Protein AF-A0A0M1J9H5-F1 (afdb_monomer)

Solvent-accessible surface area (backbone atoms only — not comparable to full-atom values): 33530 Å² total; per-residue (Å²): 125,60,68,65,62,50,56,36,44,76,67,64,40,72,50,71,49,77,45,63,39,93,85,72,42,54,21,42,34,41,34,39,51,44,95,45,95,97,49,96,46,61,52,74,49,74,44,51,42,52,56,66,72,43,42,58,73,77,50,67,79,73,53,98,84,63,70,95,85,68,31,64,62,46,52,49,24,65,73,74,64,36,72,33,46,35,39,24,40,70,83,28,36,22,67,38,40,62,71,59,49,82,54,44,77,35,35,33,58,85,38,97,47,26,87,32,50,64,13,50,39,52,56,47,28,70,73,68,66,38,72,49,66,30,70,72,36,63,28,66,67,62,81,44,43,62,32,26,36,42,36,38,57,42,61,44,101,85,70,46,63,60,32,31,46,34,39,33,36,58,47,59,70,58,29,60,64,40,60,62,52,83,90,39,69,95,64,30,43,38,36,37,31,39,84,86,30,24,23,60,26,44,43,90,90,37,80,74,22,49,74,62,43,69,48,95,38,74,59,54,54,42,14,78,73,73,40,70,52,72,46,81,45,60,48,95,84,69,45,59,22,44,34,38,28,29,56,70,54,38,50,83,73,72,42,91,55,53,40,31,42,39,40,35,32,42,44,65,67,72,41,45,64,55,53,52,51,49,51,52,53,50,52,51,51,51,52,51,52,52,49,52,51,52,52,50,52,49,47,43,61,72,49,51,47,60,53,49,54,52,53,51,48,54,53,46,36,72,71,70,69,46,63,84,72,72,63,86,66,82,53,92,52,72,70,18,52,51,35,53,52,51,42,55,51,38,50,54,54,49,53,52,55,57,54,52,60,58,53,59,63,61,57,66,67,58,61,67,69,57,66,73,63,60,72,76,56,66,82,67,65,82,77,64,81,87,70,75,95,79,74,67,71,64,58,54,56,50,49,54,50,52,50,52,50,50,52,51,52,52,53,50,51,51,51,51,54,52,50,50,53,52,51,54,51,49,54,50,53,54,48,53,53,50,51,52,52,51,52,53,51,52,53,48,51,54,48,52,52,53,52,48,56,49,48,54,50,50,54,50,52,52,53,50,52,52,54,48,51,54,49,52,52,51,50,52,51,51,50,52,52,47,54,52,51,51,52,53,47,52,52,52,50,52,51,50,51,52,52,50,50,53,52,49,52,52,50,51,51,50,52,50,56,50,52,53,50,52,54,53,47,50,53,51,44,54,54,41,50,55,50,46,53,53,40,49,52,50,32,52,50,18,52,52,44,25,52,51,17,50,53,43,29,51,52,16,62,71,51,45,90,81,13,57,71,51,28,54,51,17,52,52,46,23,53,51,18,52,52,47,29,54,51,30,54,52,50,48,50,54,42,51,54,50,44,52,53,47,54,51,51,50,51,54,50,54,50,62,71,51,60,78,73,76,82,118

Nearest PDB structures (foldseek):
  3zx6-assembly1_B  TM=4.558E-01  e=3.446E-07  Archaeoglobus fulgidus DSM 4304
  8c5v-assembly1_I  TM=3.965E-01  e=9.414E-08  Escherichia coli
  3zx6-assembly1_A  TM=4.511E-01  e=3.079E-07  Archaeoglobus fulgidus DSM 4304
  3ja6-assembly1_I  TM=6.004E-01  e=3.145E-05  Escherichia coli
  3ja6-assembly1_H  TM=6.956E-01  e=1.028E-04  Escherichia coli

Foldseek 3Di:
DCPPLVVCLVVQDWDWAWDQDPVRATWIWTKHWDDDPPDSDIDIDIDGPQCVQFPCVVVVLPDPPDDPPAGPQLVVCVVVVFPWKFKAALQQAGCDIRVCFPSHRARLQPDDNLPPQVNVLSVVCSVVVAKAWGAWFQRVSVVGATWIKIKHFDADPVRHGGIMMMIIHHLVVVQVVQVPCVPQPDFKGKFKAWPQQATSYATPVGRPRGRPPGWPDPQQVCQVVQDWDWDFAQGSVRATKIKTKHKPCVVVVVHPTTMMMIIIGGVCVVCVVVVVVVVVVVVVVVVVVVVVVVVVVVCCVQPVVLVVQVVVQVVCCVPVVDLVDAGDQDHPDPSSVVSVVVNVVSVVVVVVVVVVVVVVVVVVVVPVVVVVPVVVPVVPPPPPPPDDDDDPPVVVVVVVVVVVVVVVVVVVVVVVVVVVVVVVVVVVVVVVVVVVVVVVVVVVVVVVVVVVVVVVVVVVVVVVVVVVVVVVVVVVVVVVVVVVVVVVVVVVVVVVVVVVVVVVVVVVVVSVVLVVVLVVLVVLLVVLVVVLVVLVVQLVVLVVQLVVLVVQLVVLVVVPPVSPVSNVVSVVSNVVSVVSNVVSVVVNVVSVVSNVVSVVVSVVSVVVSCVVPPPD

Structure (mmCIF, N/CA/C/O backbone):
data_AF-A0A0M1J9H5-F1
#
_entry.id   AF-A0A0M1J9H5-F1
#
loop_
_atom_site.group_PDB
_atom_site.id
_atom_site.type_symbol
_atom_site.label_atom_id
_atom_site.label_alt_id
_atom_site.label_comp_id
_atom_site.label_asym_id
_atom_site.label_entity_id
_atom_site.label_seq_id
_atom_site.pdbx_PDB_ins_code
_atom_site.Cartn_x
_atom_site.Cartn_y
_atom_site.Cartn_z
_atom_site.occupancy
_atom_site.B_iso_or_equiv
_atom_site.auth_seq_id
_atom_site.auth_comp_id
_atom_site.auth_asym_id
_atom_site.auth_atom_id
_atom_site.pdbx_PDB_model_num
ATOM 1 N N . THR A 1 1 ? 25.570 -17.504 -44.845 1.00 49.72 1 THR A N 1
ATOM 2 C CA . THR A 1 1 ? 25.019 -16.926 -43.605 1.00 49.72 1 THR A CA 1
ATOM 3 C C . THR A 1 1 ? 23.881 -15.956 -43.877 1.00 49.72 1 THR A C 1
ATOM 5 O O . THR A 1 1 ? 22.867 -16.105 -43.221 1.00 49.72 1 THR A O 1
ATOM 8 N N . HIS A 1 2 ? 23.925 -15.104 -44.913 1.00 58.97 2 HIS A N 1
ATOM 9 C CA . HIS A 1 2 ? 22.861 -14.106 -45.169 1.00 58.97 2 HIS A CA 1
ATOM 10 C C . HIS A 1 2 ? 22.067 -14.379 -46.455 1.00 58.97 2 HIS A C 1
ATOM 12 O O . HIS A 1 2 ? 22.286 -13.753 -47.491 1.00 58.97 2 HIS A O 1
ATOM 18 N N . LYS A 1 3 ? 21.169 -15.376 -46.414 1.00 59.12 3 LYS A N 1
ATOM 19 C CA . LYS A 1 3 ? 20.337 -15.751 -47.576 1.00 59.12 3 LYS A CA 1
ATOM 20 C C . LYS A 1 3 ? 19.404 -14.616 -48.014 1.00 59.12 3 LYS A C 1
ATOM 22 O O . LYS A 1 3 ? 19.222 -14.440 -49.212 1.00 59.12 3 LYS A O 1
ATOM 27 N N . THR A 1 4 ? 18.856 -13.848 -47.073 1.00 57.34 4 THR A N 1
ATOM 28 C CA . THR A 1 4 ? 17.962 -12.720 -47.368 1.00 57.34 4 THR A CA 1
ATOM 29 C C . THR A 1 4 ? 18.707 -11.619 -48.112 1.00 57.34 4 THR A C 1
ATOM 31 O O . THR A 1 4 ? 18.339 -11.333 -49.242 1.00 57.34 4 THR A O 1
ATOM 34 N N . ALA A 1 5 ? 19.818 -11.115 -47.553 1.00 57.34 5 ALA A N 1
ATOM 35 C CA . ALA A 1 5 ? 20.637 -10.067 -48.170 1.00 57.34 5 ALA A CA 1
ATOM 36 C C . ALA A 1 5 ? 21.154 -10.455 -49.567 1.00 57.34 5 ALA A C 1
ATOM 38 O O . ALA A 1 5 ? 21.211 -9.628 -50.473 1.00 57.34 5 ALA A O 1
ATOM 39 N N . ARG A 1 6 ? 21.487 -11.737 -49.775 1.00 62.00 6 ARG A N 1
ATOM 40 C CA . ARG A 1 6 ? 21.861 -12.253 -51.098 1.00 62.00 6 ARG A CA 1
ATOM 41 C C . ARG A 1 6 ? 20.693 -12.202 -52.090 1.00 62.00 6 ARG A C 1
ATOM 43 O O . ARG A 1 6 ? 20.888 -11.767 -53.218 1.00 62.00 6 ARG A O 1
ATOM 50 N N . ASN A 1 7 ? 19.495 -12.607 -51.671 1.00 60.97 7 ASN A N 1
ATOM 51 C CA . ASN A 1 7 ? 18.304 -12.588 -52.523 1.00 60.97 7 ASN A CA 1
ATOM 52 C C . ASN A 1 7 ? 17.861 -11.157 -52.886 1.00 60.97 7 ASN A C 1
ATOM 54 O O . ASN A 1 7 ? 17.353 -10.949 -53.985 1.00 60.97 7 ASN A O 1
ATOM 58 N N . THR A 1 8 ? 18.036 -10.170 -52.000 1.00 58.62 8 THR A N 1
ATOM 59 C CA . THR A 1 8 ? 17.748 -8.751 -52.295 1.00 58.62 8 THR A CA 1
ATOM 60 C C . THR A 1 8 ? 18.814 -8.107 -53.180 1.00 58.62 8 THR A C 1
ATOM 62 O O . THR A 1 8 ? 18.476 -7.331 -54.072 1.00 58.62 8 THR A O 1
ATOM 65 N N . LEU A 1 9 ? 20.090 -8.473 -53.012 1.00 61.81 9 LEU A N 1
ATOM 66 C CA . LEU A 1 9 ? 21.163 -8.050 -53.919 1.00 61.81 9 LEU A CA 1
ATOM 67 C C . LEU A 1 9 ? 20.978 -8.603 -55.338 1.00 61.81 9 LEU A C 1
ATOM 69 O O . LEU A 1 9 ? 21.208 -7.882 -56.304 1.00 61.81 9 LEU A O 1
ATOM 73 N N . GLU A 1 10 ? 20.494 -9.842 -55.477 1.00 62.72 10 GLU A N 1
ATOM 74 C CA . GLU A 1 10 ? 20.116 -10.423 -56.777 1.00 62.72 10 GLU A CA 1
ATOM 75 C C . GLU A 1 10 ? 18.936 -9.685 -57.436 1.00 62.72 10 GLU A C 1
ATOM 77 O O . GLU A 1 10 ? 18.821 -9.684 -58.661 1.00 62.72 10 GLU A O 1
ATOM 82 N N . LYS A 1 11 ? 18.094 -9.007 -56.645 1.00 64.88 11 LYS A N 1
ATOM 83 C CA . LYS A 1 11 ? 16.997 -8.146 -57.119 1.00 64.88 11 LYS A CA 1
ATOM 84 C C . LYS A 1 11 ? 17.397 -6.680 -57.325 1.00 64.88 11 LYS A C 1
ATOM 86 O O . LYS A 1 11 ? 16.548 -5.885 -57.710 1.00 64.88 11 LYS A O 1
ATOM 91 N N . ALA A 1 12 ? 18.667 -6.328 -57.104 1.00 63.69 12 ALA A N 1
ATOM 92 C CA . ALA A 1 12 ? 19.182 -4.958 -57.171 1.00 63.69 12 ALA A CA 1
ATOM 93 C C . ALA A 1 12 ? 18.444 -3.960 -56.250 1.00 63.69 12 ALA A C 1
ATOM 95 O O . ALA A 1 12 ? 18.289 -2.788 -56.590 1.00 63.69 12 ALA A O 1
ATOM 96 N N . GLU A 1 13 ? 18.033 -4.405 -55.061 1.00 71.38 13 GLU A N 1
ATOM 97 C CA . GLU A 1 13 ? 17.355 -3.563 -54.070 1.00 71.38 13 GLU A CA 1
ATOM 98 C C . GLU A 1 13 ? 18.289 -3.207 -52.901 1.00 71.38 13 GLU A C 1
ATOM 100 O O . GLU A 1 13 ? 18.965 -4.067 -52.323 1.00 71.38 13 GLU A O 1
ATOM 105 N N . THR A 1 14 ? 18.315 -1.925 -52.527 1.00 77.31 14 THR A N 1
ATOM 106 C CA . THR A 1 14 ? 18.929 -1.470 -51.271 1.00 77.31 14 THR A CA 1
ATOM 107 C C . THR A 1 14 ? 18.023 -1.854 -50.108 1.00 77.31 14 THR A C 1
ATOM 109 O O . THR A 1 14 ? 16.812 -1.645 -50.167 1.00 77.31 14 THR A O 1
ATOM 112 N N . GLY A 1 15 ? 18.595 -2.387 -49.033 1.00 75.81 15 GLY A N 1
ATOM 113 C CA . GLY A 1 15 ? 17.815 -2.794 -47.871 1.00 75.81 15 GLY A CA 1
ATOM 114 C C . GLY A 1 15 ? 18.675 -3.101 -46.659 1.00 75.81 15 GLY A C 1
ATOM 115 O O . GLY A 1 15 ? 19.903 -3.001 -46.700 1.00 75.81 15 GLY A O 1
ATOM 116 N N . TYR A 1 16 ? 18.003 -3.464 -45.574 1.00 78.31 16 TYR A N 1
ATOM 117 C CA . TYR A 1 16 ? 18.640 -3.996 -44.384 1.00 78.31 16 TYR A CA 1
ATOM 118 C C . TYR A 1 16 ? 17.926 -5.270 -43.932 1.00 78.31 16 TYR A C 1
ATOM 120 O O . TYR A 1 16 ? 16.741 -5.457 -44.208 1.00 78.31 16 TYR A O 1
ATOM 128 N N . ASP A 1 17 ? 18.661 -6.137 -43.249 1.00 74.06 17 ASP A N 1
ATOM 129 C CA . ASP A 1 17 ? 18.148 -7.334 -42.590 1.00 74.06 17 ASP A CA 1
ATOM 130 C C . ASP A 1 17 ? 18.790 -7.448 -41.205 1.00 74.06 17 ASP A C 1
ATOM 132 O O . ASP A 1 17 ? 19.945 -7.060 -41.018 1.00 74.06 17 ASP A O 1
ATOM 136 N N . VAL A 1 18 ? 18.056 -7.999 -40.245 1.00 72.75 18 VAL A N 1
ATOM 137 C CA . VAL A 1 18 ? 18.572 -8.313 -38.911 1.00 72.75 18 VAL A CA 1
ATOM 138 C C . VAL A 1 18 ? 18.557 -9.819 -38.760 1.00 72.75 18 VAL A C 1
ATOM 140 O O . VAL A 1 18 ? 17.511 -10.470 -38.765 1.00 72.75 18 VAL A O 1
ATOM 143 N N . SER A 1 19 ? 19.747 -10.401 -38.668 1.00 70.44 19 SER A N 1
ATOM 144 C CA . SER A 1 19 ? 19.891 -11.852 -38.602 1.00 70.44 19 SER A CA 1
ATOM 145 C C . SER A 1 19 ? 21.101 -12.249 -37.772 1.00 70.44 19 SER A C 1
ATOM 147 O O . SER A 1 19 ? 21.971 -11.431 -37.480 1.00 70.44 19 SER A O 1
ATOM 149 N N . LEU A 1 20 ? 21.159 -13.520 -37.373 1.00 68.62 20 LEU A N 1
ATOM 150 C CA . LEU A 1 20 ? 22.348 -14.047 -36.716 1.00 68.62 20 LEU A CA 1
ATOM 151 C C . LEU A 1 20 ? 23.531 -14.047 -37.700 1.00 68.62 20 LEU A C 1
ATOM 153 O O . LEU A 1 20 ? 23.489 -14.688 -38.757 1.00 68.62 20 LEU A O 1
ATOM 157 N N . GLY A 1 21 ? 24.587 -13.338 -37.319 1.00 66.50 21 GLY A N 1
ATOM 158 C CA . GLY A 1 21 ? 25.876 -13.267 -37.985 1.00 66.50 21 GLY A CA 1
ATOM 159 C C . GLY A 1 21 ? 26.630 -14.588 -38.034 1.00 66.50 21 GLY A C 1
ATOM 160 O O . GLY A 1 21 ? 26.309 -15.552 -37.335 1.00 66.50 21 GLY A O 1
ATOM 161 N N . SER A 1 22 ? 27.725 -14.626 -38.797 1.00 64.81 22 SER A N 1
ATOM 162 C CA . SER A 1 22 ? 28.689 -15.740 -38.732 1.00 64.81 22 SER A CA 1
ATOM 163 C C . SER A 1 22 ? 29.359 -15.883 -37.362 1.00 64.81 22 SER A C 1
ATOM 165 O O . SER A 1 22 ? 29.882 -16.947 -37.044 1.00 64.81 22 SER A O 1
ATOM 167 N N . THR A 1 23 ? 29.328 -14.824 -36.554 1.00 64.94 23 THR A N 1
ATOM 168 C CA . THR A 1 23 ? 29.823 -14.773 -35.172 1.00 64.94 23 THR A CA 1
ATOM 169 C C . THR A 1 23 ? 28.842 -15.385 -34.163 1.00 64.94 23 THR A C 1
ATOM 171 O O . THR A 1 23 ? 29.184 -15.570 -32.997 1.00 64.94 23 THR A O 1
ATOM 174 N N . GLY A 1 24 ? 27.613 -15.705 -34.591 1.00 65.94 24 GLY A N 1
ATOM 175 C CA . GLY A 1 24 ? 26.526 -16.124 -33.707 1.00 65.94 24 GLY A CA 1
ATOM 176 C C . GLY A 1 24 ? 25.920 -14.979 -32.885 1.00 65.94 24 GLY A C 1
ATOM 177 O O . GLY A 1 24 ? 25.135 -15.241 -31.969 1.00 65.94 24 GLY A O 1
ATOM 178 N N . LEU A 1 25 ? 26.292 -13.730 -33.172 1.00 71.50 25 LEU A N 1
ATOM 179 C CA . LEU A 1 25 ? 25.698 -12.520 -32.606 1.00 71.50 25 LEU A CA 1
ATOM 180 C C . LEU A 1 25 ? 24.613 -11.989 -33.544 1.00 71.50 25 LEU A C 1
ATOM 182 O O . LEU A 1 25 ? 24.615 -12.295 -34.736 1.00 71.50 25 LEU A O 1
ATOM 186 N N . LEU A 1 26 ? 23.662 -11.230 -33.006 1.00 75.06 26 LEU A N 1
ATOM 187 C CA . LEU A 1 26 ? 22.651 -10.576 -33.829 1.00 75.06 26 LEU A CA 1
ATOM 188 C C . LEU A 1 26 ? 23.311 -9.389 -34.545 1.00 75.06 26 LEU A C 1
ATOM 190 O O . LEU A 1 26 ? 23.887 -8.523 -33.891 1.00 75.06 26 LEU A O 1
ATOM 194 N N . GLU A 1 27 ? 23.261 -9.363 -35.874 1.00 80.19 27 GLU A N 1
ATOM 195 C CA . GLU A 1 27 ? 23.920 -8.346 -36.696 1.00 80.19 27 GLU A CA 1
ATOM 196 C C . GLU A 1 27 ? 22.880 -7.600 -37.545 1.00 80.19 27 GLU A C 1
ATOM 198 O O . GLU A 1 27 ? 21.999 -8.219 -38.152 1.00 80.19 27 GLU A O 1
ATOM 203 N N . LEU A 1 28 ? 22.993 -6.268 -37.597 1.00 81.44 28 LEU A N 1
ATOM 204 C CA . LEU A 1 28 ? 22.330 -5.443 -38.604 1.00 81.44 28 LEU A CA 1
ATOM 205 C C . LEU A 1 28 ? 23.149 -5.515 -39.886 1.00 81.44 28 LEU A C 1
ATOM 207 O O . LEU A 1 28 ? 24.341 -5.204 -39.893 1.00 81.44 28 LEU A O 1
ATOM 211 N N . ILE A 1 29 ? 22.499 -5.902 -40.973 1.00 81.69 29 ILE A N 1
ATOM 212 C CA . ILE A 1 29 ? 23.130 -6.122 -42.266 1.00 81.69 29 ILE A CA 1
ATOM 213 C C . ILE A 1 29 ? 22.509 -5.161 -43.248 1.00 81.69 29 ILE A C 1
ATOM 215 O O . ILE A 1 29 ? 21.375 -5.354 -43.667 1.00 81.69 29 ILE A O 1
ATOM 219 N N . VAL A 1 30 ? 23.259 -4.143 -43.639 1.00 82.50 30 VAL A N 1
ATOM 220 C CA . VAL A 1 30 ? 22.848 -3.206 -44.680 1.00 82.50 30 VAL A CA 1
ATOM 221 C C . VAL A 1 30 ? 23.474 -3.658 -45.987 1.00 82.50 30 VAL A C 1
ATOM 223 O O . VAL A 1 30 ? 24.679 -3.902 -46.050 1.00 82.50 30 VAL A O 1
ATOM 226 N N . HIS A 1 31 ? 22.665 -3.786 -47.032 1.00 83.38 31 HIS A N 1
ATOM 227 C CA . HIS A 1 31 ? 23.141 -4.178 -48.350 1.00 83.38 31 HIS A CA 1
ATOM 228 C C . HIS A 1 31 ? 22.748 -3.152 -49.412 1.00 83.38 31 HIS A C 1
ATOM 230 O O . HIS A 1 31 ? 21.602 -2.701 -49.479 1.00 83.38 31 HIS A O 1
ATOM 236 N N . GLN A 1 32 ? 23.701 -2.809 -50.276 1.00 84.50 32 GLN A N 1
ATOM 237 C CA . GLN A 1 32 ? 23.496 -1.879 -51.381 1.00 84.50 32 GLN A CA 1
ATOM 238 C C . GLN A 1 32 ? 24.120 -2.436 -52.667 1.00 84.50 32 GLN A C 1
ATOM 240 O O . GLN A 1 32 ? 25.315 -2.744 -52.678 1.00 84.50 32 GLN A O 1
ATOM 245 N N . PRO A 1 33 ? 23.352 -2.573 -53.762 1.00 81.19 33 PRO A N 1
ATOM 246 C CA . PRO A 1 33 ? 23.900 -2.998 -55.046 1.00 81.19 33 PRO A CA 1
ATOM 247 C C . PRO A 1 33 ? 24.820 -1.913 -55.627 1.00 81.19 33 PRO A C 1
ATOM 249 O O . PRO A 1 33 ? 24.525 -0.720 -55.543 1.00 81.19 33 PRO A O 1
ATOM 252 N N . ILE A 1 34 ? 25.927 -2.326 -56.249 1.00 81.50 34 ILE A N 1
ATOM 253 C CA . ILE A 1 34 ? 26.834 -1.442 -56.989 1.00 81.50 34 ILE A CA 1
ATOM 254 C C . ILE A 1 34 ? 26.663 -1.728 -58.479 1.00 81.50 34 ILE A C 1
ATOM 256 O O . ILE A 1 34 ? 26.853 -2.855 -58.936 1.00 81.50 34 ILE A O 1
ATOM 260 N N . SER A 1 35 ? 26.347 -0.693 -59.255 1.00 72.00 35 SER A N 1
ATOM 261 C CA . SER A 1 35 ? 26.246 -0.804 -60.712 1.00 72.00 35 SER A CA 1
ATOM 262 C C . SER A 1 35 ? 27.631 -0.778 -61.360 1.00 72.00 35 SER A C 1
ATOM 264 O O . SER A 1 35 ? 28.165 0.290 -61.653 1.00 72.00 35 SER A O 1
ATOM 266 N N . ILE A 1 36 ? 28.205 -1.960 -61.602 1.00 76.75 36 ILE A N 1
ATOM 267 C CA . ILE A 1 36 ? 29.413 -2.136 -62.420 1.00 76.75 36 ILE A CA 1
ATOM 268 C C . ILE A 1 36 ? 29.000 -2.809 -63.740 1.00 76.75 36 ILE A C 1
ATOM 270 O O . ILE A 1 36 ? 28.408 -3.888 -63.709 1.00 76.75 36 ILE A O 1
ATOM 274 N N . PRO A 1 37 ? 29.285 -2.219 -64.916 1.00 69.44 37 PRO A N 1
ATOM 275 C CA . PRO A 1 37 ? 28.891 -2.800 -66.199 1.00 69.44 37 PRO A CA 1
ATOM 276 C C . PRO A 1 37 ? 29.382 -4.247 -66.369 1.00 69.44 37 PRO A C 1
ATOM 278 O O . PRO A 1 37 ? 30.578 -4.519 -66.294 1.00 69.44 37 PRO A O 1
ATOM 281 N N . GLY A 1 38 ? 28.450 -5.177 -66.606 1.00 73.62 38 GLY A N 1
ATOM 282 C CA . GLY A 1 38 ? 28.739 -6.603 -66.805 1.00 73.62 38 GLY A CA 1
ATOM 283 C C . GLY A 1 38 ? 28.934 -7.429 -65.525 1.00 73.62 38 GLY A C 1
ATOM 284 O O . GLY A 1 38 ? 29.198 -8.626 -65.630 1.00 73.62 38 GLY A O 1
ATOM 285 N N . LEU A 1 39 ? 28.794 -6.834 -64.335 1.00 74.31 39 LEU A N 1
ATOM 286 C CA . LEU A 1 39 ? 28.999 -7.500 -63.047 1.00 74.31 39 LEU A CA 1
ATOM 287 C C . LEU A 1 39 ? 27.866 -7.178 -62.057 1.00 74.31 39 LEU A C 1
ATOM 289 O O . LEU A 1 39 ? 27.520 -6.022 -61.847 1.00 74.31 39 LEU A O 1
ATOM 293 N N . ASN A 1 40 ? 27.337 -8.204 -61.382 1.00 71.88 40 ASN A N 1
ATOM 294 C CA . ASN A 1 40 ? 26.352 -8.045 -60.305 1.00 71.88 40 ASN A CA 1
ATOM 295 C C . ASN A 1 40 ? 27.076 -8.006 -58.954 1.00 71.88 40 ASN A C 1
ATOM 297 O O . ASN A 1 40 ? 27.328 -9.051 -58.353 1.00 71.88 40 ASN A O 1
ATOM 301 N N . TRP A 1 41 ? 27.487 -6.814 -58.522 1.00 78.06 41 TRP A N 1
ATOM 302 C CA . TRP A 1 41 ? 28.208 -6.599 -57.263 1.00 78.06 41 TRP A CA 1
ATOM 303 C C . TRP A 1 41 ? 27.342 -5.827 -56.266 1.00 78.06 41 TRP A C 1
ATOM 305 O O . TRP A 1 41 ? 26.432 -5.093 -56.644 1.00 78.06 41 TRP A O 1
ATOM 315 N N . GLY A 1 42 ? 27.636 -5.969 -54.977 1.00 80.25 42 GLY A N 1
ATOM 316 C CA . GLY A 1 42 ? 26.993 -5.201 -53.918 1.00 80.25 42 GLY A CA 1
ATOM 317 C C . GLY A 1 42 ? 27.874 -5.106 -52.683 1.00 80.25 42 GLY A C 1
ATOM 318 O O . GLY A 1 42 ? 28.697 -5.987 -52.436 1.00 80.25 42 GLY A O 1
ATOM 319 N N . VAL A 1 43 ? 27.704 -4.029 -51.925 1.00 83.19 43 VAL A N 1
ATOM 320 C CA . VAL A 1 43 ? 28.314 -3.859 -50.604 1.00 83.19 43 VAL A CA 1
ATOM 321 C C . VAL A 1 43 ? 27.380 -4.478 -49.578 1.00 83.19 43 VAL A C 1
ATOM 323 O O . VAL A 1 43 ? 26.184 -4.190 -49.588 1.00 83.19 43 VAL A O 1
ATOM 326 N N . LEU A 1 44 ? 27.927 -5.308 -48.691 1.00 82.00 44 LEU A N 1
ATOM 327 C CA . LEU A 1 44 ? 27.277 -5.659 -47.435 1.00 82.00 44 LEU A CA 1
ATOM 328 C C . LEU A 1 44 ? 28.091 -5.071 -46.289 1.00 82.00 44 LEU A C 1
ATOM 330 O O . LEU A 1 44 ? 29.287 -5.341 -46.184 1.00 82.00 44 LEU A O 1
ATOM 334 N N . THR A 1 45 ? 27.422 -4.328 -45.420 1.00 83.50 45 THR A N 1
ATOM 335 C CA . THR A 1 45 ? 27.971 -3.852 -44.153 1.00 83.50 45 THR A CA 1
ATOM 336 C C . THR A 1 45 ? 27.228 -4.552 -43.031 1.00 83.50 45 THR A C 1
ATOM 338 O O . THR A 1 45 ? 26.002 -4.503 -42.975 1.00 83.50 45 THR A O 1
ATOM 341 N N . THR A 1 46 ? 27.969 -5.206 -42.146 1.00 80.50 46 THR A N 1
ATOM 342 C CA . THR A 1 46 ? 27.432 -5.889 -40.967 1.00 80.50 46 THR A CA 1
ATOM 343 C C . THR A 1 46 ? 27.922 -5.179 -39.716 1.00 80.50 46 THR A C 1
ATOM 345 O O . THR A 1 46 ? 29.115 -4.897 -39.608 1.00 80.50 46 THR A O 1
ATOM 348 N N . ALA A 1 47 ? 27.034 -4.923 -38.765 1.00 81.12 47 ALA A N 1
ATOM 349 C CA . ALA A 1 47 ? 27.392 -4.368 -37.466 1.00 81.12 47 ALA A CA 1
ATOM 350 C C . ALA A 1 47 ? 26.661 -5.123 -36.353 1.00 81.12 47 ALA A C 1
ATOM 352 O O . ALA A 1 47 ? 25.505 -5.516 -36.520 1.00 81.12 47 ALA A O 1
ATOM 353 N N . ASN A 1 48 ? 27.341 -5.347 -35.228 1.00 80.62 48 ASN A N 1
ATOM 354 C CA . ASN A 1 48 ? 26.749 -6.018 -34.076 1.00 80.62 48 ASN A CA 1
ATOM 355 C C . ASN A 1 48 ? 25.608 -5.156 -33.516 1.00 80.62 48 ASN A C 1
ATOM 357 O O . ASN A 1 48 ? 25.799 -3.978 -33.226 1.00 80.62 48 ASN A O 1
ATOM 361 N N . MET A 1 49 ? 24.424 -5.748 -33.367 1.00 76.62 49 MET A N 1
ATOM 362 C CA . MET A 1 49 ? 23.244 -5.047 -32.875 1.00 76.62 49 MET A CA 1
ATOM 363 C C . MET A 1 49 ? 23.405 -4.583 -31.423 1.00 76.62 49 MET A C 1
ATOM 365 O O . MET A 1 49 ? 22.943 -3.497 -31.091 1.00 76.62 49 MET A O 1
ATOM 369 N N . GLU A 1 50 ? 24.080 -5.368 -30.573 1.00 75.12 50 GLU A N 1
ATOM 370 C CA . GLU A 1 50 ? 24.414 -4.950 -29.206 1.00 75.12 50 GLU A CA 1
ATOM 371 C C . GLU A 1 50 ? 25.226 -3.654 -29.267 1.00 75.12 50 GLU A C 1
ATOM 373 O O . GLU A 1 50 ? 24.797 -2.638 -28.739 1.00 75.12 50 GLU A O 1
ATOM 378 N N . GLU A 1 51 ? 26.323 -3.652 -30.028 1.00 74.62 51 GLU A N 1
ATOM 379 C CA . GLU A 1 51 ? 27.192 -2.485 -30.184 1.00 74.62 51 GLU A CA 1
ATOM 380 C C . GLU A 1 51 ? 26.452 -1.278 -30.771 1.00 74.62 51 GLU A C 1
ATOM 382 O O . GLU A 1 51 ? 26.608 -0.174 -30.266 1.00 74.62 51 GLU A O 1
ATOM 387 N N . LEU A 1 52 ? 25.602 -1.460 -31.785 1.00 74.69 52 LEU A N 1
ATOM 388 C CA . LEU A 1 52 ? 24.826 -0.364 -32.372 1.00 74.69 52 LEU A CA 1
ATOM 389 C C . LEU A 1 52 ? 23.857 0.268 -31.367 1.00 74.69 52 LEU A C 1
ATOM 391 O O . LEU A 1 52 ? 23.799 1.495 -31.265 1.00 74.69 52 LEU A O 1
ATOM 395 N N . LEU A 1 53 ? 23.116 -0.558 -30.625 1.00 71.06 53 LEU A N 1
ATOM 396 C CA . LEU A 1 53 ? 22.093 -0.106 -29.679 1.00 71.06 53 LEU A CA 1
ATOM 397 C C . LEU A 1 53 ? 22.688 0.423 -28.369 1.00 71.06 53 LEU A C 1
ATOM 399 O O . LEU A 1 53 ? 22.043 1.218 -27.685 1.00 71.06 53 LEU A O 1
ATOM 403 N N . THR A 1 54 ? 23.912 0.014 -28.031 1.00 66.31 54 THR A N 1
ATOM 404 C CA . THR A 1 54 ? 24.612 0.434 -26.810 1.00 66.31 54 THR A CA 1
ATOM 405 C C . THR A 1 54 ? 25.751 1.414 -27.077 1.00 66.31 54 THR A C 1
ATOM 407 O O . THR A 1 54 ? 26.397 1.860 -26.129 1.00 66.31 54 THR A O 1
ATOM 410 N N . SER A 1 55 ? 26.045 1.750 -28.340 1.00 61.97 55 SER A N 1
ATOM 411 C CA . SER A 1 55 ? 27.155 2.645 -28.675 1.00 61.97 55 SER A CA 1
ATOM 412 C C . SER A 1 55 ? 26.934 4.028 -28.070 1.00 61.97 55 SER A C 1
ATOM 414 O O . SER A 1 55 ? 25.950 4.727 -28.324 1.00 61.97 55 SER A O 1
ATOM 416 N N . ASN A 1 56 ? 27.923 4.470 -27.295 1.00 52.81 56 ASN A N 1
ATOM 417 C CA . ASN A 1 56 ? 27.922 5.789 -26.670 1.00 52.81 56 ASN A CA 1
ATOM 418 C C . ASN A 1 56 ? 28.004 6.928 -27.717 1.00 52.81 56 ASN A C 1
ATOM 420 O O . ASN A 1 56 ? 27.752 8.090 -27.406 1.00 52.81 56 ASN A O 1
ATOM 424 N N . GLN A 1 57 ? 28.313 6.611 -28.982 1.00 48.09 57 GLN A N 1
ATOM 425 C CA . GLN A 1 57 ? 28.447 7.585 -30.071 1.00 48.09 57 GLN A CA 1
ATOM 426 C C . GLN A 1 57 ? 27.134 8.307 -30.408 1.00 48.09 57 GLN A C 1
ATOM 428 O O . GLN A 1 57 ? 27.169 9.493 -30.737 1.00 48.09 57 GLN A O 1
ATOM 433 N N . ALA A 1 58 ? 25.973 7.662 -30.248 1.00 43.19 58 ALA A N 1
ATOM 434 C CA . ALA A 1 58 ? 24.691 8.348 -30.418 1.00 43.19 58 ALA A CA 1
ATOM 435 C C . ALA A 1 58 ? 24.416 9.366 -29.285 1.00 43.19 58 ALA A C 1
ATOM 437 O O . ALA A 1 58 ? 23.785 10.397 -29.518 1.00 43.19 58 ALA A O 1
ATOM 438 N N . ILE A 1 59 ? 24.940 9.123 -28.074 1.00 43.66 59 ILE A N 1
ATOM 439 C CA . ILE A 1 59 ? 24.689 9.928 -26.862 1.00 43.66 59 ILE A CA 1
ATOM 440 C C . ILE A 1 59 ? 25.737 11.037 -26.666 1.00 43.66 59 ILE A C 1
ATOM 442 O O . ILE A 1 59 ? 25.402 12.115 -26.169 1.00 43.66 59 ILE A O 1
ATOM 446 N N . GLN A 1 60 ? 26.979 10.842 -27.123 1.00 40.56 60 GLN A N 1
ATOM 447 C CA . GLN A 1 60 ? 28.043 11.856 -27.050 1.00 40.56 60 GLN A CA 1
ATOM 448 C C . GLN A 1 60 ? 27.728 13.135 -27.839 1.00 40.56 60 GLN A C 1
ATOM 450 O O . GLN A 1 60 ? 28.276 14.193 -27.537 1.00 40.56 60 GLN A O 1
ATOM 455 N N . SER A 1 61 ? 26.799 13.081 -28.797 1.00 44.50 61 SER A N 1
ATOM 456 C CA . SER A 1 61 ? 26.316 14.276 -29.499 1.00 44.50 61 SER A CA 1
ATOM 457 C C . SER A 1 61 ? 25.316 15.112 -28.681 1.00 44.50 61 SER A C 1
ATOM 459 O O . SER A 1 61 ? 24.949 16.212 -29.109 1.00 44.50 61 SER A O 1
ATOM 461 N N . VAL A 1 62 ? 24.861 14.621 -27.512 1.00 46.66 62 VAL A N 1
ATOM 462 C CA . VAL A 1 62 ? 23.718 15.201 -26.793 1.00 46.66 62 VAL A CA 1
ATOM 463 C C . VAL A 1 62 ? 24.058 15.910 -25.481 1.00 46.66 62 VAL A C 1
ATOM 465 O O . VAL A 1 62 ? 23.518 17.002 -25.297 1.00 46.66 62 VAL A O 1
ATOM 468 N N . ASN A 1 63 ? 24.948 15.393 -24.621 1.00 40.50 63 ASN A N 1
ATOM 469 C CA . ASN A 1 63 ? 25.322 16.047 -23.353 1.00 40.50 63 ASN A CA 1
ATOM 470 C C . ASN A 1 63 ? 26.713 15.631 -22.838 1.00 40.50 63 ASN A C 1
ATOM 472 O O . ASN A 1 63 ? 26.985 14.453 -22.635 1.00 40.50 63 ASN A O 1
ATOM 476 N N . SER A 1 64 ? 27.570 16.617 -22.564 1.00 42.34 64 SER A N 1
ATOM 477 C CA . SER A 1 64 ? 28.981 16.466 -22.171 1.00 42.34 64 SER A CA 1
ATOM 478 C C . SER A 1 64 ? 29.222 16.260 -20.665 1.00 42.34 64 SER A C 1
ATOM 480 O O . SER A 1 64 ? 30.320 16.523 -20.184 1.00 42.34 64 SER A O 1
ATOM 482 N N . THR A 1 65 ? 28.205 15.851 -19.908 1.00 43.25 65 THR A N 1
ATOM 483 C CA . THR A 1 65 ? 28.286 15.598 -18.453 1.00 43.25 65 THR A CA 1
ATOM 484 C C . THR A 1 65 ? 27.978 14.150 -18.073 1.00 43.25 65 THR A C 1
ATOM 486 O O . THR A 1 65 ? 27.892 13.834 -16.893 1.00 43.25 65 THR A O 1
ATOM 489 N N . LEU A 1 66 ? 27.787 13.268 -19.055 1.00 43.94 66 LEU A N 1
ATOM 490 C CA . LEU A 1 66 ? 27.408 11.876 -18.829 1.00 43.94 66 LEU A CA 1
ATOM 491 C C . LEU A 1 66 ? 28.663 11.006 -18.687 1.00 43.94 66 LEU A C 1
ATOM 493 O O . LEU A 1 66 ? 29.537 11.064 -19.552 1.00 43.94 66 LEU A O 1
ATOM 497 N N . ASP A 1 67 ? 28.723 10.204 -17.619 1.00 45.50 67 ASP A N 1
ATOM 498 C CA . ASP A 1 67 ? 29.763 9.194 -17.406 1.00 45.50 67 ASP A CA 1
ATOM 499 C C . ASP A 1 67 ? 29.958 8.348 -18.672 1.00 45.50 67 ASP A C 1
ATOM 501 O O . ASP A 1 67 ? 28.998 7.880 -19.297 1.00 45.50 67 ASP A O 1
ATOM 505 N N . ALA A 1 68 ? 31.220 8.188 -19.069 1.00 49.56 68 ALA A N 1
ATOM 506 C CA . ALA A 1 68 ? 31.627 7.577 -20.333 1.00 49.56 68 ALA A CA 1
ATOM 507 C C . ALA A 1 68 ? 31.298 6.072 -20.439 1.00 49.56 68 ALA A C 1
ATOM 509 O O . ALA A 1 68 ? 31.439 5.505 -21.525 1.00 49.56 68 ALA A O 1
ATOM 510 N N . ASP A 1 69 ? 30.814 5.461 -19.355 1.00 55.66 69 ASP A N 1
ATOM 511 C CA . ASP A 1 69 ? 30.676 4.011 -19.206 1.00 55.66 69 ASP A CA 1
ATOM 512 C C . ASP A 1 69 ? 29.222 3.494 -19.222 1.00 55.66 69 ASP A C 1
ATOM 514 O O . ASP A 1 69 ? 29.027 2.282 -19.293 1.00 55.66 69 ASP A O 1
ATOM 518 N N . GLU A 1 70 ? 28.198 4.363 -19.203 1.00 64.00 70 GLU A N 1
ATOM 519 C CA . GLU A 1 70 ? 26.788 3.925 -19.170 1.00 64.00 70 GLU A CA 1
ATOM 520 C C . GLU A 1 70 ? 26.045 4.111 -20.504 1.00 64.00 70 GLU A C 1
ATOM 522 O O . GLU A 1 70 ? 25.884 5.235 -21.008 1.00 64.00 70 GLU A O 1
ATOM 527 N N . ASP A 1 71 ? 25.521 3.006 -21.041 1.00 75.25 71 ASP A N 1
ATOM 528 C CA . ASP A 1 71 ? 24.717 2.990 -22.266 1.00 75.25 71 ASP A CA 1
ATOM 529 C C . ASP A 1 71 ? 23.274 3.519 -22.057 1.00 75.25 71 ASP A C 1
ATOM 531 O O . ASP A 1 71 ? 22.824 3.792 -20.938 1.00 75.25 71 ASP A O 1
ATOM 535 N N . PHE A 1 72 ? 22.532 3.713 -23.156 1.00 80.94 72 PHE A N 1
ATOM 536 C CA . PHE A 1 72 ? 21.154 4.230 -23.126 1.00 80.94 72 PHE A CA 1
ATOM 537 C C . PHE A 1 72 ? 20.213 3.389 -22.250 1.00 80.94 72 PHE A C 1
ATOM 539 O O . PHE A 1 72 ? 19.389 3.935 -21.515 1.00 80.94 72 PHE A O 1
ATOM 546 N N . MET A 1 73 ? 20.323 2.067 -22.336 1.00 85.31 73 MET A N 1
ATOM 547 C CA . MET A 1 73 ? 19.418 1.133 -21.676 1.00 85.31 73 MET A CA 1
ATOM 548 C C . MET A 1 73 ? 19.680 1.092 -20.168 1.00 85.31 73 MET A C 1
ATOM 550 O O . MET A 1 73 ? 18.730 1.052 -19.387 1.00 85.31 73 MET A O 1
ATOM 554 N N . GLN A 1 74 ? 20.940 1.209 -19.742 1.00 85.88 74 GLN A N 1
ATOM 555 C CA . GLN A 1 74 ? 21.296 1.388 -18.332 1.00 85.88 74 GLN A CA 1
ATOM 556 C C . GLN A 1 74 ? 20.666 2.657 -17.740 1.00 85.88 74 GLN A C 1
ATOM 558 O O . GLN A 1 74 ? 20.040 2.602 -16.680 1.00 85.88 74 GLN A O 1
ATOM 563 N N . LYS A 1 75 ? 20.728 3.782 -18.459 1.00 83.56 75 LYS A N 1
ATOM 564 C CA . LYS A 1 75 ? 20.071 5.034 -18.038 1.00 83.56 75 LYS A CA 1
ATOM 565 C C . LYS A 1 75 ? 18.553 4.906 -18.002 1.00 83.56 75 LYS A C 1
ATOM 567 O O . LYS A 1 75 ? 17.907 5.435 -17.096 1.00 83.56 75 LYS A O 1
ATOM 572 N N . TYR A 1 76 ? 17.980 4.190 -18.968 1.00 86.44 76 TYR A N 1
ATOM 573 C CA . TYR A 1 76 ? 16.545 3.935 -19.023 1.00 86.44 76 TYR A CA 1
ATOM 574 C C . TYR A 1 76 ? 16.073 3.173 -17.779 1.00 86.44 76 TYR A C 1
ATOM 576 O O . TYR A 1 76 ? 15.149 3.625 -17.101 1.00 86.44 76 TYR A O 1
ATOM 584 N N . ILE A 1 77 ? 16.742 2.074 -17.410 1.00 90.31 77 ILE A N 1
ATOM 585 C CA . ILE A 1 77 ? 16.344 1.305 -16.223 1.00 90.31 77 ILE A CA 1
ATOM 586 C C . ILE A 1 77 ? 16.526 2.096 -14.922 1.00 90.31 77 ILE A C 1
ATOM 588 O O . ILE A 1 77 ? 15.670 2.007 -14.047 1.00 90.31 77 ILE A O 1
ATOM 592 N N . GLN A 1 78 ? 17.564 2.933 -14.813 1.00 87.62 78 GLN A N 1
ATOM 593 C CA . GLN A 1 78 ? 17.763 3.802 -13.647 1.00 87.62 78 GLN A CA 1
ATOM 594 C C . GLN A 1 78 ? 16.671 4.874 -13.532 1.00 87.62 78 GLN A C 1
ATOM 596 O O . GLN A 1 78 ? 16.168 5.126 -12.441 1.00 87.62 78 GLN A O 1
ATOM 601 N N . THR A 1 79 ? 16.275 5.479 -14.655 1.00 87.88 79 THR A N 1
ATOM 602 C CA . THR A 1 79 ? 15.280 6.564 -14.681 1.00 87.88 79 THR A CA 1
ATOM 603 C C . THR A 1 79 ? 13.883 6.069 -14.310 1.00 87.88 79 THR A C 1
ATOM 605 O O . THR A 1 79 ? 13.169 6.740 -13.570 1.00 87.88 79 THR A O 1
ATOM 608 N N . TYR A 1 80 ? 13.487 4.898 -14.816 1.00 88.19 80 TYR A N 1
ATOM 609 C CA . TYR A 1 80 ? 12.145 4.341 -14.602 1.00 88.19 80 TYR A CA 1
ATOM 610 C C . TYR A 1 80 ? 12.069 3.337 -13.437 1.00 88.19 80 TYR A C 1
ATOM 612 O O . TYR A 1 80 ? 10.987 2.848 -13.113 1.00 88.19 80 TYR A O 1
ATOM 620 N N . GLY A 1 81 ? 13.197 3.040 -12.784 1.00 89.00 81 GLY A N 1
ATOM 621 C CA . GLY A 1 81 ? 13.261 2.123 -11.644 1.00 89.00 81 GLY A CA 1
ATOM 622 C C . GLY A 1 81 ? 13.111 0.646 -12.018 1.00 89.00 81 GLY A C 1
ATOM 623 O O . GLY A 1 81 ? 12.660 -0.150 -11.195 1.00 89.00 81 GLY A O 1
ATOM 624 N N . TYR A 1 82 ? 13.473 0.271 -13.248 1.00 93.25 82 TYR A N 1
ATOM 625 C CA . TYR A 1 82 ? 13.549 -1.132 -13.646 1.00 93.25 82 TYR A CA 1
ATOM 626 C C . TYR A 1 82 ? 14.832 -1.771 -13.119 1.00 93.25 82 TYR A C 1
ATOM 628 O O . TYR A 1 82 ? 15.882 -1.147 -12.983 1.00 93.25 82 TYR A O 1
ATOM 636 N N . GLU A 1 83 ? 14.752 -3.062 -12.846 1.00 94.50 83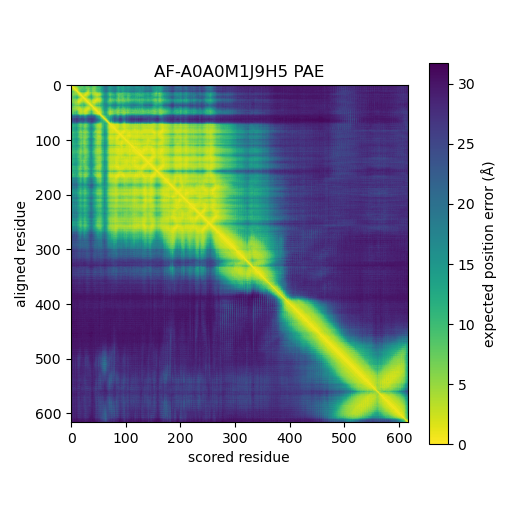 GLU A N 1
ATOM 637 C CA . GLU A 1 83 ? 15.867 -3.826 -12.308 1.00 94.50 83 GLU A CA 1
ATOM 638 C C . GLU A 1 83 ? 16.857 -4.281 -13.385 1.00 94.50 83 GLU A C 1
ATOM 640 O O . GLU A 1 83 ? 18.058 -4.394 -13.131 1.00 94.50 83 GLU A O 1
ATOM 645 N N . ASP A 1 84 ? 16.336 -4.603 -14.568 1.00 95.25 84 ASP A N 1
ATOM 646 C CA . ASP A 1 84 ? 17.100 -4.956 -15.759 1.00 95.25 84 ASP A CA 1
ATOM 647 C C . ASP A 1 84 ? 16.226 -4.774 -17.009 1.00 95.25 84 ASP A C 1
ATOM 649 O O . ASP A 1 84 ? 14.993 -4.767 -16.925 1.00 95.25 84 ASP A O 1
ATOM 653 N N . ILE A 1 85 ? 16.866 -4.654 -18.167 1.00 95.31 85 ILE A N 1
ATOM 654 C CA . ILE A 1 85 ? 16.219 -4.649 -19.479 1.00 95.31 85 ILE A CA 1
ATOM 655 C C . ILE A 1 85 ? 16.980 -5.588 -20.404 1.00 95.31 85 ILE A C 1
ATOM 657 O O . ILE A 1 85 ? 18.210 -5.602 -20.423 1.00 95.31 85 ILE A O 1
ATOM 661 N N . TYR A 1 86 ? 16.233 -6.373 -21.167 1.00 95.25 86 TYR A N 1
ATOM 662 C CA . TYR A 1 86 ? 16.743 -7.413 -22.040 1.00 95.25 86 TYR A CA 1
ATOM 663 C C . TYR A 1 86 ? 16.359 -7.119 -23.478 1.00 95.25 86 TYR A C 1
ATOM 665 O O . TYR A 1 86 ? 15.201 -6.802 -23.763 1.00 95.25 86 TYR A O 1
ATOM 673 N N . LEU A 1 87 ? 17.316 -7.311 -24.384 1.00 92.81 87 LEU A N 1
ATOM 674 C CA . LEU A 1 87 ? 17.031 -7.437 -25.807 1.00 92.81 87 LEU A CA 1
ATOM 675 C C . LEU A 1 87 ? 17.285 -8.880 -26.220 1.00 92.81 87 LEU A C 1
ATOM 677 O O . LEU A 1 87 ? 18.354 -9.452 -25.972 1.00 92.81 87 LEU A O 1
ATOM 681 N N . ILE A 1 88 ? 16.258 -9.479 -26.805 1.00 93.81 88 ILE A N 1
ATOM 682 C CA . ILE A 1 88 ? 16.190 -10.914 -27.039 1.00 93.81 88 ILE A CA 1
ATOM 683 C C . ILE A 1 88 ? 15.916 -11.136 -28.519 1.00 93.81 88 ILE A C 1
ATOM 685 O O . ILE A 1 88 ? 14.959 -10.599 -29.067 1.00 93.81 88 ILE A O 1
ATOM 689 N N . GLY A 1 89 ? 16.764 -11.908 -29.190 1.00 89.12 89 GLY A N 1
ATOM 690 C CA . GLY A 1 89 ? 16.560 -12.258 -30.590 1.00 89.12 89 GLY A CA 1
ATOM 691 C C . GLY A 1 89 ? 15.282 -13.077 -30.777 1.00 89.12 89 GLY A C 1
ATOM 692 O O . GLY A 1 89 ? 14.790 -13.712 -29.842 1.00 89.12 89 GLY A O 1
ATOM 693 N N . ALA A 1 90 ? 14.762 -13.119 -32.004 1.00 86.31 90 ALA A N 1
ATOM 694 C CA . ALA A 1 90 ? 13.597 -13.943 -32.342 1.00 86.31 90 ALA A CA 1
ATOM 695 C C . ALA A 1 90 ? 13.799 -15.450 -32.056 1.00 86.31 90 ALA A C 1
ATOM 697 O O . ALA A 1 90 ? 12.835 -16.196 -31.916 1.00 86.31 90 ALA A O 1
ATOM 698 N N . ASP A 1 91 ? 15.052 -15.903 -31.957 1.00 86.56 91 ASP A N 1
ATOM 699 C CA . ASP A 1 91 ? 15.447 -17.264 -31.584 1.00 86.56 91 ASP A CA 1
ATOM 700 C C . ASP A 1 91 ? 15.506 -17.498 -30.060 1.00 86.56 91 ASP A C 1
ATOM 702 O O . ASP A 1 91 ? 15.807 -18.609 -29.615 1.00 86.56 91 ASP A O 1
ATOM 706 N N . GLY A 1 92 ? 15.244 -16.466 -29.252 1.00 90.12 92 GLY A N 1
ATOM 707 C CA . GLY A 1 92 ? 15.291 -16.506 -27.794 1.00 90.12 92 GLY A CA 1
ATOM 708 C C . GLY A 1 92 ? 16.657 -16.193 -27.187 1.00 90.12 92 GLY A C 1
ATOM 709 O O . GLY A 1 92 ? 16.810 -16.310 -25.971 1.00 90.12 92 GLY A O 1
ATOM 710 N N . LYS A 1 93 ? 17.674 -15.829 -27.975 1.00 91.56 93 LYS A N 1
ATOM 711 C CA . LYS A 1 93 ? 18.988 -15.475 -27.427 1.00 91.56 93 LYS A CA 1
ATOM 712 C C . LYS A 1 93 ? 18.965 -14.074 -26.812 1.00 91.56 93 LYS A C 1
ATOM 714 O O . LYS A 1 93 ? 18.699 -13.104 -27.513 1.00 91.56 93 LYS A O 1
ATOM 719 N N . ILE A 1 94 ? 19.295 -13.959 -25.526 1.00 92.94 94 ILE A N 1
ATOM 720 C CA . ILE A 1 94 ? 19.489 -12.672 -24.846 1.00 92.94 94 ILE A CA 1
ATOM 721 C C . ILE A 1 94 ? 20.829 -12.106 -25.312 1.00 92.94 94 ILE A C 1
ATOM 723 O O . ILE A 1 94 ? 21.880 -12.524 -24.826 1.00 92.94 94 ILE A O 1
ATOM 727 N N . PHE A 1 95 ? 20.803 -11.195 -26.281 1.00 88.19 95 PHE A N 1
ATOM 728 C CA . PHE A 1 95 ? 22.019 -10.571 -26.808 1.00 88.19 95 PHE A CA 1
ATOM 729 C C . PHE A 1 95 ? 22.379 -9.276 -26.075 1.00 88.19 95 PHE A C 1
ATOM 731 O O . PHE A 1 95 ? 23.477 -8.773 -26.263 1.00 88.19 95 PHE A O 1
ATOM 738 N N . TYR A 1 96 ? 21.486 -8.756 -25.230 1.00 89.06 96 TYR A N 1
ATOM 739 C CA . TYR A 1 96 ? 21.778 -7.628 -24.354 1.00 89.06 96 TYR A CA 1
ATOM 740 C C . TYR A 1 96 ? 21.041 -7.758 -23.014 1.00 89.06 96 TYR A C 1
ATOM 742 O O . TYR A 1 96 ? 19.880 -8.167 -22.976 1.00 89.06 96 TYR A O 1
ATOM 750 N N . SER A 1 97 ? 21.725 -7.391 -21.929 1.00 91.62 97 SER A N 1
ATOM 751 C CA . SER A 1 97 ? 21.177 -7.168 -20.584 1.00 91.62 97 SER A CA 1
ATOM 752 C C . SER A 1 97 ? 21.948 -6.008 -19.962 1.00 91.62 97 SER A C 1
ATOM 754 O O . SER A 1 97 ? 23.183 -6.024 -19.969 1.00 91.62 97 SER A O 1
ATOM 756 N N . ALA A 1 98 ? 21.242 -5.031 -19.399 1.00 89.50 98 ALA A N 1
ATOM 757 C CA . ALA A 1 98 ? 21.867 -3.865 -18.780 1.00 89.50 98 ALA A CA 1
ATOM 758 C C . ALA A 1 98 ? 22.691 -4.237 -17.536 1.00 89.50 98 ALA A C 1
ATOM 760 O O . ALA A 1 98 ? 23.758 -3.662 -17.311 1.00 89.50 98 ALA A O 1
ATOM 761 N N . LYS A 1 99 ? 22.241 -5.228 -16.750 1.00 89.12 99 LYS A N 1
ATOM 762 C CA . LYS A 1 99 ? 22.983 -5.756 -15.587 1.00 89.12 99 LYS A CA 1
ATOM 763 C C . LYS A 1 99 ? 24.031 -6.811 -15.940 1.00 89.12 99 LYS A C 1
ATOM 765 O O . LYS A 1 99 ? 24.856 -7.131 -15.086 1.00 89.12 99 LYS A O 1
ATOM 770 N N . ARG A 1 100 ? 23.999 -7.356 -17.161 1.00 89.00 100 ARG A N 1
ATOM 771 C CA . ARG A 1 100 ? 24.873 -8.448 -17.629 1.00 89.00 100 ARG A CA 1
ATOM 772 C C . ARG A 1 100 ? 24.891 -9.639 -16.654 1.00 89.00 100 ARG A C 1
ATOM 774 O O . ARG A 1 100 ? 25.953 -10.137 -16.278 1.00 89.00 100 ARG A O 1
ATOM 781 N N . GLY A 1 101 ? 23.703 -10.073 -16.226 1.00 89.06 101 GLY A N 1
ATOM 782 C CA . GLY A 1 101 ? 23.520 -11.190 -15.293 1.00 89.06 101 GLY A CA 1
ATOM 783 C C . GLY A 1 101 ? 23.896 -12.568 -15.871 1.00 89.06 101 GLY A C 1
ATOM 784 O O . GLY A 1 101 ? 24.295 -12.680 -17.029 1.00 89.06 101 GLY A O 1
ATOM 785 N N . PRO A 1 102 ? 23.757 -13.661 -15.094 1.00 92.94 102 PRO A N 1
ATOM 786 C CA . PRO A 1 102 ? 24.047 -15.031 -15.548 1.00 92.94 102 PRO A CA 1
ATOM 787 C C . PRO A 1 102 ? 23.202 -15.524 -16.737 1.00 92.94 102 PRO A C 1
ATOM 789 O O . PRO A 1 102 ? 23.515 -16.552 -17.335 1.00 92.94 102 PRO A O 1
ATOM 792 N N . ASP A 1 103 ? 22.103 -14.838 -17.026 1.00 92.75 103 ASP A N 1
ATOM 793 C CA . ASP A 1 103 ? 21.195 -15.016 -18.159 1.00 92.75 103 ASP A CA 1
ATOM 794 C C . ASP A 1 103 ? 21.670 -14.310 -19.440 1.00 92.75 103 ASP A C 1
ATOM 796 O O . ASP A 1 103 ? 21.256 -14.691 -20.539 1.00 92.75 103 ASP A O 1
ATOM 800 N N . HIS A 1 104 ? 22.576 -13.338 -19.334 1.00 91.12 104 HIS A N 1
ATOM 801 C CA . HIS A 1 104 ? 23.164 -12.653 -20.479 1.00 91.12 104 HIS A CA 1
ATOM 802 C C . HIS A 1 104 ? 23.887 -13.627 -21.423 1.00 91.12 104 HIS A C 1
ATOM 804 O O . HIS A 1 104 ? 24.620 -14.518 -20.988 1.00 91.12 104 HIS A O 1
ATOM 810 N N . ASN A 1 105 ? 23.704 -13.444 -22.734 1.00 88.50 105 ASN A N 1
ATOM 811 C CA . ASN A 1 105 ? 24.260 -14.297 -23.789 1.00 88.50 105 ASN A CA 1
ATOM 812 C C . ASN A 1 105 ? 23.823 -15.776 -23.699 1.00 88.50 105 ASN A C 1
ATOM 814 O O . ASN A 1 105 ? 24.481 -16.669 -24.238 1.00 88.50 105 ASN A O 1
ATOM 818 N N . THR A 1 106 ? 22.695 -16.048 -23.036 1.00 92.31 106 THR A N 1
ATOM 819 C CA . THR A 1 106 ? 22.054 -17.369 -23.007 1.00 92.31 106 THR A CA 1
ATOM 820 C C . THR A 1 106 ? 20.777 -17.376 -23.846 1.00 92.31 106 THR A C 1
ATOM 822 O O . THR A 1 106 ? 20.251 -16.329 -24.220 1.00 92.31 106 THR A O 1
ATOM 825 N N . ASN A 1 107 ? 20.274 -18.566 -24.180 1.00 93.94 107 ASN A N 1
ATOM 826 C CA . ASN A 1 107 ? 18.985 -18.703 -24.850 1.00 93.94 107 ASN A CA 1
ATOM 827 C C . ASN A 1 107 ? 17.878 -18.940 -23.812 1.00 93.94 107 ASN A C 1
ATOM 829 O O . ASN A 1 107 ? 17.921 -19.925 -23.073 1.00 93.94 107 ASN A O 1
ATOM 833 N N . ILE A 1 108 ? 16.893 -18.047 -23.762 1.00 95.44 108 ILE A N 1
ATOM 834 C CA . ILE A 1 108 ? 15.826 -18.056 -22.758 1.00 95.44 108 ILE A CA 1
ATOM 835 C C . ILE A 1 108 ? 14.676 -19.007 -23.111 1.00 95.44 108 ILE A C 1
ATOM 837 O O . ILE A 1 108 ? 13.882 -19.344 -22.244 1.00 95.44 108 ILE A O 1
ATOM 841 N N . ILE A 1 109 ? 14.600 -19.473 -24.361 1.00 93.56 109 ILE A N 1
ATOM 842 C CA . ILE A 1 109 ? 13.562 -20.395 -24.844 1.00 93.56 109 ILE A CA 1
ATOM 843 C C . ILE A 1 109 ? 14.051 -21.846 -24.733 1.00 93.56 109 ILE A C 1
ATOM 845 O O . ILE A 1 109 ? 13.370 -22.704 -24.174 1.00 93.56 109 ILE A O 1
ATOM 849 N N . ASN A 1 110 ? 15.268 -22.114 -25.211 1.00 91.94 110 ASN A N 1
ATOM 850 C CA . ASN A 1 110 ? 15.826 -23.466 -25.344 1.00 91.94 110 ASN A CA 1
ATOM 851 C C . ASN A 1 110 ? 16.970 -23.759 -24.358 1.00 91.94 110 ASN A C 1
ATOM 853 O O . ASN A 1 110 ? 17.551 -24.843 -24.393 1.00 91.94 110 ASN A O 1
ATOM 857 N N . GLY A 1 111 ? 17.346 -22.795 -23.517 1.00 91.44 111 GLY A N 1
ATOM 858 C CA . GLY A 1 111 ? 18.463 -22.922 -22.583 1.00 91.44 111 GLY A CA 1
ATOM 859 C C . GLY A 1 111 ? 18.052 -23.224 -21.143 1.00 91.44 111 GLY A C 1
ATOM 860 O O . GLY A 1 111 ? 16.920 -23.590 -20.836 1.00 91.44 111 GLY A O 1
ATOM 861 N N . LYS A 1 112 ? 19.014 -23.042 -20.230 1.00 93.25 112 LYS A N 1
ATOM 862 C CA . LYS A 1 112 ? 18.914 -23.389 -18.800 1.00 93.25 112 LYS A CA 1
ATOM 863 C C . LYS A 1 112 ? 17.775 -22.677 -18.053 1.00 93.25 112 LYS A C 1
ATOM 865 O O . LYS A 1 112 ? 17.330 -23.177 -17.020 1.00 93.25 112 LYS A O 1
ATOM 870 N N . PHE A 1 113 ? 17.355 -21.510 -18.535 1.00 95.31 113 PHE A N 1
ATOM 871 C CA . PHE A 1 113 ? 16.420 -20.616 -17.849 1.00 95.31 113 PHE A CA 1
ATOM 872 C C . PHE A 1 113 ? 15.016 -20.592 -18.477 1.00 95.31 113 PHE A C 1
ATOM 874 O O . PHE A 1 113 ? 14.235 -19.690 -18.184 1.00 95.31 113 PHE A O 1
ATOM 881 N N . ASN A 1 114 ? 14.669 -21.577 -19.309 1.00 94.88 114 ASN A N 1
ATOM 882 C CA . ASN A 1 114 ? 13.376 -21.632 -20.004 1.00 94.88 114 ASN A CA 1
ATOM 883 C C . ASN A 1 114 ? 12.145 -21.782 -19.094 1.00 94.88 114 ASN A C 1
ATOM 885 O O . ASN A 1 114 ? 11.051 -21.344 -19.438 1.00 94.88 114 ASN A O 1
ATOM 889 N N . ASP A 1 115 ? 12.338 -22.361 -17.916 1.00 94.50 115 ASP A N 1
ATOM 890 C CA . ASP A 1 115 ? 11.344 -22.583 -16.871 1.00 94.50 115 ASP A CA 1
ATOM 891 C C . ASP A 1 115 ? 11.146 -21.357 -15.971 1.00 94.50 115 ASP A C 1
ATOM 893 O O . ASP A 1 115 ? 10.251 -21.362 -15.127 1.00 94.50 115 ASP A O 1
ATOM 897 N N . THR A 1 116 ? 11.969 -20.315 -16.114 1.00 96.44 116 THR A N 1
ATOM 898 C CA . THR A 1 116 ? 11.852 -19.078 -15.332 1.00 96.44 116 THR A CA 1
ATOM 899 C C . THR A 1 116 ? 10.678 -18.222 -15.813 1.00 96.44 116 THR A C 1
ATOM 901 O O . THR A 1 116 ? 10.137 -18.450 -16.896 1.00 96.44 116 THR A O 1
ATOM 904 N N . GLY A 1 117 ? 10.289 -17.214 -15.023 1.00 95.38 117 GLY A N 1
ATOM 905 C CA . GLY A 1 117 ? 9.246 -16.263 -15.423 1.00 95.38 117 GLY A CA 1
ATOM 906 C C . GLY A 1 117 ? 9.522 -15.616 -16.786 1.00 95.38 117 GLY A C 1
ATOM 907 O O . GLY A 1 117 ? 8.658 -15.645 -17.659 1.00 95.38 117 GLY A O 1
ATOM 908 N N . LEU A 1 118 ? 10.756 -15.147 -17.018 1.00 97.31 118 LEU A N 1
ATOM 909 C CA . LEU A 1 118 ? 11.163 -14.597 -18.314 1.00 97.31 118 LEU A CA 1
ATOM 910 C C . LEU A 1 118 ? 11.061 -15.642 -19.440 1.00 97.31 118 LEU A C 1
ATOM 912 O O . LEU A 1 118 ? 10.513 -15.350 -20.495 1.00 97.31 118 LEU A O 1
ATOM 916 N N . GLY A 1 119 ? 11.513 -16.879 -19.215 1.00 96.38 119 GLY A N 1
ATOM 917 C CA . GLY A 1 119 ? 11.410 -17.959 -20.208 1.00 96.38 119 GLY A CA 1
ATOM 918 C C . GLY A 1 119 ? 9.975 -18.272 -20.625 1.00 96.38 119 GLY A C 1
ATOM 919 O O . GLY A 1 119 ? 9.677 -18.362 -21.820 1.00 96.38 119 GLY A O 1
ATOM 920 N N . ARG A 1 120 ? 9.055 -18.373 -19.660 1.00 95.62 120 ARG A N 1
ATOM 921 C CA . ARG A 1 120 ? 7.626 -18.574 -19.945 1.00 95.62 120 ARG A CA 1
ATOM 922 C C . ARG A 1 120 ? 7.015 -17.384 -20.677 1.00 95.62 120 ARG A C 1
ATOM 924 O O . ARG A 1 120 ? 6.267 -17.595 -21.629 1.00 95.62 120 ARG A O 1
ATOM 931 N N . LEU A 1 121 ? 7.364 -16.163 -20.271 1.00 96.81 121 LEU A N 1
ATOM 932 C CA . LEU A 1 121 ? 6.887 -14.937 -20.905 1.00 96.81 121 LEU A CA 1
ATOM 933 C C . LEU A 1 121 ? 7.298 -14.866 -22.376 1.00 96.81 121 LEU A C 1
ATOM 935 O O . LEU A 1 121 ? 6.449 -14.703 -23.246 1.00 96.81 121 LEU A O 1
ATOM 939 N N . ILE A 1 122 ? 8.586 -15.049 -22.664 1.00 96.88 122 ILE A N 1
ATOM 940 C CA . ILE A 1 122 ? 9.105 -14.963 -24.032 1.00 96.88 122 ILE A CA 1
ATOM 941 C C . ILE A 1 122 ? 8.511 -16.061 -24.915 1.00 96.88 122 ILE A C 1
ATOM 943 O O . ILE A 1 122 ? 8.138 -15.786 -26.051 1.00 96.88 122 ILE A O 1
ATOM 947 N N . ASN A 1 123 ? 8.315 -17.274 -24.389 1.00 94.69 123 ASN A N 1
ATOM 948 C CA . ASN A 1 123 ? 7.588 -18.321 -25.108 1.00 94.69 123 ASN A CA 1
ATOM 949 C C . ASN A 1 123 ? 6.160 -17.894 -25.488 1.00 94.69 123 ASN A C 1
ATOM 951 O O . ASN A 1 123 ? 5.706 -18.198 -26.590 1.00 94.69 123 ASN A O 1
ATOM 955 N N . ARG A 1 124 ? 5.434 -17.194 -24.608 1.00 94.69 124 ARG A N 1
ATOM 956 C CA . ARG A 1 124 ? 4.092 -16.691 -24.938 1.00 94.69 124 ARG A CA 1
ATOM 957 C C . ARG A 1 124 ? 4.144 -15.554 -25.950 1.00 94.69 124 ARG A C 1
ATOM 959 O O . ARG A 1 124 ? 3.430 -15.638 -26.941 1.00 94.69 124 ARG A O 1
ATOM 966 N N . VAL A 1 125 ? 5.029 -14.576 -25.765 1.00 95.31 125 VAL A N 1
ATOM 967 C CA . VAL A 1 125 ? 5.184 -13.418 -26.664 1.00 95.31 125 VAL A CA 1
ATOM 968 C C . VAL A 1 125 ? 5.602 -13.828 -28.076 1.00 95.31 125 VAL A C 1
ATOM 970 O O . VAL A 1 125 ? 5.082 -13.289 -29.048 1.00 95.31 125 VAL A O 1
ATOM 973 N N . VAL A 1 126 ? 6.486 -14.821 -28.221 1.00 93.56 126 VAL A N 1
ATOM 974 C CA . VAL A 1 126 ? 6.863 -15.359 -29.541 1.00 93.56 126 VAL A CA 1
ATOM 975 C C . VAL A 1 126 ? 5.661 -15.981 -30.257 1.00 93.56 126 VAL A C 1
ATOM 977 O O . VAL A 1 126 ? 5.529 -15.837 -31.470 1.00 93.56 126 VAL A O 1
ATOM 980 N N . ASN A 1 127 ? 4.773 -16.649 -29.514 1.00 92.00 127 ASN A N 1
ATOM 981 C CA . ASN A 1 127 ? 3.589 -17.298 -30.074 1.00 92.00 127 ASN A CA 1
ATOM 982 C C . ASN A 1 127 ? 2.434 -16.320 -30.337 1.00 92.00 127 ASN A C 1
ATOM 984 O O . ASN A 1 127 ? 1.714 -16.490 -31.318 1.00 92.00 127 ASN A O 1
ATOM 988 N N . SER A 1 128 ? 2.223 -15.330 -29.464 1.00 92.81 128 SER A N 1
ATOM 989 C CA . SER A 1 128 ? 1.123 -14.366 -29.586 1.00 92.81 128 SER A CA 1
ATOM 990 C C . SER A 1 128 ? 1.465 -13.170 -30.469 1.00 92.81 128 SER A C 1
ATOM 992 O O . SER A 1 128 ? 0.558 -12.575 -31.042 1.00 92.81 128 SER A O 1
ATOM 994 N N . GLN A 1 129 ? 2.750 -12.812 -30.572 1.00 92.75 129 GLN A N 1
ATOM 995 C CA . GLN A 1 129 ? 3.244 -11.583 -31.204 1.00 92.75 129 GLN A CA 1
ATOM 996 C C . GLN A 1 129 ? 2.616 -10.300 -30.627 1.00 92.75 129 GLN A C 1
ATOM 998 O O . GLN A 1 129 ? 2.520 -9.282 -31.308 1.00 92.75 129 GLN A O 1
ATOM 1003 N N . THR A 1 130 ? 2.203 -10.339 -29.359 1.00 92.94 130 THR A N 1
ATOM 1004 C CA . THR A 1 130 ? 1.640 -9.201 -28.619 1.00 92.94 130 THR A CA 1
ATOM 1005 C C . THR A 1 130 ? 2.422 -8.956 -27.339 1.00 92.94 130 THR A C 1
ATOM 1007 O O . THR A 1 130 ? 3.080 -9.866 -26.833 1.00 92.94 130 THR A O 1
ATOM 1010 N N . ILE A 1 131 ? 2.298 -7.749 -26.782 1.00 94.62 131 ILE A N 1
ATOM 1011 C CA . ILE A 1 131 ? 2.753 -7.468 -25.418 1.00 94.62 131 ILE A CA 1
ATOM 1012 C C . ILE A 1 131 ? 2.109 -8.449 -24.426 1.00 94.62 131 ILE A C 1
ATOM 1014 O O . ILE A 1 131 ? 0.928 -8.789 -24.556 1.00 94.62 131 ILE A O 1
ATOM 1018 N N . ASP A 1 132 ? 2.891 -8.920 -23.458 1.00 95.69 132 ASP A N 1
ATOM 1019 C CA . ASP A 1 132 ? 2.415 -9.780 -22.375 1.00 95.69 132 ASP A CA 1
ATOM 1020 C C . ASP A 1 132 ? 3.219 -9.534 -21.088 1.00 95.69 132 ASP A C 1
ATOM 1022 O O . ASP A 1 132 ? 4.290 -8.914 -21.088 1.00 95.69 132 ASP A O 1
ATOM 1026 N N . PHE A 1 133 ? 2.689 -10.044 -19.981 1.00 96.12 133 PHE A N 1
ATOM 1027 C CA . PHE A 1 133 ? 3.228 -9.886 -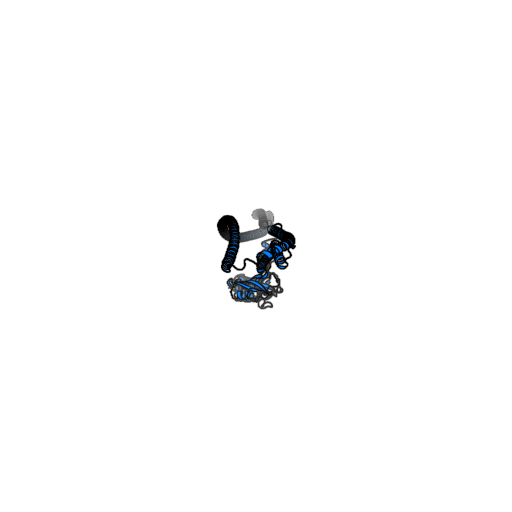18.639 1.00 96.12 133 PHE A CA 1
ATOM 1028 C C . PHE A 1 133 ? 3.328 -11.242 -17.939 1.00 96.12 133 PHE A C 1
ATOM 1030 O O . PHE A 1 133 ? 2.524 -12.149 -18.160 1.00 96.12 133 PHE A O 1
ATOM 1037 N N . GLU A 1 134 ? 4.304 -11.381 -17.053 1.00 96.25 134 GLU A N 1
ATOM 1038 C CA . GLU A 1 134 ? 4.456 -12.536 -16.172 1.00 96.25 134 GLU A CA 1
ATOM 1039 C C . GLU A 1 134 ? 4.509 -12.056 -14.729 1.00 96.25 134 GLU A C 1
ATOM 1041 O O . GLU A 1 134 ? 5.333 -11.204 -14.401 1.00 96.25 134 GLU A O 1
ATOM 1046 N N . ASP A 1 135 ? 3.645 -12.632 -13.889 1.00 96.62 135 ASP A N 1
ATOM 1047 C CA . ASP A 1 135 ? 3.579 -12.380 -12.447 1.00 96.62 135 ASP A CA 1
ATOM 1048 C C . ASP A 1 135 ? 4.931 -12.638 -11.749 1.00 96.62 135 ASP A C 1
ATOM 1050 O O . ASP A 1 135 ? 5.811 -13.342 -12.256 1.00 96.62 135 ASP A O 1
ATOM 1054 N N . PHE A 1 136 ? 5.083 -12.093 -10.544 1.00 96.62 136 PHE A N 1
ATOM 1055 C CA . PHE A 1 136 ? 6.247 -12.309 -9.703 1.00 96.62 136 PHE A CA 1
ATOM 1056 C C . PHE A 1 136 ? 6.522 -13.793 -9.487 1.00 96.62 136 PHE A C 1
ATOM 1058 O O . PHE A 1 136 ? 5.680 -14.564 -9.026 1.00 96.62 136 PHE A O 1
ATOM 1065 N N . SER A 1 137 ? 7.765 -14.172 -9.757 1.00 96.62 137 SER A N 1
ATOM 1066 C CA . SER A 1 137 ? 8.314 -15.471 -9.397 1.00 96.62 137 SER A CA 1
ATOM 1067 C C . SER A 1 137 ? 9.773 -15.323 -8.975 1.00 96.62 137 SER A C 1
ATOM 1069 O O . SER A 1 137 ? 10.424 -14.316 -9.263 1.00 96.62 137 SER A O 1
ATOM 1071 N N . ASN A 1 138 ? 10.299 -16.326 -8.272 1.00 96.06 138 ASN A N 1
ATOM 1072 C CA . ASN A 1 138 ? 11.710 -16.343 -7.898 1.00 96.06 138 ASN A CA 1
ATOM 1073 C C . ASN A 1 138 ? 12.573 -16.482 -9.157 1.00 96.06 138 ASN A C 1
ATOM 1075 O O . ASN A 1 138 ? 12.517 -17.502 -9.853 1.00 96.06 138 ASN A O 1
ATOM 1079 N N . TYR A 1 139 ? 13.386 -15.466 -9.450 1.00 96.62 139 TYR A N 1
ATOM 1080 C CA . TYR A 1 139 ? 14.203 -15.446 -10.658 1.00 96.62 139 TYR A CA 1
ATOM 1081 C C . TYR A 1 139 ? 15.631 -15.913 -10.380 1.00 96.62 139 TYR A C 1
ATOM 1083 O O . TYR A 1 139 ? 16.454 -15.187 -9.821 1.00 96.62 139 TYR A O 1
ATOM 1091 N N . ARG A 1 140 ? 15.935 -17.155 -10.779 1.00 95.31 140 ARG A N 1
ATOM 1092 C CA . ARG A 1 140 ? 17.225 -17.815 -10.501 1.00 95.31 140 ARG A CA 1
ATOM 1093 C C . ARG A 1 140 ? 18.455 -17.010 -10.960 1.00 95.31 140 ARG A C 1
ATOM 1095 O O . ARG A 1 140 ? 19.399 -16.949 -10.175 1.00 95.31 140 ARG A O 1
ATOM 1102 N N . PRO A 1 141 ? 18.482 -16.376 -12.152 1.00 95.06 141 PRO A N 1
ATOM 1103 C CA . PRO A 1 141 ? 19.622 -15.548 -12.564 1.00 95.06 141 PRO A CA 1
ATOM 1104 C C . PRO A 1 141 ? 19.878 -14.342 -11.649 1.00 95.06 141 PRO A C 1
ATOM 1106 O O . PRO A 1 141 ? 21.023 -13.929 -11.505 1.00 95.06 141 PRO A O 1
ATOM 1109 N N . ALA A 1 142 ? 18.850 -13.830 -10.968 1.00 94.25 142 ALA A N 1
ATOM 1110 C CA . ALA A 1 142 ? 18.960 -12.744 -9.994 1.00 94.25 142 ALA A CA 1
ATOM 1111 C C . ALA A 1 142 ? 18.957 -13.259 -8.542 1.00 94.25 142 ALA A C 1
ATOM 1113 O O . ALA A 1 142 ? 18.301 -12.685 -7.678 1.00 94.25 142 ALA A O 1
ATOM 1114 N N . ASN A 1 143 ? 19.649 -14.369 -8.259 1.00 94.19 143 ASN A N 1
ATOM 1115 C CA . ASN A 1 143 ? 19.744 -14.962 -6.914 1.00 94.19 143 ASN A CA 1
ATOM 1116 C C . ASN A 1 143 ? 18.379 -15.264 -6.260 1.00 94.19 143 ASN A C 1
ATOM 1118 O O . ASN A 1 143 ? 18.229 -15.135 -5.048 1.00 94.19 143 ASN A O 1
ATOM 1122 N N . ASN A 1 144 ? 17.389 -15.681 -7.057 1.00 94.12 144 ASN A N 1
ATOM 1123 C CA . ASN A 1 144 ? 16.001 -15.913 -6.632 1.00 94.12 144 ASN A CA 1
ATOM 1124 C C . ASN A 1 144 ? 15.259 -14.663 -6.137 1.00 94.12 144 ASN A C 1
ATOM 1126 O O . ASN A 1 144 ? 14.232 -14.807 -5.479 1.00 94.12 144 ASN A O 1
ATOM 1130 N N . ALA A 1 145 ? 15.719 -13.457 -6.479 1.00 94.38 145 ALA A N 1
ATOM 1131 C CA . ALA A 1 145 ? 14.966 -12.243 -6.194 1.00 94.38 145 ALA A CA 1
ATOM 1132 C C . ALA A 1 145 ? 13.561 -12.314 -6.835 1.00 94.38 145 ALA A C 1
ATOM 1134 O O . ALA A 1 145 ? 13.453 -12.696 -8.013 1.00 94.38 145 ALA A O 1
ATOM 1135 N N . PRO A 1 146 ? 12.493 -11.936 -6.104 1.00 96.31 146 PRO A N 1
ATOM 1136 C CA . PRO A 1 146 ? 11.155 -11.798 -6.663 1.00 96.31 146 PRO A CA 1
ATOM 1137 C C . PRO A 1 146 ? 11.186 -10.854 -7.862 1.00 96.31 146 PRO A C 1
ATOM 1139 O O . PRO A 1 146 ? 11.542 -9.684 -7.732 1.00 96.31 146 PRO A O 1
ATOM 1142 N N . SER A 1 147 ? 10.863 -11.376 -9.042 1.00 96.38 147 SER A N 1
ATOM 1143 C CA . SER A 1 147 ? 10.908 -10.602 -10.281 1.00 96.38 147 SER A CA 1
ATOM 1144 C C . SER A 1 147 ? 9.638 -10.812 -11.088 1.00 96.38 147 SER A C 1
ATOM 1146 O O . SER A 1 147 ? 9.215 -11.951 -11.300 1.00 96.38 147 SER A O 1
ATOM 1148 N N . MET A 1 148 ? 9.062 -9.703 -11.537 1.00 96.06 148 MET A N 1
ATOM 1149 C CA . MET A 1 148 ? 7.978 -9.648 -12.512 1.00 96.06 148 MET A CA 1
ATOM 1150 C C . MET A 1 148 ? 8.566 -9.215 -13.856 1.00 96.06 148 MET A C 1
ATOM 1152 O O . MET A 1 148 ? 9.572 -8.501 -13.890 1.00 96.06 148 MET A O 1
ATOM 1156 N N . PHE A 1 149 ? 7.962 -9.646 -14.960 1.00 97.31 149 PHE A N 1
ATOM 1157 C CA . PHE A 1 149 ? 8.450 -9.307 -16.293 1.00 97.31 149 PHE A CA 1
ATOM 1158 C C . PHE A 1 149 ? 7.332 -8.780 -17.186 1.00 97.31 149 PHE A C 1
ATOM 1160 O O . PHE A 1 149 ? 6.197 -9.252 -17.120 1.00 97.31 149 PHE A O 1
ATOM 1167 N N . ALA A 1 150 ? 7.679 -7.833 -18.049 1.00 96.94 150 ALA A N 1
ATOM 1168 C CA . ALA A 1 150 ? 6.856 -7.389 -19.167 1.00 96.94 150 ALA A CA 1
ATOM 1169 C C . ALA A 1 150 ? 7.691 -7.493 -20.441 1.00 96.94 150 ALA A C 1
ATOM 1171 O O . ALA A 1 150 ? 8.884 -7.186 -20.405 1.00 96.94 150 ALA A O 1
ATOM 1172 N N . ALA A 1 151 ? 7.096 -7.948 -21.540 1.00 97.44 151 ALA A N 1
ATOM 1173 C CA . ALA A 1 151 ? 7.813 -8.114 -22.794 1.00 97.44 151 ALA A CA 1
ATOM 1174 C C . ALA A 1 151 ? 6.959 -7.709 -23.990 1.00 97.44 151 ALA A C 1
ATOM 1176 O O . ALA A 1 151 ? 5.777 -8.044 -24.064 1.00 97.44 151 ALA A O 1
ATOM 1177 N N . GLU A 1 152 ? 7.592 -7.023 -24.935 1.00 96.31 152 GLU A N 1
ATOM 1178 C CA . GLU A 1 152 ? 6.984 -6.517 -26.157 1.00 96.31 152 GLU A CA 1
ATOM 1179 C C . GLU A 1 152 ? 7.816 -6.956 -27.376 1.00 96.31 152 GLU A C 1
ATOM 1181 O O . GLU A 1 152 ? 9.032 -6.722 -27.415 1.00 96.31 152 GLU A O 1
ATOM 1186 N N . PRO A 1 153 ? 7.200 -7.627 -28.368 1.00 96.00 153 PRO A N 1
ATOM 1187 C CA . PRO A 1 153 ? 7.887 -8.013 -29.588 1.00 96.00 153 PRO A CA 1
ATOM 1188 C C . PRO A 1 153 ? 7.962 -6.830 -30.556 1.00 96.00 153 PRO A C 1
ATOM 1190 O O . PRO A 1 153 ? 6.950 -6.214 -30.884 1.00 96.00 153 PRO A O 1
ATOM 1193 N N . ILE A 1 154 ? 9.154 -6.561 -31.079 1.00 92.44 154 ILE A N 1
ATOM 1194 C CA . ILE A 1 154 ? 9.364 -5.603 -32.162 1.00 92.44 154 ILE A CA 1
ATOM 1195 C C . ILE A 1 154 ? 9.214 -6.349 -33.483 1.00 92.44 154 ILE A C 1
ATOM 1197 O O . ILE A 1 154 ? 9.933 -7.314 -33.755 1.00 92.44 154 ILE A O 1
ATOM 1201 N N . LEU A 1 155 ? 8.235 -5.929 -34.281 1.00 90.50 155 LEU A N 1
ATOM 1202 C CA . LEU A 1 155 ? 7.876 -6.573 -35.539 1.00 90.50 155 LEU A CA 1
ATOM 1203 C C . LEU A 1 155 ? 8.450 -5.799 -36.730 1.00 90.50 155 LEU A C 1
ATOM 1205 O O . LEU A 1 155 ? 8.393 -4.570 -36.769 1.00 90.50 155 LEU A O 1
ATOM 1209 N N . ASP A 1 156 ? 8.945 -6.529 -37.726 1.00 83.69 156 ASP A N 1
ATOM 1210 C CA . ASP A 1 156 ? 9.340 -5.974 -39.014 1.00 83.69 156 ASP A CA 1
ATOM 1211 C C . ASP A 1 156 ? 8.111 -5.595 -39.869 1.00 83.69 156 ASP A C 1
ATOM 1213 O O . ASP A 1 156 ? 6.953 -5.864 -39.533 1.00 83.69 156 ASP A O 1
ATOM 1217 N N . LYS A 1 157 ? 8.358 -5.003 -41.044 1.00 79.31 157 LYS A N 1
ATOM 1218 C CA . LYS A 1 157 ? 7.301 -4.608 -41.998 1.00 79.31 157 LYS A CA 1
ATOM 1219 C C . LYS A 1 157 ? 6.453 -5.779 -42.517 1.00 79.31 157 LYS A C 1
ATOM 1221 O O . LYS A 1 157 ? 5.381 -5.543 -43.067 1.00 79.31 157 LYS A O 1
ATOM 1226 N N . ASN A 1 158 ? 6.929 -7.014 -42.373 1.00 81.69 158 ASN A N 1
ATOM 1227 C CA . ASN A 1 158 ? 6.251 -8.236 -42.795 1.00 81.69 158 ASN A CA 1
ATOM 1228 C C . ASN A 1 158 ? 5.548 -8.947 -41.621 1.00 81.69 158 ASN A C 1
ATOM 1230 O O . ASN A 1 158 ? 5.009 -10.037 -41.814 1.00 81.69 158 ASN A O 1
ATOM 1234 N N . GLY A 1 159 ? 5.553 -8.359 -40.417 1.00 83.12 159 GLY A N 1
ATOM 1235 C CA . GLY A 1 159 ? 4.965 -8.939 -39.208 1.00 83.12 159 GLY A CA 1
ATOM 1236 C C . GLY A 1 159 ? 5.811 -10.039 -38.559 1.00 83.12 159 GLY A C 1
ATOM 1237 O O . GLY A 1 159 ? 5.308 -10.786 -37.720 1.00 83.12 159 GLY A O 1
ATOM 1238 N N . LYS A 1 160 ? 7.086 -10.181 -38.933 1.00 87.81 160 LYS A N 1
ATOM 1239 C CA . LYS A 1 160 ? 8.028 -11.117 -38.309 1.00 87.81 160 LYS A CA 1
ATOM 1240 C C . LYS A 1 160 ? 8.718 -10.439 -37.127 1.00 87.81 160 LYS A C 1
ATOM 1242 O O . LYS A 1 160 ? 9.065 -9.270 -37.199 1.00 87.81 160 LYS A O 1
ATOM 1247 N N . ILE A 1 161 ? 8.961 -11.186 -36.053 1.00 88.56 161 ILE A N 1
ATOM 1248 C CA . ILE A 1 161 ? 9.719 -10.681 -34.901 1.00 88.56 161 ILE A CA 1
ATOM 1249 C C . ILE A 1 161 ? 11.160 -10.386 -35.335 1.00 88.56 161 ILE A C 1
ATOM 1251 O O . ILE A 1 161 ? 11.865 -11.283 -35.804 1.00 88.56 161 ILE A O 1
ATOM 1255 N N . GLU A 1 162 ? 11.581 -9.138 -35.160 1.00 86.38 162 GLU A N 1
ATOM 1256 C CA . GLU A 1 162 ? 12.957 -8.683 -35.353 1.00 86.38 162 GLU A CA 1
ATOM 1257 C C . GLU A 1 162 ? 13.767 -8.956 -34.076 1.00 86.38 162 GLU A C 1
ATOM 1259 O O . GLU A 1 162 ? 14.769 -9.673 -34.097 1.00 86.38 162 GLU A O 1
ATOM 1264 N N . PHE A 1 163 ? 13.260 -8.479 -32.937 1.00 89.81 163 PHE A N 1
ATOM 1265 C CA . PHE A 1 163 ? 13.723 -8.807 -31.587 1.00 89.81 163 PHE A CA 1
ATOM 1266 C C . PHE A 1 163 ? 12.607 -8.521 -30.569 1.00 89.81 163 PHE A C 1
ATOM 1268 O O . PHE A 1 163 ? 11.556 -7.988 -30.910 1.00 89.81 163 PHE A O 1
ATOM 1275 N N . ILE A 1 164 ? 12.811 -8.902 -29.314 1.00 94.88 164 ILE A N 1
ATOM 1276 C CA . ILE A 1 164 ? 11.871 -8.713 -28.209 1.00 94.88 164 ILE A CA 1
ATOM 1277 C C . ILE A 1 164 ? 12.562 -7.868 -27.147 1.00 94.88 164 ILE A C 1
ATOM 1279 O O . ILE A 1 164 ? 13.705 -8.148 -26.775 1.00 94.88 164 ILE A O 1
ATOM 1283 N N . VAL A 1 165 ? 11.862 -6.850 -26.656 1.00 95.69 165 VAL A N 1
ATOM 1284 C CA . VAL A 1 165 ? 12.286 -6.053 -25.505 1.00 95.69 165 VAL A CA 1
ATOM 1285 C C . VAL A 1 165 ? 11.569 -6.594 -24.281 1.00 95.69 165 VAL A C 1
ATOM 1287 O O . VAL A 1 165 ? 10.351 -6.748 -24.303 1.00 95.69 165 VAL A O 1
ATOM 1290 N N . ALA A 1 166 ? 12.302 -6.884 -23.211 1.00 97.69 166 ALA A N 1
ATOM 1291 C CA . ALA A 1 166 ? 11.708 -7.287 -21.943 1.00 97.69 166 ALA A CA 1
ATOM 1292 C C . ALA A 1 166 ? 12.298 -6.491 -20.783 1.00 97.69 166 ALA A C 1
ATOM 1294 O O . ALA A 1 166 ? 13.500 -6.252 -20.744 1.00 97.69 166 ALA A O 1
ATOM 1295 N N . VAL A 1 167 ? 11.470 -6.113 -19.815 1.00 97.19 167 VAL A N 1
ATOM 1296 C CA . VAL A 1 167 ? 11.896 -5.409 -18.598 1.00 97.19 167 VAL A CA 1
ATOM 1297 C C . VAL A 1 167 ? 11.648 -6.271 -17.368 1.00 97.19 167 VAL A C 1
ATOM 1299 O O . VAL A 1 167 ? 10.637 -6.974 -17.282 1.00 97.19 167 VAL A O 1
ATOM 1302 N N . ARG A 1 168 ? 12.578 -6.215 -16.411 1.00 96.88 168 ARG A N 1
ATOM 1303 C CA . ARG A 1 168 ? 12.452 -6.831 -15.086 1.00 96.88 168 ARG A CA 1
ATOM 1304 C C . ARG A 1 168 ? 12.004 -5.781 -14.081 1.00 96.88 168 ARG A C 1
ATOM 1306 O O . ARG A 1 168 ? 12.670 -4.760 -13.915 1.00 96.88 168 ARG A O 1
ATOM 1313 N N . LEU A 1 169 ? 10.914 -6.057 -13.378 1.00 95.19 169 LEU A N 1
ATOM 1314 C CA . LEU A 1 169 ? 10.406 -5.231 -12.288 1.00 95.19 169 LEU A CA 1
ATOM 1315 C C . LEU A 1 169 ? 10.691 -5.911 -10.941 1.00 95.19 169 LEU A C 1
ATOM 1317 O O . LEU A 1 169 ? 10.516 -7.128 -10.808 1.00 95.19 169 LEU A O 1
ATOM 1321 N N . SER A 1 170 ? 11.112 -5.126 -9.945 1.00 93.44 170 SER A N 1
ATOM 1322 C CA . SER A 1 170 ? 11.165 -5.550 -8.540 1.00 93.44 170 SER A CA 1
ATOM 1323 C C . SER A 1 170 ? 9.868 -5.220 -7.811 1.00 93.44 170 SER A C 1
ATOM 1325 O O . SER A 1 170 ? 8.994 -4.510 -8.306 1.00 93.44 170 SER A O 1
ATOM 1327 N N . THR A 1 171 ? 9.749 -5.726 -6.588 1.00 92.69 171 THR A N 1
ATOM 1328 C CA . THR A 1 171 ? 8.638 -5.412 -5.688 1.00 92.69 171 THR A CA 1
ATOM 1329 C C . THR A 1 171 ? 8.751 -4.032 -5.043 1.00 92.69 171 THR A C 1
ATOM 1331 O O . THR A 1 171 ? 7.813 -3.627 -4.369 1.00 92.69 171 THR A O 1
ATOM 1334 N N . ASN A 1 172 ? 9.852 -3.294 -5.232 1.00 90.56 172 ASN A N 1
ATOM 1335 C CA . ASN A 1 172 ? 10.154 -2.073 -4.473 1.00 90.56 172 ASN A CA 1
ATOM 1336 C C . ASN A 1 172 ? 9.061 -1.003 -4.603 1.00 90.56 172 ASN A C 1
ATOM 1338 O O . ASN A 1 172 ? 8.539 -0.545 -3.593 1.00 90.56 172 ASN A O 1
ATOM 1342 N N . GLN A 1 173 ? 8.661 -0.666 -5.833 1.00 87.62 173 GLN A N 1
ATOM 1343 C CA . GLN A 1 173 ? 7.623 0.344 -6.078 1.00 87.62 173 GLN A CA 1
ATOM 1344 C C . GLN A 1 173 ? 6.257 -0.089 -5.521 1.00 87.62 173 GLN A C 1
ATOM 1346 O O . GLN A 1 173 ? 5.530 0.712 -4.941 1.00 87.62 173 GLN A O 1
ATOM 1351 N N . LEU A 1 174 ? 5.914 -1.377 -5.648 1.00 91.06 174 LEU A N 1
ATOM 1352 C CA . LEU A 1 174 ? 4.675 -1.916 -5.081 1.00 91.06 174 LEU A CA 1
ATOM 1353 C C . LEU A 1 174 ? 4.706 -1.912 -3.552 1.00 91.06 174 LEU A C 1
ATOM 1355 O O . LEU A 1 174 ? 3.700 -1.592 -2.928 1.00 91.06 174 LEU A O 1
ATOM 1359 N N . ASN A 1 175 ? 5.846 -2.249 -2.951 1.00 92.50 175 ASN A N 1
ATOM 1360 C CA . ASN A 1 175 ? 6.033 -2.213 -1.507 1.00 92.50 175 ASN A CA 1
ATOM 1361 C C . ASN A 1 175 ? 5.907 -0.791 -0.979 1.00 92.50 175 ASN A C 1
ATOM 1363 O O . ASN A 1 175 ? 5.216 -0.597 0.009 1.00 92.50 175 ASN A O 1
ATOM 1367 N N . GLU A 1 176 ? 6.510 0.202 -1.627 1.00 90.25 176 GLU A N 1
ATOM 1368 C CA . GLU A 1 176 ? 6.417 1.600 -1.196 1.00 90.25 176 GLU A CA 1
ATOM 1369 C C . GLU A 1 176 ? 4.957 2.073 -1.119 1.00 90.25 176 GLU A C 1
ATOM 1371 O O . GLU A 1 176 ? 4.547 2.657 -0.120 1.00 90.25 176 GLU A O 1
ATOM 1376 N N . ILE A 1 177 ? 4.141 1.708 -2.113 1.00 91.50 177 ILE A N 1
ATOM 1377 C CA . ILE A 1 177 ? 2.706 2.020 -2.133 1.00 91.50 177 ILE A CA 1
ATOM 1378 C C . ILE A 1 177 ? 1.943 1.210 -1.076 1.00 91.50 177 ILE A C 1
ATOM 1380 O O . ILE A 1 177 ? 1.145 1.753 -0.318 1.00 91.50 177 ILE A O 1
ATOM 1384 N N . MET A 1 178 ? 2.160 -0.106 -1.025 1.00 93.12 178 MET A N 1
ATOM 1385 C CA . MET A 1 178 ? 1.367 -1.009 -0.183 1.00 93.12 178 MET A CA 1
ATOM 1386 C C . MET A 1 178 ? 1.757 -0.970 1.295 1.00 93.12 178 MET A C 1
ATOM 1388 O O . MET A 1 178 ? 0.974 -1.411 2.136 1.00 93.12 178 MET A O 1
ATOM 1392 N N . THR A 1 179 ? 2.949 -0.469 1.619 1.00 90.25 179 THR A N 1
ATOM 1393 C CA . THR A 1 179 ? 3.447 -0.346 2.994 1.00 90.25 179 THR A CA 1
ATOM 1394 C C . THR A 1 179 ? 3.215 1.039 3.586 1.00 90.25 179 THR A C 1
ATOM 1396 O O . THR A 1 179 ? 3.575 1.234 4.747 1.00 90.25 179 THR A O 1
ATOM 1399 N N . ASP A 1 180 ? 2.567 1.967 2.869 1.00 91.62 180 ASP A N 1
ATOM 1400 C CA . ASP A 1 180 ? 2.040 3.186 3.483 1.00 91.62 180 ASP A CA 1
ATOM 1401 C C . ASP A 1 180 ? 0.956 2.817 4.505 1.00 91.62 180 ASP A C 1
ATOM 1403 O O . ASP A 1 180 ? -0.093 2.258 4.186 1.00 91.62 180 ASP A O 1
ATOM 1407 N N . ARG A 1 181 ? 1.242 3.105 5.777 1.00 86.94 181 ARG A N 1
ATOM 1408 C CA . ARG A 1 181 ? 0.390 2.730 6.918 1.00 86.94 181 ARG A CA 1
ATOM 1409 C C . ARG A 1 181 ? -0.404 3.902 7.464 1.00 86.94 181 ARG A C 1
ATOM 1411 O O . ARG A 1 181 ? -0.971 3.805 8.557 1.00 86.94 181 ARG A O 1
ATOM 1418 N N . THR A 1 182 ? -0.414 5.021 6.750 1.00 88.88 182 THR A N 1
ATOM 1419 C CA . THR A 1 182 ? -1.106 6.228 7.181 1.00 88.88 182 THR A CA 1
ATOM 1420 C C . THR A 1 182 ? -2.592 5.927 7.371 1.00 88.88 182 THR A C 1
ATOM 1422 O O . THR A 1 182 ? -3.279 5.466 6.467 1.00 88.88 182 THR A O 1
ATOM 1425 N N . GLY A 1 183 ? -3.093 6.146 8.588 1.00 87.00 183 GLY A N 1
ATOM 1426 C CA . GLY A 1 183 ? -4.493 5.881 8.934 1.00 87.00 183 GLY A CA 1
ATOM 1427 C C . GLY A 1 183 ? -4.851 4.417 9.230 1.00 87.00 183 GLY A C 1
ATOM 1428 O O . GLY A 1 183 ? -6.006 4.156 9.548 1.00 87.00 183 GLY A O 1
ATOM 1429 N N . LEU A 1 184 ? -3.899 3.472 9.201 1.00 90.31 184 LEU A N 1
ATOM 1430 C CA . LEU A 1 184 ? -4.155 2.048 9.490 1.00 90.31 184 LEU A CA 1
ATOM 1431 C C . LEU A 1 184 ? -3.972 1.651 10.969 1.00 90.31 184 LEU A C 1
ATOM 1433 O O . LEU A 1 184 ? -4.167 0.492 11.327 1.00 90.31 184 LEU A O 1
ATOM 1437 N N . GLY A 1 185 ? -3.587 2.582 11.841 1.00 90.94 185 GLY A N 1
ATOM 1438 C CA . GLY A 1 185 ? -3.371 2.294 13.263 1.00 90.94 185 GLY A CA 1
ATOM 1439 C C . GLY A 1 185 ? -2.096 1.489 13.556 1.00 90.94 185 GLY A C 1
ATOM 1440 O O . GLY A 1 185 ? -1.134 1.459 12.774 1.00 90.94 185 GLY A O 1
ATOM 1441 N N . GLU A 1 186 ? -2.060 0.856 14.726 1.00 91.25 186 GLU A N 1
ATOM 1442 C CA . GLU A 1 186 ? -0.886 0.148 15.257 1.00 91.25 186 GLU A CA 1
ATOM 1443 C C . GLU A 1 186 ? -0.699 -1.240 14.633 1.00 91.25 186 GLU A C 1
ATOM 1445 O O . GLU A 1 186 ? 0.433 -1.640 14.359 1.00 91.25 186 GLU A O 1
ATOM 1450 N N . SER A 1 187 ? -1.795 -1.951 14.370 1.00 94.69 187 SER A N 1
ATOM 1451 C CA . SER A 1 187 ? -1.799 -3.321 13.847 1.00 94.69 187 SER A CA 1
ATOM 1452 C C . SER A 1 187 ? -2.222 -3.427 12.384 1.00 94.69 187 SER A C 1
ATOM 1454 O O . SER A 1 187 ? -2.028 -4.478 11.773 1.00 94.69 187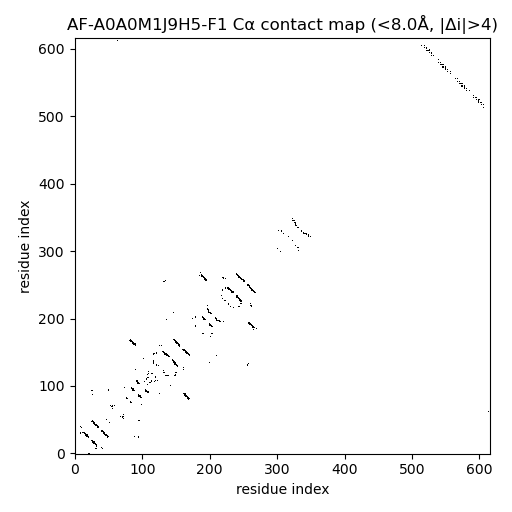 SER A O 1
ATOM 1456 N N . GLY A 1 188 ? -2.771 -2.359 11.795 1.00 94.62 188 GLY A N 1
ATOM 1457 C CA . GLY A 1 188 ? -3.289 -2.433 10.436 1.00 94.62 188 GLY A CA 1
ATOM 1458 C C . GLY A 1 188 ? -2.213 -2.683 9.381 1.00 94.62 188 GLY A C 1
ATOM 1459 O O . GLY A 1 188 ? -1.119 -2.125 9.438 1.00 94.62 188 GLY A O 1
ATOM 1460 N N . GLU A 1 189 ? -2.498 -3.533 8.406 1.00 94.38 189 GLU A N 1
ATOM 1461 C CA . GLU A 1 189 ? -1.611 -3.778 7.274 1.00 94.38 189 GLU A CA 1
ATOM 1462 C C . GLU A 1 189 ? -2.397 -4.010 5.988 1.00 94.38 189 GLU A C 1
ATOM 1464 O O . GLU A 1 189 ? -3.523 -4.519 6.000 1.00 94.38 189 GLU A O 1
ATOM 1469 N N . THR A 1 190 ? -1.763 -3.651 4.880 1.00 95.00 190 THR A N 1
ATOM 1470 C CA . THR A 1 190 ? -2.251 -3.848 3.521 1.00 95.00 190 THR A CA 1
ATOM 1471 C C . THR A 1 190 ? -1.225 -4.642 2.735 1.00 95.00 190 THR A C 1
ATOM 1473 O O . THR A 1 190 ? -0.031 -4.370 2.817 1.00 95.00 190 THR A O 1
ATOM 1476 N N . PHE A 1 191 ? -1.668 -5.639 1.977 1.00 95.00 191 PHE A N 1
ATOM 1477 C CA . PHE A 1 191 ? -0.772 -6.414 1.125 1.00 95.00 191 PHE A CA 1
ATOM 1478 C C . PHE A 1 191 ? -1.505 -7.033 -0.065 1.00 95.00 191 PHE A C 1
ATOM 1480 O O . PHE A 1 191 ? -2.727 -7.203 -0.067 1.00 95.00 191 PHE A O 1
ATOM 1487 N N . LEU A 1 192 ? -0.729 -7.373 -1.091 1.00 96.50 192 LEU A N 1
ATOM 1488 C CA . LEU A 1 192 ? -1.194 -8.048 -2.297 1.00 96.50 192 LEU A CA 1
ATOM 1489 C C . LEU A 1 192 ? -0.890 -9.547 -2.223 1.00 96.50 192 LEU A C 1
ATOM 1491 O O . LEU A 1 192 ? 0.179 -9.952 -1.765 1.00 96.50 192 LEU A O 1
ATOM 1495 N N . VAL A 1 193 ? -1.813 -10.375 -2.710 1.00 96.88 193 VAL A N 1
ATOM 1496 C CA . VAL A 1 193 ? -1.645 -11.836 -2.803 1.00 96.88 193 VAL A CA 1
ATOM 1497 C C . VAL A 1 193 ? -1.953 -12.294 -4.228 1.00 96.88 193 VAL A C 1
ATOM 1499 O O . VAL A 1 193 ? -2.944 -11.859 -4.818 1.00 96.88 193 VAL A O 1
ATOM 1502 N N . GLY A 1 194 ? -1.101 -13.158 -4.783 1.00 96.50 194 GLY A N 1
ATOM 1503 C CA . GLY A 1 194 ? -1.279 -13.739 -6.116 1.00 96.50 194 GLY A CA 1
ATOM 1504 C C . GLY A 1 194 ? -2.174 -14.978 -6.132 1.00 96.50 194 GLY A C 1
ATOM 1505 O O . GLY A 1 194 ? -2.563 -15.501 -5.087 1.00 96.50 194 GLY A O 1
ATOM 1506 N N . GLN A 1 195 ? -2.505 -15.475 -7.329 1.00 94.75 195 GLN A N 1
ATOM 1507 C CA . GLN A 1 195 ? -3.384 -16.650 -7.495 1.00 94.75 195 GLN A CA 1
ATOM 1508 C C . GLN A 1 195 ? -2.776 -17.952 -6.949 1.00 94.75 195 GLN A C 1
ATOM 1510 O O . GLN A 1 195 ? -3.492 -18.912 -6.681 1.00 94.75 195 GLN A O 1
ATOM 1515 N N . ASP A 1 196 ? -1.457 -17.978 -6.768 1.00 95.06 196 ASP A N 1
ATOM 1516 C CA . ASP A 1 196 ? -0.708 -19.040 -6.086 1.00 95.06 196 ASP A CA 1
ATOM 1517 C C . ASP A 1 196 ? -0.831 -18.985 -4.551 1.00 95.06 196 ASP A C 1
ATOM 1519 O O . ASP A 1 196 ? -0.251 -19.816 -3.845 1.00 95.06 196 ASP A O 1
ATOM 1523 N N . LEU A 1 197 ? -1.614 -18.029 -4.040 1.00 96.06 197 LEU A N 1
ATOM 1524 C CA . LEU A 1 197 ? -1.822 -17.725 -2.630 1.00 96.06 197 LEU A CA 1
ATOM 1525 C C . LEU A 1 197 ? -0.569 -17.189 -1.924 1.00 96.06 197 LEU A C 1
ATOM 1527 O O . LEU A 1 197 ? -0.547 -17.153 -0.698 1.00 96.06 197 LEU A O 1
ATOM 1531 N N . LEU A 1 198 ? 0.472 -16.774 -2.648 1.00 96.62 198 LEU A N 1
ATOM 1532 C CA . LEU A 1 198 ? 1.679 -16.188 -2.063 1.00 96.62 198 LEU A CA 1
ATOM 1533 C C . LEU A 1 198 ? 1.604 -14.655 -2.048 1.00 96.62 198 LEU A C 1
ATOM 1535 O O . LEU A 1 198 ? 1.027 -14.036 -2.946 1.00 96.62 198 LEU A O 1
ATOM 1539 N N . MET A 1 199 ? 2.219 -14.022 -1.047 1.00 96.31 199 MET A N 1
ATOM 1540 C CA . MET A 1 199 ? 2.291 -12.556 -0.984 1.00 96.31 199 MET A CA 1
ATOM 1541 C C . MET A 1 199 ? 3.132 -11.970 -2.128 1.00 96.31 199 MET A C 1
ATOM 1543 O O . MET A 1 199 ? 4.133 -12.556 -2.542 1.00 96.31 199 MET A O 1
ATOM 1547 N N . ARG A 1 200 ? 2.723 -10.801 -2.629 1.00 95.94 200 ARG A N 1
ATOM 1548 C CA . ARG A 1 200 ? 3.446 -9.988 -3.627 1.00 95.94 200 ARG A CA 1
ATOM 1549 C C . ARG A 1 200 ? 4.091 -8.745 -3.025 1.00 95.94 200 ARG A C 1
ATOM 1551 O O . ARG A 1 200 ? 4.995 -8.185 -3.632 1.00 95.94 200 ARG A O 1
ATOM 1558 N N . THR A 1 201 ? 3.651 -8.354 -1.834 1.00 95.44 201 THR A N 1
ATOM 1559 C CA . THR A 1 201 ? 4.216 -7.242 -1.071 1.00 95.44 201 THR A CA 1
ATOM 1560 C C . THR A 1 201 ? 4.527 -7.655 0.354 1.00 95.44 201 THR A C 1
ATOM 1562 O O . THR A 1 201 ? 4.008 -8.658 0.847 1.00 95.44 201 THR A O 1
ATOM 1565 N N . GLU A 1 202 ? 5.381 -6.877 1.007 1.00 94.38 202 GLU A N 1
ATOM 1566 C CA . GLU A 1 202 ? 5.790 -7.129 2.384 1.00 94.38 202 GLU A CA 1
ATOM 1567 C C . GLU A 1 202 ? 4.626 -6.973 3.361 1.00 94.38 202 GLU A C 1
ATOM 1569 O O . GLU A 1 202 ? 3.849 -6.018 3.304 1.00 94.38 202 GLU A O 1
ATOM 1574 N N . SER A 1 203 ? 4.542 -7.908 4.302 1.00 94.06 203 SER A N 1
ATOM 1575 C CA . SER A 1 203 ? 3.709 -7.771 5.488 1.00 94.06 203 SER A CA 1
ATOM 1576 C C . SER A 1 203 ? 4.407 -6.922 6.550 1.00 94.06 203 SER A C 1
ATOM 1578 O O . SER A 1 203 ? 5.628 -6.951 6.724 1.00 94.06 203 SER A O 1
ATOM 1580 N N . ARG A 1 204 ? 3.600 -6.222 7.350 1.00 92.94 204 ARG A N 1
ATOM 1581 C CA . ARG A 1 204 ? 4.041 -5.440 8.513 1.00 92.94 204 ARG A CA 1
ATOM 1582 C C . ARG A 1 204 ? 4.738 -6.286 9.575 1.00 92.94 204 ARG A C 1
ATOM 1584 O O . ARG A 1 204 ? 5.555 -5.759 10.328 1.00 92.94 204 ARG A O 1
ATOM 1591 N N . PHE A 1 205 ? 4.401 -7.569 9.646 1.00 92.75 205 PHE A N 1
ATOM 1592 C CA . PHE A 1 205 ? 4.834 -8.494 10.692 1.00 92.75 205 PHE A CA 1
ATOM 1593 C C . PHE A 1 205 ? 5.823 -9.551 10.192 1.00 92.75 205 PHE A C 1
ATOM 1595 O O . PHE A 1 205 ? 6.323 -10.339 10.993 1.00 92.75 205 PHE A O 1
ATOM 1602 N N . ASP A 1 206 ? 6.092 -9.587 8.887 1.00 92.00 206 ASP A N 1
ATOM 1603 C CA . ASP A 1 206 ? 6.997 -10.542 8.254 1.00 92.00 206 ASP A CA 1
ATOM 1604 C C . ASP A 1 206 ? 7.672 -9.903 7.023 1.00 92.00 206 ASP A C 1
ATOM 1606 O O . ASP A 1 206 ? 7.130 -9.976 5.916 1.00 92.00 206 ASP A O 1
ATOM 1610 N N . PRO A 1 207 ? 8.855 -9.278 7.186 1.00 87.44 207 PRO A N 1
ATOM 1611 C CA . PRO A 1 207 ? 9.570 -8.625 6.084 1.00 87.44 207 PRO A CA 1
ATOM 1612 C C . PRO A 1 207 ? 9.982 -9.577 4.950 1.00 87.44 207 PRO A C 1
ATOM 1614 O O . PRO A 1 207 ? 10.181 -9.145 3.824 1.00 87.44 207 PRO A O 1
ATOM 1617 N N . ASN A 1 208 ? 10.075 -10.886 5.211 1.00 90.94 208 ASN A N 1
ATOM 1618 C CA . ASN A 1 208 ? 10.480 -11.892 4.220 1.00 90.94 208 ASN A CA 1
ATOM 1619 C C . ASN A 1 208 ? 9.279 -12.616 3.592 1.00 90.94 208 ASN A C 1
ATOM 1621 O O . ASN A 1 208 ? 9.390 -13.753 3.136 1.00 90.94 208 ASN A O 1
ATOM 1625 N N . SER A 1 209 ? 8.105 -11.992 3.614 1.00 94.06 209 SER A N 1
ATOM 1626 C CA . SER A 1 209 ? 6.845 -12.643 3.253 1.00 94.06 209 SER A CA 1
ATOM 1627 C C . SER A 1 209 ? 6.611 -12.805 1.748 1.00 94.06 209 SER A C 1
ATOM 1629 O O . SER A 1 209 ? 5.911 -13.742 1.348 1.00 94.06 209 SER A O 1
ATOM 1631 N N . ILE A 1 210 ? 7.203 -11.947 0.913 1.00 95.44 210 ILE A N 1
ATOM 1632 C CA . ILE A 1 210 ? 7.048 -11.961 -0.551 1.00 95.44 210 ILE A CA 1
ATOM 1633 C C . ILE A 1 210 ? 7.442 -13.329 -1.119 1.00 95.44 210 ILE A C 1
ATOM 1635 O O . ILE A 1 210 ? 8.549 -13.804 -0.891 1.00 95.44 210 ILE A O 1
ATOM 1639 N N . LEU A 1 211 ? 6.537 -13.961 -1.874 1.00 95.69 211 LEU A N 1
ATOM 1640 C CA . LEU A 1 211 ? 6.705 -15.288 -2.491 1.00 95.69 211 LEU A CA 1
ATOM 1641 C C . LEU A 1 211 ? 7.072 -16.440 -1.529 1.00 95.69 211 LEU A C 1
ATOM 1643 O O . LEU A 1 211 ? 7.375 -17.545 -1.978 1.00 95.69 211 LEU A O 1
ATOM 1647 N N . VAL A 1 212 ? 7.002 -16.219 -0.214 1.00 94.81 212 VAL A N 1
ATOM 1648 C CA . VAL A 1 212 ? 7.311 -17.219 0.823 1.00 94.81 212 VAL A CA 1
ATOM 1649 C C . VAL A 1 212 ? 6.073 -17.523 1.658 1.00 94.81 212 VAL A C 1
ATOM 1651 O O . VAL A 1 212 ? 5.742 -18.686 1.900 1.00 94.81 212 VAL A O 1
ATOM 1654 N N . ARG A 1 213 ? 5.354 -16.486 2.100 1.00 94.38 213 ARG A N 1
ATOM 1655 C CA . ARG A 1 213 ? 4.175 -16.645 2.949 1.00 94.38 213 ARG A CA 1
ATOM 1656 C C . ARG A 1 213 ? 2.963 -17.000 2.091 1.00 94.38 213 ARG A C 1
ATOM 1658 O O . ARG A 1 213 ? 2.488 -16.180 1.309 1.00 94.38 213 ARG A O 1
ATOM 1665 N N . LYS A 1 214 ? 2.440 -18.214 2.288 1.00 93.94 214 LYS A N 1
ATOM 1666 C CA . LYS A 1 214 ? 1.182 -18.676 1.689 1.00 93.94 214 LYS A CA 1
ATOM 1667 C C . LYS A 1 214 ? -0.016 -18.290 2.560 1.00 93.94 214 LYS A C 1
ATOM 1669 O O . LYS A 1 214 ? -0.000 -18.524 3.766 1.00 93.94 214 LYS A O 1
ATOM 1674 N N . LEU A 1 215 ? -1.056 -17.738 1.944 1.00 92.31 215 LEU A N 1
ATOM 1675 C CA . LEU A 1 215 ? -2.288 -17.285 2.582 1.00 92.31 215 LEU A CA 1
ATOM 1676 C C . LEU A 1 215 ? -3.489 -18.024 2.016 1.00 92.31 215 LEU A C 1
ATOM 1678 O O . LEU A 1 215 ? -4.240 -17.510 1.190 1.00 92.31 215 LEU A O 1
ATOM 1682 N N . ASP A 1 216 ? -3.697 -19.225 2.529 1.00 92.94 216 ASP A N 1
ATOM 1683 C CA . ASP A 1 216 ? -4.942 -19.954 2.330 1.00 92.94 216 ASP A CA 1
ATOM 1684 C C . ASP A 1 216 ? -5.950 -19.525 3.406 1.00 92.94 216 ASP A C 1
ATOM 1686 O O . ASP A 1 216 ? -6.119 -20.173 4.438 1.00 92.94 216 ASP A O 1
ATOM 1690 N N . THR A 1 217 ? -6.528 -18.335 3.224 1.00 92.44 217 THR A N 1
ATOM 1691 C CA . THR A 1 217 ? -7.481 -17.745 4.175 1.00 92.44 217 THR A CA 1
ATOM 1692 C C . THR A 1 217 ? -8.849 -17.560 3.533 1.00 92.44 217 THR A C 1
ATOM 1694 O O . THR A 1 217 ? -8.975 -17.430 2.314 1.00 92.44 217 THR A O 1
ATOM 1697 N N . VAL A 1 218 ? -9.893 -17.493 4.366 1.00 92.69 218 VAL A N 1
ATOM 1698 C CA . VAL A 1 218 ? -11.279 -17.286 3.911 1.00 92.69 218 VAL A CA 1
ATOM 1699 C C . VAL A 1 218 ? -11.401 -16.027 3.046 1.00 92.69 218 VAL A C 1
ATOM 1701 O O . VAL A 1 218 ? -12.072 -16.065 2.018 1.00 92.69 218 VAL A O 1
ATOM 1704 N N . ALA A 1 219 ? -10.718 -14.941 3.421 1.00 94.88 219 ALA A N 1
ATOM 1705 C CA . ALA A 1 219 ? -10.719 -13.680 2.681 1.00 94.88 219 ALA A CA 1
ATOM 1706 C C . ALA A 1 219 ? -10.085 -13.818 1.286 1.00 94.88 219 ALA A C 1
ATOM 1708 O O . ALA A 1 219 ? -10.691 -13.430 0.290 1.00 94.88 219 ALA A O 1
ATOM 1709 N N . VAL A 1 220 ? -8.895 -14.425 1.199 1.00 95.50 220 VAL A N 1
ATOM 1710 C CA . VAL A 1 220 ? -8.176 -14.609 -0.075 1.00 95.50 220 VAL A CA 1
ATOM 1711 C C . VAL A 1 220 ? -8.969 -15.515 -1.021 1.00 95.50 220 VAL A C 1
ATOM 1713 O O . VAL A 1 220 ? -9.181 -15.167 -2.183 1.00 95.50 220 VAL A O 1
ATOM 1716 N N . ASN A 1 221 ? -9.492 -16.632 -0.512 1.00 95.19 221 ASN A N 1
ATOM 1717 C CA . ASN A 1 221 ? -10.292 -17.564 -1.307 1.00 95.19 221 ASN A CA 1
ATOM 1718 C C . ASN A 1 221 ? -11.616 -16.940 -1.773 1.00 95.19 221 ASN A C 1
ATOM 1720 O O . ASN A 1 221 ? -12.017 -17.123 -2.922 1.00 95.19 221 ASN A O 1
ATOM 1724 N N . ALA A 1 222 ? -12.289 -16.170 -0.911 1.00 95.06 222 ALA A N 1
ATOM 1725 C CA . ALA A 1 222 ? -13.503 -15.449 -1.287 1.00 95.06 222 ALA A CA 1
ATOM 1726 C C . ALA A 1 222 ? -13.225 -14.381 -2.356 1.00 95.06 222 ALA A C 1
ATOM 1728 O O . ALA A 1 222 ? -14.014 -14.246 -3.294 1.00 95.06 222 ALA A O 1
ATOM 1729 N N . SER A 1 223 ? -12.090 -13.684 -2.261 1.00 96.06 223 SER A N 1
ATOM 1730 C CA . SER A 1 223 ? -11.665 -12.707 -3.263 1.00 96.06 223 SER A CA 1
ATOM 1731 C C . SER A 1 223 ? -11.425 -13.343 -4.629 1.00 96.06 223 SER A C 1
ATOM 1733 O O . SER A 1 223 ? -11.985 -12.900 -5.630 1.00 96.06 223 SER A O 1
ATOM 1735 N N . PHE A 1 224 ? -10.677 -14.450 -4.699 1.00 95.31 224 PHE A N 1
ATOM 1736 C CA . PHE A 1 224 ? -10.465 -15.156 -5.968 1.00 95.31 224 PHE A CA 1
ATOM 1737 C C . PHE A 1 224 ? -11.731 -15.815 -6.529 1.00 95.31 224 PHE A C 1
ATOM 1739 O O . PHE A 1 224 ? -11.819 -16.018 -7.738 1.00 95.31 224 PHE A O 1
ATOM 1746 N N . ALA A 1 225 ? -12.748 -16.052 -5.695 1.00 94.06 225 ALA A N 1
ATOM 1747 C CA . ALA A 1 225 ? -14.095 -16.416 -6.137 1.00 94.06 225 ALA A CA 1
ATOM 1748 C C . ALA A 1 225 ? -14.918 -15.222 -6.677 1.00 94.06 225 ALA A C 1
ATOM 1750 O O . ALA A 1 225 ? -16.103 -15.383 -6.972 1.00 94.06 225 ALA A O 1
ATOM 1751 N N . GLY A 1 226 ? -14.319 -14.032 -6.801 1.00 92.06 226 GLY A N 1
ATOM 1752 C CA . GLY A 1 226 ? -14.945 -12.826 -7.346 1.00 92.06 226 GLY A CA 1
ATOM 1753 C C . GLY A 1 226 ? -15.802 -12.049 -6.346 1.00 92.06 226 GLY A C 1
ATOM 1754 O O . GLY A 1 226 ? -16.650 -11.263 -6.764 1.00 92.06 226 GLY A O 1
ATOM 1755 N N . LYS A 1 227 ? -15.632 -12.280 -5.038 1.00 94.94 227 LYS A N 1
ATOM 1756 C CA . LYS A 1 227 ? -16.361 -11.555 -3.987 1.00 94.94 227 LYS A CA 1
ATOM 1757 C C . LYS A 1 227 ? -15.513 -10.412 -3.430 1.00 94.94 227 LYS A C 1
ATOM 1759 O O . LYS A 1 227 ? -14.295 -10.513 -3.350 1.00 94.94 227 LYS A O 1
ATOM 1764 N N . THR A 1 228 ? -16.184 -9.371 -2.959 1.00 96.69 228 THR A N 1
ATOM 1765 C CA . THR A 1 228 ? -15.586 -8.264 -2.203 1.00 96.69 228 THR A CA 1
ATOM 1766 C C . THR A 1 228 ? -16.342 -8.139 -0.891 1.00 96.69 228 THR A C 1
ATOM 1768 O O . THR A 1 228 ? -17.568 -8.278 -0.871 1.00 96.69 228 THR A O 1
ATOM 1771 N N . GLY A 1 229 ? -15.640 -7.894 0.210 1.00 96.12 229 GLY A N 1
ATOM 1772 C CA . GLY A 1 229 ? -16.303 -7.732 1.496 1.00 96.12 229 GLY A CA 1
ATOM 1773 C C . GLY A 1 229 ? -15.356 -7.676 2.679 1.00 96.12 229 GLY A C 1
ATOM 1774 O O . GLY A 1 229 ? -14.145 -7.528 2.528 1.00 96.12 229 GLY A O 1
ATOM 1775 N N . VAL A 1 230 ? -15.950 -7.804 3.864 1.00 96.75 230 VAL A N 1
ATOM 1776 C CA . VAL A 1 230 ? -15.257 -7.831 5.151 1.00 96.75 230 VAL A CA 1
ATOM 1777 C C . VAL A 1 230 ? -15.592 -9.137 5.861 1.00 96.75 230 VAL A C 1
ATOM 1779 O O . VAL A 1 230 ? -16.746 -9.566 5.860 1.00 96.75 230 VAL A O 1
ATOM 1782 N N . VAL A 1 231 ? -14.590 -9.779 6.453 1.00 95.69 231 VAL A N 1
ATOM 1783 C CA . VAL A 1 231 ? -14.747 -10.996 7.257 1.00 95.69 231 VAL A CA 1
ATOM 1784 C C . VAL A 1 231 ? -13.983 -10.882 8.569 1.00 95.69 231 VAL A C 1
ATOM 1786 O O . VAL A 1 231 ? -12.933 -10.247 8.641 1.00 95.69 231 VAL A O 1
ATOM 1789 N N . TYR A 1 232 ? -14.515 -11.545 9.592 1.00 95.06 232 TYR A N 1
ATOM 1790 C CA . TYR A 1 232 ? -13.867 -11.745 10.883 1.00 95.06 232 TYR A CA 1
ATOM 1791 C C . TYR A 1 232 ? -13.296 -13.157 10.884 1.00 95.06 232 TYR A C 1
ATOM 1793 O O . TYR A 1 232 ? -14.048 -14.133 10.844 1.00 95.06 232 TYR A O 1
ATOM 1801 N N . ALA A 1 233 ? -11.976 -13.273 10.839 1.00 93.19 233 ALA A N 1
ATOM 1802 C CA . ALA A 1 233 ? -11.303 -14.562 10.763 1.00 93.19 233 ALA A CA 1
ATOM 1803 C C . ALA A 1 233 ? -9.883 -14.457 11.328 1.00 93.19 233 ALA A C 1
ATOM 1805 O O . ALA A 1 233 ? -9.322 -13.363 11.358 1.00 93.19 233 ALA A O 1
ATOM 1806 N N . PRO A 1 234 ? -9.269 -15.573 11.749 1.00 92.94 234 PRO A N 1
ATOM 1807 C CA . PRO A 1 234 ? -7.844 -15.597 12.030 1.00 92.94 234 PRO A CA 1
ATOM 1808 C C . PRO A 1 234 ? -7.030 -15.280 10.770 1.00 92.94 234 PRO A C 1
ATOM 1810 O O . PRO A 1 234 ? -7.354 -15.746 9.673 1.00 92.94 234 PRO A O 1
ATOM 1813 N N . ASP A 1 235 ? -5.960 -14.506 10.922 1.00 91.50 235 ASP A N 1
ATOM 1814 C CA . ASP A 1 235 ? -4.996 -14.276 9.848 1.00 91.50 235 ASP A CA 1
ATOM 1815 C C . ASP A 1 235 ? -3.949 -15.402 9.734 1.00 91.50 235 ASP A C 1
ATOM 1817 O O . ASP A 1 235 ? -4.008 -16.429 10.407 1.00 91.50 235 ASP A O 1
ATOM 1821 N N . TYR A 1 236 ? -2.931 -15.190 8.893 1.00 89.44 236 TYR A N 1
ATOM 1822 C CA . TYR A 1 236 ? -1.801 -16.113 8.723 1.00 89.44 236 TYR A CA 1
ATOM 1823 C C . TYR A 1 236 ? -0.919 -16.277 9.977 1.00 89.44 236 TYR A C 1
ATOM 1825 O O . TYR A 1 236 ? -0.087 -17.185 10.014 1.00 89.44 236 TYR A O 1
ATOM 1833 N N . ARG A 1 237 ? -1.067 -15.412 10.991 1.00 92.19 237 ARG A N 1
ATOM 1834 C CA . ARG A 1 237 ? -0.427 -15.521 12.314 1.00 92.19 237 ARG A CA 1
ATOM 1835 C C . ARG A 1 237 ? -1.343 -16.226 13.320 1.00 92.19 237 ARG A C 1
ATOM 1837 O O . ARG A 1 237 ? -0.950 -16.395 14.471 1.00 92.19 237 ARG A O 1
ATOM 1844 N N . ASN A 1 238 ? -2.534 -16.648 12.888 1.00 91.88 238 ASN A N 1
ATOM 1845 C CA . ASN A 1 238 ? -3.597 -17.209 13.714 1.00 91.88 238 ASN A CA 1
ATOM 1846 C C . ASN A 1 238 ? -4.136 -16.217 14.767 1.00 91.88 238 ASN A C 1
ATOM 1848 O O . ASN A 1 238 ? -4.590 -16.625 15.836 1.00 91.88 238 ASN A O 1
ATOM 1852 N N . ILE A 1 239 ? -4.076 -14.915 14.469 1.00 94.31 239 ILE A N 1
ATOM 1853 C CA . ILE A 1 239 ? -4.611 -13.840 15.314 1.00 94.31 239 ILE A CA 1
ATOM 1854 C C . ILE A 1 239 ? -5.984 -13.426 14.766 1.00 94.31 239 ILE A C 1
ATOM 1856 O O . ILE A 1 239 ? -6.096 -13.232 13.552 1.00 94.31 239 ILE A O 1
ATOM 1860 N N . PRO A 1 240 ? -7.029 -13.284 15.608 1.00 95.19 240 PRO A N 1
ATOM 1861 C CA . PRO A 1 240 ? -8.318 -12.745 15.183 1.00 95.19 240 PRO A CA 1
ATOM 1862 C C . PRO A 1 240 ? -8.166 -11.330 14.620 1.00 95.19 240 PRO A C 1
ATOM 1864 O O . PRO A 1 240 ? -7.669 -10.422 15.292 1.00 95.19 240 PRO A O 1
ATOM 1867 N N . VAL A 1 241 ? -8.586 -11.155 13.373 1.00 96.12 241 VAL A N 1
ATOM 1868 C CA . VAL A 1 241 ? -8.483 -9.890 12.647 1.00 96.12 241 VAL A CA 1
ATOM 1869 C C . VAL A 1 241 ? -9.798 -9.571 11.947 1.00 96.12 241 VAL A C 1
ATOM 1871 O O . VAL A 1 241 ? -10.598 -10.455 11.620 1.00 96.12 241 VAL A O 1
ATOM 1874 N N . ILE A 1 242 ? -9.985 -8.289 11.663 1.00 95.88 242 ILE A N 1
ATOM 1875 C CA . ILE A 1 242 ? -11.006 -7.810 10.735 1.00 95.88 242 ILE A CA 1
ATOM 1876 C C . ILE A 1 242 ? -10.315 -7.626 9.389 1.00 95.88 242 ILE A C 1
ATOM 1878 O O . ILE A 1 242 ? -9.361 -6.858 9.295 1.00 95.88 242 ILE A O 1
ATOM 1882 N N . VAL A 1 243 ? -10.764 -8.347 8.361 1.00 96.25 243 VAL A N 1
ATOM 1883 C CA . VAL A 1 243 ? -10.128 -8.363 7.036 1.00 96.25 243 VAL A CA 1
ATOM 1884 C C . VAL A 1 243 ? -11.102 -7.874 5.982 1.00 96.25 243 VAL A C 1
ATOM 1886 O O . VAL A 1 243 ? -12.135 -8.501 5.760 1.00 96.25 243 VAL A O 1
ATOM 1889 N N . ALA A 1 244 ? -10.744 -6.801 5.289 1.00 96.56 244 ALA A N 1
ATOM 1890 C CA . ALA A 1 244 ? -11.357 -6.382 4.041 1.00 96.56 244 ALA A CA 1
ATOM 1891 C C . ALA A 1 244 ? -10.570 -6.955 2.853 1.00 96.56 244 ALA A C 1
ATOM 1893 O O . ALA A 1 244 ? -9.337 -6.974 2.859 1.00 96.56 244 ALA A O 1
ATOM 1894 N N . TYR A 1 245 ? -11.279 -7.428 1.831 1.00 97.00 245 TYR A N 1
ATOM 1895 C CA . TYR A 1 245 ? -10.667 -8.014 0.640 1.00 97.00 245 TYR A CA 1
ATOM 1896 C C . TYR A 1 245 ? -11.406 -7.621 -0.633 1.00 97.00 245 TYR A C 1
ATOM 1898 O O . TYR A 1 245 ? -12.633 -7.490 -0.649 1.00 97.00 245 TYR A O 1
ATOM 1906 N N . THR A 1 246 ? -10.648 -7.470 -1.716 1.00 97.12 246 THR A N 1
ATOM 1907 C CA . THR A 1 246 ? -11.172 -7.258 -3.068 1.00 97.12 246 THR A CA 1
ATOM 1908 C C . THR A 1 246 ? -10.153 -7.696 -4.115 1.00 97.12 246 THR A C 1
ATOM 1910 O O . THR A 1 246 ? -8.949 -7.673 -3.863 1.00 97.12 246 THR A O 1
ATOM 1913 N N . GLN A 1 247 ? -10.613 -8.055 -5.312 1.00 96.12 247 GLN A N 1
ATOM 1914 C CA . GLN A 1 247 ? -9.719 -8.268 -6.452 1.00 96.12 247 GLN A CA 1
ATOM 1915 C C . GLN A 1 247 ? -9.133 -6.936 -6.930 1.00 96.12 247 GLN A C 1
ATOM 1917 O O . GLN A 1 247 ? -9.832 -5.920 -6.936 1.00 96.12 247 GLN A O 1
ATOM 1922 N N . THR A 1 248 ? -7.873 -6.957 -7.366 1.00 95.25 248 THR A N 1
ATOM 1923 C CA . THR A 1 248 ? -7.196 -5.793 -7.958 1.00 95.25 248 THR A CA 1
ATOM 1924 C C . THR A 1 248 ? -7.767 -5.469 -9.343 1.00 95.25 248 THR A C 1
ATOM 1926 O O . THR A 1 248 ? -7.856 -4.305 -9.723 1.00 95.25 248 THR A O 1
ATOM 1929 N N . GLY A 1 249 ? -8.218 -6.486 -10.082 1.00 94.06 249 GLY A N 1
ATOM 1930 C CA . GLY A 1 249 ? -8.841 -6.333 -11.395 1.00 94.06 249 GLY A CA 1
ATOM 1931 C C . GLY A 1 249 ? -7.840 -6.318 -12.548 1.00 94.06 249 GLY A C 1
ATOM 1932 O O . GLY A 1 249 ? -8.140 -5.753 -13.601 1.00 94.06 249 GLY A O 1
ATOM 1933 N N . LEU A 1 250 ? -6.674 -6.944 -12.379 1.00 94.25 250 LEU A N 1
ATOM 1934 C CA . LEU A 1 250 ? -5.621 -6.995 -13.394 1.00 94.25 250 LEU A CA 1
ATOM 1935 C C . LEU A 1 250 ? -6.091 -7.706 -14.667 1.00 94.25 250 LEU A C 1
ATOM 1937 O O . LEU A 1 250 ? -5.802 -7.244 -15.771 1.00 94.25 250 LEU A O 1
ATOM 1941 N N . LYS A 1 251 ? -6.925 -8.747 -14.557 1.00 92.75 251 LYS A N 1
ATOM 1942 C CA . LYS A 1 251 ? -7.465 -9.421 -15.752 1.00 92.75 251 LYS A CA 1
ATOM 1943 C C . LYS A 1 251 ? -8.321 -8.509 -16.622 1.00 92.75 251 LYS A C 1
ATOM 1945 O O . LYS A 1 251 ? -8.344 -8.662 -17.839 1.00 92.75 251 LYS A O 1
ATOM 1950 N N . LYS A 1 252 ? -9.005 -7.530 -16.020 1.00 90.44 252 LYS A N 1
ATOM 1951 C CA . LYS A 1 252 ? -9.803 -6.537 -16.761 1.00 90.44 252 LYS A CA 1
ATOM 1952 C C . LYS A 1 252 ? -8.929 -5.537 -17.522 1.00 90.44 252 LYS A C 1
ATOM 1954 O O . LYS A 1 252 ? -9.415 -4.925 -18.463 1.00 90.44 252 LYS A O 1
ATOM 1959 N N . GLN A 1 253 ? -7.665 -5.395 -17.125 1.00 90.62 253 GLN A N 1
ATOM 1960 C CA . GLN A 1 253 ? -6.667 -4.524 -17.749 1.00 90.62 253 GLN A CA 1
ATOM 1961 C C . GLN A 1 253 ? -5.791 -5.266 -18.777 1.00 90.62 253 GLN A C 1
ATOM 1963 O O . GLN A 1 253 ? -4.830 -4.700 -19.282 1.00 90.62 253 GLN A O 1
ATOM 1968 N N . GLY A 1 254 ? -6.107 -6.528 -19.093 1.00 86.38 254 GLY A N 1
ATOM 1969 C CA . GLY A 1 254 ? -5.387 -7.317 -20.099 1.00 86.38 254 GLY A CA 1
ATOM 1970 C C . GLY A 1 254 ? -4.257 -8.197 -19.558 1.00 86.38 254 GLY A C 1
ATOM 1971 O O . GLY A 1 254 ? -3.592 -8.863 -20.345 1.00 86.38 254 GLY A O 1
ATOM 1972 N N . PHE A 1 255 ? -4.054 -8.263 -18.238 1.00 92.75 255 PHE A N 1
ATOM 1973 C CA . PHE A 1 255 ? -3.092 -9.194 -17.641 1.00 92.75 255 PHE A CA 1
ATOM 1974 C C . PHE A 1 255 ? -3.642 -10.629 -17.630 1.00 92.75 255 PHE A C 1
ATOM 1976 O O . PHE A 1 255 ? -4.843 -10.858 -17.474 1.00 92.75 255 PHE A O 1
ATOM 1983 N N . ASN A 1 256 ? -2.760 -11.624 -17.743 1.00 90.56 256 ASN A N 1
ATOM 1984 C CA . ASN A 1 256 ? -3.151 -13.040 -17.722 1.00 90.56 256 ASN A CA 1
ATOM 1985 C C . ASN A 1 256 ? -3.339 -13.612 -16.293 1.00 90.56 256 ASN A C 1
ATOM 1987 O O . ASN A 1 256 ? -3.922 -14.688 -16.122 1.00 90.56 256 ASN A O 1
ATOM 1991 N N . PHE A 1 257 ? -2.925 -12.867 -15.266 1.00 94.44 257 PHE A N 1
ATOM 1992 C CA . PHE A 1 257 ? -3.032 -13.213 -13.849 1.00 94.44 257 PHE A CA 1
ATOM 1993 C C . PHE A 1 257 ? -3.904 -12.200 -13.092 1.00 94.44 257 PHE A C 1
ATOM 1995 O O . PHE A 1 257 ? -4.226 -11.127 -13.595 1.00 94.44 257 PHE A O 1
ATOM 2002 N N . GLU A 1 258 ? -4.325 -12.560 -11.880 1.00 95.19 258 GLU A N 1
ATOM 2003 C CA . GLU A 1 258 ? -5.124 -11.697 -11.003 1.00 95.19 258 GLU A CA 1
ATOM 2004 C C . GLU A 1 258 ? -4.512 -11.639 -9.608 1.00 95.19 258 GLU A C 1
ATOM 2006 O O . GLU A 1 258 ? -4.015 -12.650 -9.109 1.00 95.19 258 GLU A O 1
ATOM 2011 N N . TRP A 1 259 ? -4.604 -10.486 -8.954 1.00 96.75 259 TRP A N 1
ATOM 2012 C CA . TRP A 1 259 ? -4.199 -10.327 -7.560 1.00 96.75 259 TRP A CA 1
ATOM 2013 C C . TRP A 1 259 ? -5.403 -9.978 -6.693 1.00 96.75 259 TRP A C 1
ATOM 2015 O O . TRP A 1 259 ? -6.415 -9.455 -7.162 1.00 96.75 259 TRP A O 1
ATOM 2025 N N . THR A 1 260 ? -5.285 -10.259 -5.401 1.00 96.69 260 THR A N 1
ATOM 2026 C CA . THR A 1 260 ? -6.207 -9.737 -4.398 1.00 96.69 260 THR A CA 1
ATOM 2027 C C . THR A 1 260 ? -5.503 -8.725 -3.518 1.00 96.69 260 THR A C 1
ATOM 2029 O O . THR A 1 260 ? -4.377 -8.945 -3.073 1.00 96.69 260 THR A O 1
ATOM 2032 N N . ASN A 1 261 ? -6.207 -7.639 -3.229 1.00 96.00 261 ASN A N 1
ATOM 2033 C CA . ASN A 1 261 ? -5.847 -6.681 -2.205 1.00 96.00 261 ASN A CA 1
ATOM 2034 C C . ASN A 1 261 ? -6.482 -7.112 -0.882 1.00 96.00 261 ASN A C 1
ATOM 2036 O O . ASN A 1 261 ? -7.662 -7.478 -0.843 1.00 96.00 261 ASN A O 1
ATOM 2040 N N . ILE A 1 262 ? -5.679 -7.113 0.176 1.00 95.69 262 ILE A N 1
ATOM 2041 C CA . ILE A 1 262 ? -6.096 -7.441 1.532 1.00 95.69 262 ILE A CA 1
ATOM 2042 C C . ILE A 1 262 ? -5.717 -6.269 2.427 1.00 95.69 262 ILE A C 1
ATOM 2044 O O . ILE A 1 262 ? -4.552 -5.884 2.469 1.00 95.69 262 ILE A O 1
ATOM 2048 N N . ALA A 1 263 ? -6.688 -5.754 3.175 1.00 95.25 263 ALA A N 1
ATOM 2049 C CA . ALA A 1 263 ? -6.483 -4.782 4.238 1.00 95.25 263 ALA A CA 1
ATOM 2050 C C . ALA A 1 263 ? -7.032 -5.370 5.535 1.00 95.25 263 ALA A C 1
ATOM 2052 O O . ALA A 1 263 ? -8.159 -5.863 5.563 1.00 95.25 263 ALA A O 1
ATOM 2053 N N . LYS A 1 264 ? -6.260 -5.349 6.616 1.00 94.69 264 LYS A N 1
ATOM 2054 C CA . LYS A 1 264 ? -6.716 -5.900 7.896 1.00 94.69 264 LYS A CA 1
ATOM 2055 C C . LYS A 1 264 ? -6.120 -5.169 9.082 1.00 94.69 264 LYS A C 1
ATOM 2057 O O . LYS A 1 264 ? -5.107 -4.503 8.926 1.00 94.69 264 LYS A O 1
ATOM 2062 N N . PHE A 1 265 ? -6.703 -5.369 10.256 1.00 95.56 265 PHE A N 1
ATOM 2063 C CA . PHE A 1 265 ? -6.159 -4.958 11.551 1.00 95.56 265 PHE A CA 1
ATOM 2064 C C . PHE A 1 265 ? -6.594 -5.947 12.639 1.00 95.56 265 PHE A C 1
ATOM 2066 O O . PHE A 1 265 ? -7.567 -6.691 12.464 1.00 95.56 265 PHE A O 1
ATOM 2073 N N . ASP A 1 266 ? -5.856 -5.978 13.744 1.00 96.19 266 ASP A N 1
ATOM 2074 C CA . ASP A 1 266 ? -6.102 -6.887 14.859 1.00 96.19 266 ASP A CA 1
ATOM 2075 C C . ASP A 1 266 ? -7.400 -6.508 15.581 1.00 96.19 266 ASP A C 1
ATOM 2077 O O . ASP A 1 266 ? -7.662 -5.344 15.900 1.00 96.19 266 ASP A O 1
ATOM 2081 N N . GLU A 1 267 ? -8.213 -7.516 15.897 1.00 94.12 267 GLU A N 1
ATOM 2082 C CA . GLU A 1 267 ? -9.481 -7.313 16.605 1.00 94.12 267 GLU A CA 1
ATOM 2083 C C . GLU A 1 267 ? -9.260 -6.703 18.003 1.00 94.12 267 GLU A C 1
ATOM 2085 O O . GLU A 1 267 ? -10.080 -5.937 18.509 1.00 94.12 267 GLU A O 1
ATOM 2090 N N . SER A 1 268 ? -8.113 -6.989 18.625 1.00 93.50 268 SER A N 1
ATOM 2091 C CA . SER A 1 268 ? -7.717 -6.418 19.915 1.00 93.50 268 SER A CA 1
ATOM 2092 C C . SER A 1 268 ? -7.530 -4.900 19.860 1.00 93.50 268 SER A C 1
ATOM 2094 O O . SER A 1 268 ? -7.911 -4.216 20.811 1.00 93.50 268 SER A O 1
ATOM 2096 N N . GLU A 1 269 ? -7.002 -4.354 18.758 1.00 93.62 269 GLU A N 1
ATOM 2097 C CA . GLU A 1 269 ? -6.890 -2.906 18.559 1.00 93.62 269 GLU A CA 1
ATOM 2098 C C . GLU A 1 269 ? -8.278 -2.283 18.387 1.00 93.62 269 GLU A C 1
ATOM 2100 O O . GLU A 1 269 ? -8.585 -1.288 19.047 1.00 93.62 269 GLU A O 1
ATOM 2105 N N . ALA A 1 270 ? -9.137 -2.919 17.583 1.00 90.81 270 ALA A N 1
ATOM 2106 C CA . ALA A 1 270 ? -10.528 -2.512 17.378 1.00 90.81 270 ALA A CA 1
ATOM 2107 C C . ALA A 1 270 ? -11.309 -2.433 18.700 1.00 90.81 270 ALA A C 1
ATOM 2109 O O . ALA A 1 270 ? -12.078 -1.502 18.942 1.00 90.81 270 ALA A O 1
ATOM 2110 N N . ASN A 1 271 ? -11.082 -3.417 19.571 1.00 91.19 271 ASN A N 1
ATOM 2111 C CA . ASN A 1 271 ? -11.778 -3.563 20.841 1.00 91.19 271 ASN A CA 1
ATOM 2112 C C . ASN A 1 271 ? -11.144 -2.745 21.976 1.00 91.19 271 ASN A C 1
ATOM 2114 O O . ASN A 1 271 ? -11.785 -2.561 23.009 1.00 91.19 271 ASN A O 1
ATOM 2118 N N . ARG A 1 272 ? -9.918 -2.226 21.826 1.00 92.38 272 ARG A N 1
ATOM 2119 C CA . ARG A 1 272 ? -9.217 -1.462 22.877 1.00 92.38 272 ARG A CA 1
ATOM 2120 C C . ARG A 1 272 ? -10.000 -0.222 23.348 1.00 92.38 272 ARG A C 1
ATOM 2122 O O . ARG A 1 272 ? -10.139 -0.048 24.558 1.00 92.38 272 ARG A O 1
ATOM 2129 N N . PRO A 1 273 ? -10.581 0.619 22.469 1.00 91.81 273 PRO A N 1
ATOM 2130 C CA . PRO A 1 273 ? -11.451 1.713 22.904 1.00 91.81 273 PRO A CA 1
ATOM 2131 C C . PRO A 1 273 ? -12.702 1.223 23.649 1.00 91.81 273 PRO A C 1
ATOM 2133 O O . PRO A 1 273 ? -13.102 1.827 24.643 1.00 91.81 273 PRO A O 1
ATOM 2136 N N . ILE A 1 274 ? -13.288 0.104 23.204 1.00 91.75 274 ILE A N 1
ATOM 2137 C CA . ILE A 1 274 ? -14.502 -0.480 23.792 1.00 91.75 274 ILE A CA 1
ATOM 2138 C C . ILE A 1 274 ? -14.216 -1.001 25.203 1.00 91.75 274 ILE A C 1
ATOM 2140 O O . ILE A 1 274 ? -14.951 -0.690 26.139 1.00 91.75 274 ILE A O 1
ATOM 2144 N N . THR A 1 275 ? -13.133 -1.757 25.383 1.00 91.00 275 THR A N 1
ATOM 2145 C CA . THR A 1 275 ? -12.751 -2.311 26.688 1.00 91.00 275 THR A CA 1
ATOM 2146 C C . THR A 1 275 ? -12.320 -1.218 27.662 1.00 91.00 275 THR A C 1
ATOM 2148 O O . THR A 1 275 ? -12.686 -1.268 28.834 1.00 91.00 275 THR A O 1
ATOM 2151 N N . ASN A 1 276 ? -11.633 -0.173 27.191 1.00 93.50 276 ASN A N 1
ATOM 2152 C CA . ASN A 1 276 ? -11.328 1.000 28.012 1.00 93.50 276 ASN A CA 1
ATOM 2153 C C . ASN A 1 276 ? -12.601 1.702 28.499 1.00 93.50 276 ASN A C 1
ATOM 2155 O O . ASN A 1 276 ? -12.707 2.022 29.683 1.00 93.50 276 ASN A O 1
ATOM 2159 N N . PHE A 1 277 ? -13.584 1.889 27.617 1.00 93.44 277 PHE A N 1
ATOM 2160 C CA . PHE A 1 277 ? -14.875 2.461 27.988 1.00 93.44 277 PHE A CA 1
ATOM 2161 C C . PHE A 1 277 ? -15.619 1.579 29.004 1.00 93.44 277 PHE A C 1
ATOM 2163 O O . PHE A 1 277 ? -16.110 2.077 30.016 1.00 93.44 277 PHE A O 1
ATOM 2170 N N . GLN A 1 278 ? -15.640 0.259 28.797 1.00 93.44 278 GLN A N 1
ATOM 2171 C CA . GLN A 1 278 ? -16.221 -0.694 29.749 1.00 93.44 278 GLN A CA 1
ATOM 2172 C C . GLN A 1 278 ? -15.540 -0.626 31.122 1.00 93.44 278 GLN A C 1
ATOM 2174 O O . GLN A 1 278 ? -16.226 -0.577 32.142 1.00 93.44 278 GLN A O 1
ATOM 2179 N N . ASN A 1 279 ? -14.208 -0.561 31.164 1.00 91.25 279 ASN A N 1
ATOM 2180 C CA . ASN A 1 279 ? -13.450 -0.450 32.411 1.00 91.25 279 ASN A CA 1
ATOM 2181 C C . ASN A 1 279 ? -13.736 0.869 33.143 1.00 91.25 279 ASN A C 1
ATOM 2183 O O . ASN A 1 279 ? -13.869 0.873 34.366 1.00 91.25 279 ASN A O 1
ATOM 2187 N N . GLN A 1 280 ? -13.885 1.978 32.414 1.00 94.69 280 GLN A N 1
ATOM 2188 C CA . GLN A 1 280 ? -14.286 3.266 32.991 1.00 94.69 280 GLN A CA 1
ATOM 2189 C C . GLN A 1 280 ? -15.711 3.220 33.556 1.00 94.69 280 GLN A C 1
ATOM 2191 O O . GLN A 1 280 ? -15.945 3.695 34.668 1.00 94.69 280 GLN A O 1
ATOM 2196 N N . MET A 1 281 ? -16.646 2.593 32.838 1.00 93.62 281 MET A N 1
ATOM 2197 C CA . MET A 1 281 ? -18.015 2.383 33.316 1.00 93.62 281 MET A CA 1
ATOM 2198 C C . MET A 1 281 ? -18.058 1.497 34.567 1.00 93.62 281 MET A C 1
ATOM 2200 O O . MET A 1 281 ? -18.806 1.784 35.501 1.00 93.62 281 MET A O 1
ATOM 2204 N N . LEU A 1 282 ? -17.231 0.449 34.622 1.00 95.69 282 LEU A N 1
ATOM 2205 C CA . LEU A 1 282 ? -17.141 -0.445 35.776 1.00 95.69 282 LEU A CA 1
ATOM 2206 C C . LEU A 1 282 ? -16.535 0.272 36.989 1.00 95.69 282 LEU A C 1
ATOM 2208 O O . LEU A 1 282 ? -17.075 0.170 38.090 1.00 95.69 282 LEU A O 1
ATOM 2212 N N . LEU A 1 283 ? -15.471 1.057 36.794 1.00 95.62 283 LEU A N 1
ATOM 2213 C CA . LEU A 1 283 ? -14.892 1.894 37.847 1.00 95.62 283 LEU A CA 1
ATOM 2214 C C . LEU A 1 283 ? -15.927 2.880 38.407 1.00 95.62 283 LEU A C 1
ATOM 2216 O O . LEU A 1 283 ? -16.069 2.994 39.624 1.00 95.62 283 LEU A O 1
ATOM 2220 N N . LEU A 1 284 ? -16.684 3.551 37.534 1.00 96.06 284 LEU A N 1
ATOM 2221 C CA . LEU A 1 284 ? -17.756 4.459 37.9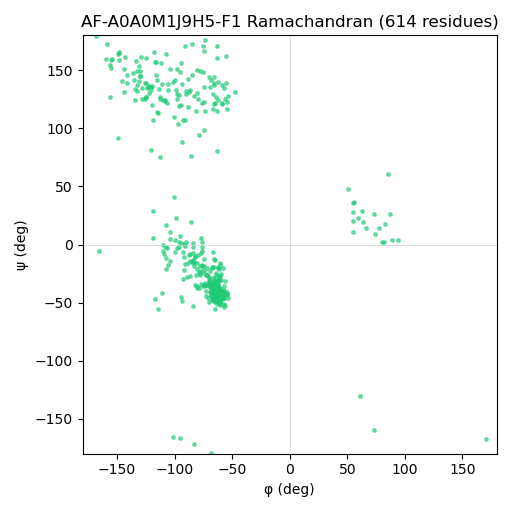40 1.00 96.06 284 LEU A CA 1
ATOM 2222 C C . LEU A 1 284 ? -18.834 3.730 38.756 1.00 96.06 284 LEU A C 1
ATOM 2224 O O . LEU A 1 284 ? -19.253 4.230 39.800 1.00 96.06 284 LEU A O 1
ATOM 2228 N N . ALA A 1 285 ? -19.242 2.530 38.333 1.00 94.81 285 ALA A N 1
ATOM 2229 C CA . ALA A 1 285 ? -20.204 1.713 39.070 1.00 94.81 285 ALA A CA 1
ATOM 2230 C C . ALA A 1 285 ? -19.690 1.338 40.471 1.00 94.81 285 ALA A C 1
ATOM 2232 O O . ALA A 1 285 ? -20.431 1.453 41.448 1.00 94.81 285 ALA A O 1
ATOM 2233 N N . VAL A 1 286 ? -18.413 0.957 40.597 1.00 96.81 286 VAL A N 1
ATOM 2234 C CA . VAL A 1 286 ? -17.785 0.667 41.897 1.00 96.81 286 VAL A CA 1
ATOM 2235 C C . VAL A 1 286 ? -17.765 1.909 42.790 1.00 96.81 286 VAL A C 1
ATOM 2237 O O . VAL A 1 286 ? -18.119 1.812 43.963 1.00 96.81 286 VAL A O 1
ATOM 2240 N N . ILE A 1 287 ? -17.417 3.081 42.249 1.00 96.56 287 ILE A N 1
ATOM 2241 C CA . ILE A 1 287 ? -17.426 4.347 43.000 1.00 96.56 287 ILE A CA 1
ATOM 2242 C C . ILE A 1 287 ? -18.832 4.657 43.526 1.00 96.56 287 ILE A C 1
ATOM 2244 O O . ILE A 1 287 ? -18.978 5.007 44.696 1.00 96.56 287 ILE A O 1
ATOM 2248 N N . ILE A 1 288 ? -19.867 4.483 42.700 1.00 96.19 288 ILE A N 1
ATOM 2249 C CA . ILE A 1 288 ? -21.262 4.699 43.106 1.00 96.19 288 ILE A CA 1
ATOM 2250 C C . ILE A 1 288 ? -21.665 3.721 44.215 1.00 96.19 288 ILE A C 1
ATOM 2252 O O . ILE A 1 288 ? -22.253 4.143 45.208 1.00 96.19 288 ILE A O 1
ATOM 2256 N N . ILE A 1 289 ? -21.318 2.435 44.097 1.00 96.50 289 ILE A N 1
ATOM 2257 C CA . ILE A 1 289 ? -21.615 1.432 45.133 1.00 96.50 289 ILE A CA 1
ATOM 2258 C C . ILE A 1 289 ? -20.937 1.804 46.455 1.00 96.50 289 ILE A C 1
ATOM 2260 O O . ILE A 1 289 ? -21.583 1.791 47.502 1.00 96.50 289 ILE A O 1
ATOM 2264 N N . VAL A 1 290 ? -19.655 2.173 46.417 1.00 96.12 290 VAL A N 1
ATOM 2265 C CA . VAL A 1 290 ? -18.915 2.609 47.609 1.00 96.12 290 VAL A CA 1
ATOM 2266 C C . VAL A 1 290 ? -19.551 3.861 48.212 1.00 96.12 290 VAL A C 1
ATOM 2268 O O . VAL A 1 290 ? -19.732 3.913 49.426 1.00 96.12 290 VAL A O 1
ATOM 2271 N N . ALA A 1 291 ? -19.950 4.835 47.390 1.00 94.81 291 ALA A N 1
ATOM 2272 C CA . ALA A 1 291 ? -20.636 6.037 47.852 1.00 94.81 291 ALA A CA 1
ATOM 2273 C C . ALA A 1 291 ? -21.966 5.699 48.543 1.00 94.81 291 ALA A C 1
ATOM 2275 O O . ALA A 1 291 ? -22.193 6.151 49.660 1.00 94.81 291 ALA A O 1
ATOM 2276 N N . VAL A 1 292 ? -22.798 4.840 47.944 1.00 95.94 292 VAL A N 1
ATOM 2277 C CA . VAL A 1 292 ? -24.072 4.393 48.535 1.00 95.94 292 VAL A CA 1
ATOM 2278 C C . VAL A 1 292 ? -23.847 3.669 49.863 1.00 95.94 292 VAL A C 1
ATOM 2280 O O . VAL A 1 292 ? -24.552 3.948 50.832 1.00 95.94 292 VAL A O 1
ATOM 2283 N N . ILE A 1 293 ? -22.853 2.779 49.946 1.00 95.88 293 ILE A N 1
ATOM 2284 C CA . ILE A 1 293 ? -22.511 2.076 51.192 1.00 95.88 293 ILE A CA 1
ATOM 2285 C C . ILE A 1 293 ? -22.035 3.067 52.257 1.00 95.88 293 ILE A C 1
ATOM 2287 O O . ILE A 1 293 ? -22.473 2.981 53.403 1.00 95.88 293 ILE A O 1
ATOM 2291 N N . LEU A 1 294 ? -21.177 4.026 51.901 1.00 93.88 294 LEU A N 1
ATOM 2292 C CA . LEU A 1 294 ? -20.709 5.060 52.825 1.00 93.88 294 LEU A CA 1
ATOM 2293 C C . LEU A 1 294 ? -21.869 5.916 53.336 1.00 93.88 294 LEU A C 1
ATOM 2295 O O . LEU A 1 294 ? -21.987 6.111 54.544 1.00 93.88 294 LEU A O 1
ATOM 2299 N N . THR A 1 295 ? -22.762 6.369 52.455 1.00 92.38 295 THR A N 1
ATOM 2300 C CA . THR A 1 295 ? -23.963 7.117 52.846 1.00 92.38 295 THR A CA 1
ATOM 2301 C C . THR A 1 295 ? -24.863 6.278 53.752 1.00 92.38 295 THR A C 1
ATOM 2303 O O . THR A 1 295 ? -25.305 6.767 54.790 1.00 92.38 295 THR A O 1
ATOM 2306 N N . ALA A 1 296 ? -25.080 5.000 53.431 1.00 90.81 296 ALA A N 1
ATOM 2307 C CA . ALA A 1 296 ? -25.871 4.095 54.261 1.00 90.81 296 ALA A CA 1
ATOM 2308 C C . ALA A 1 296 ? -25.248 3.885 55.653 1.00 90.81 296 ALA A C 1
ATOM 2310 O O . ALA A 1 296 ? -25.962 3.918 56.653 1.00 90.81 296 ALA A O 1
ATOM 2311 N N . LEU A 1 297 ? -23.923 3.722 55.745 1.00 92.44 297 LEU A N 1
ATOM 2312 C CA . LEU A 1 297 ? -23.205 3.591 57.018 1.00 92.44 297 LEU A CA 1
ATOM 2313 C C . LEU A 1 297 ? -23.251 4.881 57.846 1.00 92.44 297 LEU A C 1
ATOM 2315 O O . LEU A 1 297 ? -23.414 4.811 59.066 1.00 92.44 297 LEU A O 1
ATOM 2319 N N . LEU A 1 298 ? -23.148 6.046 57.199 1.00 89.38 298 LEU A N 1
ATOM 2320 C CA . LEU A 1 298 ? -23.294 7.345 57.856 1.00 89.38 298 LEU A CA 1
ATOM 2321 C C . LEU A 1 298 ? -24.700 7.512 58.438 1.00 89.38 298 LEU A C 1
ATOM 2323 O O . LEU A 1 298 ? -24.828 7.831 59.617 1.00 89.38 298 LEU A O 1
ATOM 2327 N N . VAL A 1 299 ? -25.746 7.220 57.660 1.00 88.31 299 VAL A N 1
ATOM 2328 C CA . VAL A 1 299 ? -27.143 7.287 58.126 1.00 88.31 299 VAL A CA 1
ATOM 2329 C C . VAL A 1 299 ? -27.405 6.271 59.241 1.00 88.31 299 VAL A C 1
ATOM 2331 O O . VAL A 1 299 ? -28.006 6.607 60.262 1.00 88.31 299 VAL A O 1
ATOM 2334 N N . ALA A 1 300 ? -26.907 5.039 59.106 1.00 87.62 300 ALA A N 1
ATOM 2335 C CA . ALA A 1 300 ? -27.044 4.018 60.142 1.00 87.62 300 ALA A CA 1
ATOM 2336 C C . ALA A 1 300 ? -26.352 4.426 61.456 1.00 87.62 300 ALA A C 1
ATOM 2338 O O . ALA A 1 300 ? -26.868 4.160 62.544 1.00 87.62 300 ALA A O 1
ATOM 2339 N N . GLY A 1 301 ? -25.189 5.079 61.369 1.00 84.81 301 GLY A N 1
ATOM 2340 C CA . GLY A 1 301 ? -24.448 5.580 62.523 1.00 84.81 301 GLY A CA 1
ATOM 2341 C C . GLY A 1 301 ? -25.089 6.801 63.183 1.00 84.81 301 GLY A C 1
ATOM 2342 O O . GLY A 1 301 ? -25.173 6.842 64.408 1.00 84.81 301 GLY A O 1
ATOM 2343 N N . ALA A 1 302 ? -25.541 7.767 62.382 1.00 82.69 302 ALA A N 1
ATOM 2344 C CA . ALA A 1 302 ? -26.062 9.043 62.860 1.00 82.69 302 ALA A CA 1
ATOM 2345 C C . ALA A 1 302 ? -27.515 8.956 63.347 1.00 82.69 302 ALA A C 1
ATOM 2347 O O . ALA A 1 302 ? -27.858 9.603 64.328 1.00 82.69 302 ALA A O 1
ATOM 2348 N N . VAL A 1 303 ? -28.351 8.135 62.702 1.00 85.38 303 VAL A N 1
ATOM 2349 C CA . VAL A 1 303 ? -29.802 8.105 62.958 1.00 85.38 303 VAL A CA 1
ATOM 2350 C C . VAL A 1 303 ? -30.243 6.775 63.564 1.00 85.38 303 VAL A C 1
ATOM 2352 O O . VAL A 1 303 ? -30.834 6.744 64.643 1.00 85.38 303 VAL A O 1
ATOM 2355 N N . ALA A 1 304 ? -29.937 5.650 62.907 1.00 84.81 304 ALA A N 1
ATOM 2356 C CA . ALA A 1 304 ? -30.502 4.358 63.308 1.00 84.81 304 ALA A CA 1
ATOM 2357 C C . ALA A 1 304 ? -29.995 3.882 64.683 1.00 84.81 304 ALA A C 1
ATOM 2359 O O . ALA A 1 304 ? -30.791 3.437 65.510 1.00 84.81 304 ALA A O 1
ATOM 2360 N N . LYS A 1 305 ? -28.687 3.998 64.960 1.00 83.69 305 LYS A N 1
ATOM 2361 C CA . LYS A 1 305 ? -28.099 3.571 66.245 1.00 83.69 305 LYS A CA 1
ATOM 2362 C C . LYS A 1 305 ? -28.670 4.326 67.460 1.00 83.69 305 LYS A C 1
ATOM 2364 O O . LYS A 1 305 ? -29.084 3.651 68.402 1.00 83.69 305 LYS A O 1
ATOM 2369 N N . PRO A 1 306 ? -28.737 5.674 67.483 1.00 83.81 306 PRO A N 1
ATOM 2370 C CA . PRO A 1 306 ? -29.346 6.400 68.600 1.00 83.81 306 PRO A CA 1
ATOM 2371 C C . PRO A 1 306 ? -30.816 6.036 68.851 1.00 83.81 306 PRO A C 1
ATOM 2373 O O . PRO A 1 306 ? -31.208 5.856 70.004 1.00 83.81 306 PRO A O 1
ATOM 2376 N N . ILE A 1 307 ? -31.611 5.856 67.791 1.00 86.00 307 ILE A N 1
ATOM 2377 C CA . ILE A 1 307 ? -33.025 5.464 67.909 1.00 86.00 307 ILE A CA 1
ATOM 2378 C C . ILE A 1 307 ? -33.160 4.061 68.517 1.00 86.00 307 ILE A C 1
ATOM 2380 O O . ILE A 1 307 ? -33.963 3.858 69.431 1.00 86.00 307 ILE A O 1
ATOM 2384 N N . LEU A 1 308 ? -32.351 3.100 68.058 1.00 84.44 308 LEU A N 1
ATOM 2385 C CA . LEU A 1 308 ? -32.347 1.739 68.604 1.00 84.44 308 LEU A CA 1
ATOM 2386 C C . LEU A 1 308 ? -31.928 1.714 70.079 1.00 84.44 308 LEU A C 1
ATOM 2388 O O . LEU A 1 308 ? -32.575 1.040 70.872 1.00 84.44 308 LEU A O 1
ATOM 2392 N N . ASN A 1 309 ? -30.925 2.504 70.474 1.00 84.38 309 ASN A N 1
ATOM 2393 C CA . ASN A 1 309 ? -30.497 2.599 71.875 1.00 84.38 309 ASN A CA 1
ATOM 2394 C C . ASN A 1 309 ? -31.615 3.120 72.797 1.00 84.38 309 ASN A C 1
ATOM 2396 O O . ASN A 1 309 ? -31.782 2.617 73.912 1.00 84.38 309 ASN A O 1
ATOM 2400 N N . ILE A 1 310 ? -32.393 4.111 72.342 1.00 85.62 310 ILE A N 1
ATOM 2401 C CA . ILE A 1 310 ? -33.557 4.620 73.084 1.00 85.62 310 ILE A CA 1
ATOM 2402 C C . ILE A 1 310 ? -34.625 3.524 73.194 1.00 85.62 310 ILE A C 1
ATOM 2404 O O . ILE A 1 310 ? -35.128 3.262 74.288 1.00 85.62 310 ILE A O 1
ATOM 2408 N N . SER A 1 311 ? -34.935 2.847 72.085 1.00 85.69 311 SER A N 1
ATOM 2409 C CA . SER A 1 311 ? -35.922 1.762 72.055 1.00 85.69 311 SER A CA 1
ATOM 2410 C C . SER A 1 311 ? -35.545 0.604 72.990 1.00 85.69 311 SER A C 1
ATOM 2412 O O . SER A 1 311 ? -36.372 0.166 73.795 1.00 85.69 311 SER A O 1
ATOM 2414 N N . ASP A 1 312 ? -34.288 0.162 72.957 1.00 85.81 312 ASP A N 1
ATOM 2415 C CA . ASP A 1 312 ? -33.778 -0.898 73.828 1.00 85.81 312 ASP A CA 1
ATOM 2416 C C . ASP A 1 312 ? -33.811 -0.499 75.305 1.00 85.81 312 ASP A C 1
ATOM 2418 O O . ASP A 1 312 ? -34.145 -1.321 76.161 1.00 85.81 312 ASP A O 1
ATOM 2422 N N . SER A 1 313 ? -33.518 0.765 75.618 1.00 83.25 313 SER A N 1
ATOM 2423 C CA . SER A 1 313 ? -33.572 1.269 76.993 1.00 83.25 313 SER A CA 1
ATOM 2424 C C . SER A 1 313 ? -34.998 1.248 77.543 1.00 83.25 313 SER A C 1
ATOM 2426 O O . SER A 1 313 ? -35.220 0.747 78.645 1.00 83.25 313 SER A O 1
ATOM 2428 N N . ILE A 1 314 ? -35.986 1.689 76.755 1.00 83.00 314 ILE A N 1
ATOM 2429 C CA . ILE A 1 314 ? -37.410 1.611 77.127 1.00 83.00 314 ILE A CA 1
ATOM 2430 C C . ILE A 1 314 ? -37.824 0.153 77.371 1.00 83.00 314 ILE A C 1
ATOM 2432 O O . ILE A 1 314 ? -38.488 -0.158 78.364 1.00 83.00 314 ILE A O 1
ATOM 2436 N N . ARG A 1 315 ? -37.401 -0.762 76.491 1.00 82.69 315 ARG A N 1
ATOM 2437 C CA . ARG A 1 315 ? -37.706 -2.191 76.620 1.00 82.69 315 ARG A CA 1
ATOM 2438 C C . ARG A 1 315 ? -37.101 -2.800 77.890 1.00 82.69 315 ARG A C 1
ATOM 2440 O O . ARG A 1 315 ? -37.783 -3.573 78.567 1.00 82.69 315 ARG A O 1
ATOM 2447 N N . LYS A 1 316 ? -35.860 -2.451 78.238 1.00 81.19 316 LYS A N 1
ATOM 2448 C CA . LYS A 1 316 ? -35.205 -2.919 79.471 1.00 81.19 316 LYS A CA 1
ATOM 2449 C C . LYS A 1 316 ? -35.910 -2.409 80.722 1.00 81.19 316 LYS A C 1
ATOM 2451 O O . LYS A 1 316 ? -36.279 -3.226 81.559 1.00 81.19 316 LYS A O 1
ATOM 2456 N N . ILE A 1 317 ? -36.221 -1.114 80.792 1.00 82.06 317 ILE A N 1
ATOM 2457 C CA . ILE A 1 317 ? -36.953 -0.514 81.923 1.00 82.06 317 ILE A CA 1
ATOM 2458 C C . ILE A 1 317 ? -38.305 -1.211 82.133 1.00 82.06 317 ILE A C 1
ATOM 2460 O O . ILE A 1 317 ? -38.670 -1.556 83.258 1.00 82.06 317 ILE A O 1
ATOM 2464 N N . SER A 1 318 ? -39.030 -1.497 81.046 1.00 79.44 318 SER A N 1
ATOM 2465 C CA . SER A 1 318 ? -40.309 -2.212 81.116 1.00 79.44 318 SER A CA 1
ATOM 2466 C C . SER A 1 318 ? -40.184 -3.654 81.624 1.00 79.44 318 SER A C 1
ATOM 2468 O O . SER A 1 318 ? -41.152 -4.179 82.178 1.00 79.44 318 SER A O 1
ATOM 2470 N N . THR A 1 319 ? -39.049 -4.318 81.398 1.00 82.69 319 THR A N 1
ATOM 2471 C CA . THR A 1 319 ? -38.873 -5.746 81.709 1.00 82.69 319 THR A CA 1
ATOM 2472 C C . THR A 1 319 ? -38.249 -5.945 83.089 1.00 82.69 319 THR A C 1
ATOM 2474 O O . THR A 1 319 ? -38.727 -6.760 83.874 1.00 82.69 319 THR A O 1
ATOM 2477 N N . GLU A 1 320 ? -37.208 -5.176 83.399 1.00 80.94 320 GLU A N 1
ATOM 2478 C CA . GLU A 1 320 ? -36.411 -5.296 84.625 1.00 80.94 320 GLU A CA 1
ATOM 2479 C C . GLU A 1 320 ? -37.012 -4.491 85.788 1.00 80.94 320 GLU A C 1
ATOM 2481 O O . GLU A 1 320 ? -36.663 -4.729 86.941 1.00 80.94 320 GLU A O 1
ATOM 2486 N N . ARG A 1 321 ? -37.969 -3.585 85.505 1.00 75.38 321 ARG A N 1
ATOM 2487 C CA . ARG A 1 321 ? -38.623 -2.681 86.478 1.00 75.38 321 ARG A CA 1
ATOM 2488 C C . ARG A 1 321 ? -37.641 -1.821 87.278 1.00 75.38 321 ARG A C 1
ATOM 2490 O O . ARG A 1 321 ? -37.994 -1.297 88.333 1.00 75.38 321 ARG A O 1
ATOM 2497 N N . ASP A 1 322 ? -36.431 -1.664 86.762 1.00 76.94 322 ASP A N 1
ATOM 2498 C CA . ASP A 1 322 ? -35.414 -0.791 87.315 1.00 76.94 322 ASP A CA 1
ATOM 2499 C C . ASP A 1 322 ? -35.542 0.594 86.673 1.00 76.94 322 ASP A C 1
ATOM 2501 O O . ASP A 1 322 ? -35.245 0.802 85.495 1.00 76.94 322 ASP A O 1
ATOM 2505 N N . LEU A 1 323 ? -36.038 1.539 87.469 1.00 74.94 323 LEU A N 1
ATOM 2506 C CA . LEU A 1 323 ? -36.253 2.929 87.070 1.00 74.94 323 LEU A CA 1
ATOM 2507 C C . LEU A 1 323 ? -34.984 3.788 87.197 1.00 74.94 323 LEU A C 1
ATOM 2509 O O . LEU A 1 323 ? -35.040 4.983 86.924 1.00 74.94 323 LEU A O 1
ATOM 2513 N N . THR A 1 324 ? -33.854 3.207 87.612 1.00 75.69 324 THR A N 1
ATOM 2514 C CA . THR A 1 324 ? -32.568 3.918 87.723 1.00 75.69 324 THR A CA 1
ATOM 2515 C C . THR A 1 324 ? -31.768 3.913 86.417 1.00 75.69 324 THR A C 1
ATOM 2517 O O . THR A 1 324 ? -30.775 4.632 86.287 1.00 75.69 324 THR A O 1
ATOM 2520 N N . HIS A 1 325 ? -32.212 3.145 85.418 1.00 76.56 325 HIS A N 1
ATOM 2521 C CA . HIS A 1 325 ? -31.600 3.121 84.095 1.00 76.56 325 HIS A CA 1
ATOM 2522 C C . HIS A 1 325 ? -31.782 4.452 83.355 1.00 76.56 325 HIS A C 1
ATOM 2524 O O . HIS A 1 325 ? -32.895 4.947 83.200 1.00 76.56 325 HIS A O 1
ATOM 2530 N N . THR A 1 326 ? -30.680 4.998 82.835 1.00 77.12 326 THR A N 1
ATOM 2531 C CA . THR A 1 326 ? -30.667 6.229 82.033 1.00 77.12 326 THR A CA 1
ATOM 2532 C C . THR A 1 326 ? -30.189 5.954 80.612 1.00 77.12 326 THR A C 1
ATOM 2534 O O . THR A 1 326 ? -29.334 5.100 80.370 1.00 77.12 326 THR A O 1
ATOM 2537 N N . VAL A 1 327 ? -30.746 6.691 79.656 1.00 80.56 327 VAL A N 1
ATOM 2538 C CA . VAL A 1 327 ? -30.333 6.663 78.255 1.00 80.56 327 VAL A CA 1
ATOM 2539 C C . VAL A 1 327 ? -29.126 7.574 78.061 1.00 80.56 327 VAL A C 1
ATOM 2541 O O . VAL A 1 327 ? -29.162 8.755 78.412 1.00 80.56 327 VAL A O 1
ATOM 2544 N N . THR A 1 328 ? -28.056 7.049 77.465 1.00 77.00 328 THR A N 1
ATOM 2545 C CA . THR A 1 328 ? -26.884 7.835 77.070 1.00 77.00 328 THR A CA 1
ATOM 2546 C C . THR A 1 328 ? -27.192 8.684 75.838 1.00 77.00 328 THR A C 1
ATOM 2548 O O . THR A 1 328 ? -27.424 8.176 74.742 1.00 77.00 328 THR A O 1
ATOM 2551 N N . VAL A 1 329 ? -27.178 10.006 76.014 1.00 78.19 329 VAL A N 1
ATOM 2552 C CA . VAL A 1 329 ? -27.461 10.973 74.948 1.00 78.19 329 VAL A CA 1
ATOM 2553 C C . VAL A 1 329 ? -26.154 11.387 74.273 1.00 78.19 329 VAL A C 1
ATOM 2555 O O . VAL A 1 329 ? -25.350 12.106 74.861 1.00 78.19 329 VAL A O 1
ATOM 2558 N N . SER A 1 330 ? -25.919 10.918 73.045 1.00 70.38 330 SER A N 1
ATOM 2559 C CA . SER A 1 330 ? -24.736 11.293 72.243 1.00 70.38 330 SER A CA 1
ATOM 2560 C C . SER A 1 330 ? -25.053 12.221 71.067 1.00 70.38 330 SER A C 1
ATOM 2562 O O . SER A 1 330 ? -24.156 12.911 70.586 1.00 70.38 330 SER A O 1
ATOM 2564 N N . ALA A 1 331 ? -26.306 12.255 70.608 1.00 75.62 331 ALA A N 1
ATOM 2565 C CA . ALA A 1 331 ? -26.746 13.126 69.523 1.00 75.62 331 ALA A CA 1
ATOM 2566 C C . ALA A 1 331 ? -27.113 14.525 70.057 1.00 75.62 331 ALA A C 1
ATOM 2568 O O . ALA A 1 331 ? -27.583 14.654 71.187 1.00 75.62 331 ALA A O 1
ATOM 2569 N N . LYS A 1 332 ? -26.864 15.572 69.260 1.00 81.44 332 LYS A N 1
ATOM 2570 C CA . LYS A 1 332 ? -27.197 16.979 69.584 1.00 81.44 332 LYS A CA 1
ATOM 2571 C C . LYS A 1 332 ? -28.431 17.494 68.832 1.00 81.44 332 LYS A C 1
ATOM 2573 O O . LYS A 1 332 ? -28.731 18.680 68.895 1.00 81.44 332 LYS A O 1
ATOM 2578 N N . ASP A 1 333 ? -29.078 16.609 68.092 1.00 82.75 333 ASP A N 1
ATOM 2579 C CA . ASP A 1 333 ? -30.266 16.854 67.284 1.00 82.75 333 ASP A CA 1
ATOM 2580 C C . ASP A 1 333 ? -31.542 16.494 68.072 1.00 82.75 333 ASP A C 1
ATOM 2582 O O . ASP A 1 333 ? -31.519 16.286 69.292 1.00 82.75 333 ASP A O 1
ATOM 2586 N N . GLU A 1 334 ? -32.669 16.402 67.374 1.00 83.88 334 GLU A N 1
ATOM 2587 C CA . GLU A 1 334 ? -33.978 16.062 67.929 1.00 83.88 334 GLU A CA 1
ATOM 2588 C C . GLU A 1 334 ? -33.989 14.682 68.607 1.00 83.88 334 GLU A C 1
ATOM 2590 O O . GLU A 1 334 ? -34.694 14.485 69.602 1.00 83.88 334 GLU A O 1
ATOM 2595 N N . ILE A 1 335 ? -33.168 13.733 68.138 1.00 83.81 335 ILE A N 1
ATOM 2596 C CA . ILE A 1 335 ? -33.028 12.414 68.771 1.00 83.81 335 ILE A CA 1
ATOM 2597 C C . ILE A 1 335 ? -32.326 12.550 70.126 1.00 83.81 335 ILE A C 1
ATOM 2599 O O . ILE A 1 335 ? -32.695 11.885 71.099 1.00 83.81 335 ILE A O 1
ATOM 2603 N N . GLY A 1 336 ? -31.361 13.466 70.223 1.00 83.12 336 GLY A N 1
ATOM 2604 C CA . GLY A 1 336 ? -30.731 13.836 71.485 1.00 83.12 336 GLY A CA 1
ATOM 2605 C C . GLY A 1 336 ? -31.714 14.429 72.497 1.00 83.12 336 GLY A C 1
ATOM 2606 O O . GLY A 1 336 ? -31.751 14.017 73.661 1.00 83.12 336 GLY A O 1
ATOM 2607 N N . VAL A 1 337 ? -32.564 15.350 72.036 1.00 86.81 337 VAL A N 1
ATOM 2608 C CA . VAL A 1 337 ? -33.630 15.961 72.851 1.00 86.81 337 VAL A CA 1
ATOM 2609 C C . VAL A 1 337 ? -34.611 14.901 73.356 1.00 86.81 337 VAL A C 1
ATOM 2611 O O . VAL A 1 337 ? -34.984 14.918 74.530 1.00 86.81 337 VAL A O 1
ATOM 2614 N N . MET A 1 338 ? -34.976 13.934 72.510 1.00 84.31 338 MET A N 1
ATOM 2615 C CA . MET A 1 338 ? -35.848 12.822 72.895 1.00 84.31 338 MET A CA 1
ATOM 2616 C C . MET A 1 338 ? -35.236 11.962 74.012 1.00 84.31 338 MET A C 1
ATOM 2618 O O . MET A 1 338 ? -35.930 11.609 74.967 1.00 84.31 338 MET A O 1
ATOM 2622 N N . GLY A 1 339 ? -33.932 11.673 73.944 1.00 85.44 339 GLY A N 1
ATOM 2623 C CA . GLY A 1 339 ? -33.222 10.952 75.005 1.00 85.44 339 GLY A CA 1
ATOM 2624 C C . GLY A 1 339 ? -33.189 11.711 76.340 1.00 85.44 339 GLY A C 1
ATOM 2625 O O . GLY A 1 339 ? -33.417 11.116 77.395 1.00 85.44 339 GLY A O 1
ATOM 2626 N N . LEU A 1 340 ? -32.977 13.033 76.307 1.00 86.19 340 LEU A N 1
ATOM 2627 C CA . LEU A 1 340 ? -33.020 13.882 77.508 1.00 86.19 340 LEU A CA 1
ATOM 2628 C C . LEU A 1 340 ? -34.419 13.922 78.136 1.00 86.19 340 LEU A C 1
ATOM 2630 O O . LEU A 1 340 ? -34.551 13.796 79.355 1.00 86.19 340 LEU A O 1
ATOM 2634 N N . ALA A 1 341 ? -35.460 14.059 77.312 1.00 85.38 341 ALA A N 1
ATOM 2635 C CA . ALA A 1 341 ? -36.845 14.079 77.772 1.00 85.38 341 ALA A CA 1
ATOM 2636 C C . ALA A 1 341 ? -37.251 12.753 78.439 1.00 85.38 341 ALA A C 1
ATOM 2638 O O . ALA A 1 341 ? -37.918 12.760 79.475 1.00 85.38 341 ALA A O 1
ATOM 2639 N N . LEU A 1 342 ? -36.803 11.619 77.890 1.00 84.44 342 LEU A N 1
ATOM 2640 C CA . LEU A 1 342 ? -37.049 10.301 78.475 1.00 84.44 342 LEU A CA 1
ATOM 2641 C C . LEU A 1 342 ? -36.381 10.146 79.850 1.00 84.44 342 LEU A C 1
ATOM 2643 O O . LEU A 1 342 ? -37.028 9.690 80.791 1.00 84.44 342 LEU A O 1
ATOM 2647 N N . ASN A 1 343 ? -35.125 10.580 80.003 1.00 86.25 343 ASN A N 1
ATOM 2648 C CA . ASN A 1 343 ? -34.444 10.563 81.303 1.00 86.25 343 ASN A CA 1
ATOM 2649 C C . ASN A 1 343 ? -35.170 11.431 82.344 1.00 86.25 343 ASN A C 1
ATOM 2651 O O . ASN A 1 343 ? -35.343 11.008 83.487 1.00 86.25 343 ASN A O 1
ATOM 2655 N N . ALA A 1 344 ? -35.647 12.616 81.948 1.00 85.75 344 ALA A N 1
ATOM 2656 C CA . ALA A 1 344 ? -36.416 13.491 82.833 1.00 85.75 344 ALA A CA 1
ATOM 2657 C C . ALA A 1 344 ? -37.732 12.840 83.293 1.00 85.75 344 ALA A C 1
ATOM 2659 O O . ALA A 1 344 ? -38.091 12.929 84.467 1.00 85.75 344 ALA A O 1
ATOM 2660 N N . MET A 1 345 ? -38.433 12.139 82.396 1.00 84.50 345 MET A N 1
ATOM 2661 C CA . MET A 1 345 ? -39.639 11.386 82.748 1.00 84.50 345 MET A CA 1
ATOM 2662 C C . MET A 1 345 ? -39.341 10.278 83.768 1.00 84.50 345 MET A C 1
ATOM 2664 O O . MET A 1 345 ? -40.075 10.141 84.748 1.00 84.50 345 MET A O 1
ATOM 2668 N N . LEU A 1 346 ? -38.272 9.501 83.566 1.00 83.00 346 LEU A N 1
ATOM 2669 C CA . LEU A 1 346 ? -37.891 8.412 84.476 1.00 83.00 346 LEU A CA 1
ATOM 2670 C C . LEU A 1 346 ? -37.569 8.925 85.884 1.00 83.00 346 LEU A C 1
ATOM 2672 O O . LEU A 1 346 ? -38.008 8.324 86.866 1.00 83.00 346 LEU A O 1
ATOM 2676 N N . GLN A 1 347 ? -36.909 10.082 85.981 1.00 83.00 347 GLN A N 1
ATOM 2677 C CA . GLN A 1 347 ? -36.635 10.758 87.250 1.00 83.00 347 GLN A CA 1
ATOM 2678 C C . GLN A 1 347 ? -37.931 11.083 88.018 1.00 83.00 347 GLN A C 1
ATOM 2680 O O . GLN A 1 347 ? -38.053 10.764 89.199 1.00 83.00 347 GLN A O 1
ATOM 2685 N N . VAL A 1 348 ? -38.939 11.644 87.339 1.00 83.44 348 VAL A N 1
ATOM 2686 C CA . VAL A 1 348 ? -40.236 11.987 87.957 1.00 83.44 348 VAL A CA 1
ATOM 2687 C C . VAL A 1 348 ? -40.957 10.743 88.484 1.00 83.44 348 VAL A C 1
ATOM 2689 O O . VAL A 1 348 ? -41.553 10.767 89.566 1.00 83.44 348 VAL A O 1
ATOM 2692 N N . VAL A 1 349 ? -40.903 9.637 87.737 1.00 80.38 349 VAL A N 1
ATOM 2693 C CA . VAL A 1 349 ? -41.507 8.368 88.169 1.00 80.38 349 VAL A CA 1
ATOM 2694 C C . VAL A 1 349 ? -40.793 7.834 89.414 1.00 80.38 349 VAL A C 1
ATOM 2696 O O . VAL A 1 349 ? -41.459 7.457 90.379 1.00 80.38 349 VAL A O 1
ATOM 2699 N N . HIS A 1 350 ? -39.461 7.854 89.435 1.00 80.44 350 HIS A N 1
ATOM 2700 C CA . HIS A 1 350 ? -38.662 7.441 90.590 1.00 80.44 350 HIS A CA 1
ATOM 2701 C C . HIS A 1 350 ? -38.979 8.267 91.856 1.00 80.44 350 HIS A C 1
ATOM 2703 O O . HIS A 1 350 ? -39.223 7.707 92.933 1.00 80.44 350 HIS A O 1
ATOM 2709 N N . ASP A 1 351 ? -39.066 9.593 91.731 1.00 80.31 351 ASP A N 1
ATOM 2710 C CA . ASP A 1 351 ? -39.379 10.491 92.852 1.00 80.31 351 ASP A CA 1
ATOM 2711 C C . ASP A 1 351 ? -40.792 10.240 93.408 1.00 80.31 351 ASP A C 1
ATOM 2713 O O . ASP A 1 351 ? -41.011 10.234 94.624 1.00 80.31 351 ASP A O 1
ATOM 2717 N N . THR A 1 352 ? -41.748 9.923 92.530 1.00 76.44 352 THR A N 1
ATOM 2718 C CA . THR A 1 352 ? -43.125 9.576 92.917 1.00 76.44 352 THR A CA 1
ATOM 2719 C C . THR A 1 352 ? -43.176 8.315 93.789 1.00 76.44 352 THR A C 1
ATOM 2721 O O . THR A 1 352 ? -43.905 8.277 94.784 1.00 76.44 352 THR A O 1
ATOM 2724 N N . PHE A 1 353 ? -42.381 7.287 93.469 1.00 72.44 353 PHE A N 1
ATOM 2725 C CA . PHE A 1 353 ? -42.300 6.071 94.288 1.00 72.44 353 PHE A CA 1
ATOM 2726 C C . PHE A 1 353 ? -41.694 6.333 95.672 1.00 72.44 353 PHE A C 1
ATOM 2728 O O . PHE A 1 353 ? -42.149 5.750 96.660 1.00 72.44 353 PHE A O 1
ATOM 2735 N N . THR A 1 354 ? -40.735 7.255 95.760 1.00 75.50 354 THR A N 1
ATOM 2736 C CA . THR A 1 354 ? -40.120 7.669 97.030 1.00 75.50 354 THR A CA 1
ATOM 2737 C C . THR A 1 354 ? -41.149 8.334 97.952 1.00 75.50 354 THR A C 1
ATOM 2739 O O . THR A 1 354 ? -41.273 7.959 99.119 1.00 75.50 354 THR A O 1
ATOM 2742 N N . ILE A 1 355 ? -41.967 9.243 97.410 1.00 75.56 355 ILE A N 1
ATOM 2743 C CA . ILE A 1 355 ? -43.048 9.921 98.149 1.00 75.56 355 ILE A CA 1
ATOM 2744 C C . ILE A 1 355 ? -44.125 8.923 98.609 1.00 75.56 355 ILE A C 1
ATOM 2746 O O . ILE A 1 355 ? -44.635 9.008 99.730 1.00 75.56 355 ILE A O 1
ATOM 2750 N N . MET A 1 356 ? -44.466 7.937 97.773 1.00 65.50 356 MET A N 1
ATOM 2751 C CA . MET A 1 356 ? -45.483 6.933 98.104 1.00 65.50 356 MET A CA 1
ATOM 2752 C C . MET A 1 356 ? -45.084 6.082 99.321 1.00 65.50 356 MET A C 1
ATOM 2754 O O . MET A 1 356 ? -45.921 5.779 100.176 1.00 65.50 356 MET A O 1
ATOM 2758 N N . HIS A 1 357 ? -43.798 5.740 99.435 1.00 67.06 357 HIS A N 1
ATOM 2759 C CA . HIS A 1 357 ? -43.263 4.959 100.551 1.00 67.06 357 HIS A CA 1
ATOM 2760 C C . HIS A 1 357 ? -43.388 5.700 101.897 1.00 67.06 357 HIS A C 1
ATOM 2762 O O . HIS A 1 357 ? -43.642 5.092 102.940 1.00 67.06 357 HIS A O 1
ATOM 2768 N N . GLU A 1 358 ? -43.290 7.029 101.873 1.00 61.84 358 GLU A N 1
ATOM 2769 C CA . GLU A 1 358 ? -43.435 7.892 103.047 1.00 61.84 358 GLU A CA 1
ATOM 2770 C C . GLU A 1 358 ? -44.899 7.990 103.528 1.00 61.84 358 GLU A C 1
ATOM 2772 O O . GLU A 1 358 ? -45.176 8.011 104.733 1.00 61.84 358 GLU A O 1
ATOM 2777 N N . GLY A 1 359 ? -45.858 7.962 102.594 1.00 64.38 359 GLY A N 1
ATOM 2778 C CA . GLY A 1 359 ? -47.297 7.990 102.881 1.00 64.38 359 GLY A CA 1
ATOM 2779 C C . GLY A 1 359 ? -47.815 6.738 103.598 1.00 64.38 359 GLY A C 1
ATOM 2780 O O . GLY A 1 359 ? -48.606 6.845 104.538 1.00 64.38 359 GLY A O 1
ATOM 2781 N N . VAL A 1 360 ? -47.319 5.551 103.229 1.00 62.16 360 VAL A N 1
ATOM 2782 C CA . VAL A 1 360 ? -47.715 4.268 103.849 1.00 62.16 360 VAL A CA 1
ATOM 2783 C C . VAL A 1 360 ? -47.370 4.232 105.344 1.00 62.16 360 VAL A C 1
ATOM 2785 O O . VAL A 1 360 ? -48.115 3.674 106.153 1.00 62.16 360 VAL A O 1
ATOM 2788 N N . ARG A 1 361 ? -46.295 4.914 105.750 1.00 59.69 361 ARG A N 1
ATOM 2789 C CA . ARG A 1 361 ? -45.851 4.979 107.148 1.00 59.69 361 ARG A CA 1
ATOM 2790 C C . ARG A 1 361 ? -46.786 5.807 108.046 1.00 59.69 361 ARG A C 1
ATOM 2792 O O . ARG A 1 361 ? -46.898 5.504 109.230 1.00 59.69 361 ARG A O 1
ATOM 2799 N N . LYS A 1 362 ? -47.498 6.799 107.490 1.00 57.16 362 LYS A N 1
ATOM 2800 C CA . LYS A 1 362 ? -48.488 7.631 108.212 1.00 57.16 362 LYS A CA 1
ATOM 2801 C C . LYS A 1 362 ? -49.835 6.938 108.432 1.00 57.16 362 LYS A C 1
ATOM 2803 O O . LYS A 1 362 ? -50.559 7.296 109.355 1.00 57.16 362 LYS A O 1
ATOM 2808 N N . VAL A 1 363 ? -50.183 5.959 107.599 1.00 63.22 363 VAL A N 1
ATOM 2809 C CA . VAL A 1 363 ? -51.449 5.215 107.721 1.00 63.22 363 VAL A CA 1
ATOM 2810 C C . VAL A 1 363 ? -51.400 4.234 108.899 1.00 63.22 363 VAL A C 1
ATOM 2812 O O . VAL A 1 363 ? -52.391 4.063 109.605 1.00 63.22 363 VAL A O 1
ATOM 2815 N N . ALA A 1 364 ? -50.232 3.648 109.176 1.00 59.22 364 ALA A N 1
ATOM 2816 C CA . ALA A 1 364 ? -50.051 2.678 110.256 1.00 59.22 364 ALA A CA 1
ATOM 2817 C C . ALA A 1 364 ? -50.286 3.263 111.665 1.00 59.22 364 ALA A C 1
ATOM 2819 O O . ALA A 1 364 ? -50.776 2.563 112.550 1.00 59.22 364 ALA A O 1
ATOM 2820 N N . THR A 1 365 ? -49.997 4.548 111.883 1.00 57.56 365 THR A N 1
ATOM 2821 C CA . THR A 1 365 ? -50.191 5.222 113.178 1.00 57.56 365 THR A CA 1
ATOM 2822 C C . THR A 1 365 ? -51.658 5.536 113.499 1.00 57.56 365 THR A C 1
ATOM 2824 O O . THR A 1 365 ? -52.009 5.611 114.672 1.00 57.56 365 THR A O 1
ATOM 2827 N N . GLY A 1 366 ? -52.541 5.660 112.500 1.00 63.81 366 GLY A N 1
ATOM 2828 C CA . GLY A 1 366 ? -53.965 5.977 112.707 1.00 63.81 366 GLY A CA 1
ATOM 2829 C C . GLY A 1 366 ? -54.830 4.808 113.203 1.00 63.81 366 GLY A C 1
ATOM 2830 O O . GLY A 1 366 ? -55.918 5.023 113.731 1.00 63.81 366 GLY A O 1
ATOM 2831 N N . ALA A 1 367 ? -54.361 3.565 113.069 1.00 56.59 367 ALA A N 1
ATOM 2832 C CA . ALA A 1 367 ? -55.140 2.371 113.410 1.00 56.59 367 ALA A CA 1
ATOM 2833 C C . ALA A 1 367 ? -55.282 2.125 114.929 1.00 56.59 367 ALA A C 1
ATOM 2835 O O . ALA A 1 367 ? -56.226 1.464 115.361 1.00 56.59 367 ALA A O 1
ATOM 2836 N N . VAL A 1 368 ? -54.382 2.678 115.749 1.00 60.84 368 VAL A N 1
ATOM 2837 C CA . VAL A 1 368 ? -54.360 2.481 117.213 1.00 60.84 368 VAL A CA 1
ATOM 2838 C C . VAL A 1 368 ? -55.485 3.255 117.920 1.00 60.84 368 VAL A C 1
ATOM 2840 O O . VAL A 1 368 ? -56.076 2.756 118.876 1.00 60.84 368 VAL A O 1
ATOM 2843 N N . ASP A 1 369 ? -55.863 4.419 117.393 1.00 60.31 369 ASP A N 1
ATOM 2844 C CA . ASP A 1 369 ? -56.871 5.329 117.967 1.00 60.31 369 ASP A CA 1
ATOM 2845 C C . ASP A 1 369 ? -58.308 4.769 117.904 1.00 60.31 369 ASP A C 1
ATOM 2847 O O . ASP A 1 369 ? -59.206 5.131 118.669 1.00 60.31 369 ASP A O 1
ATOM 2851 N N . MET A 1 370 ? -58.537 3.841 116.975 1.00 54.47 370 MET A N 1
ATOM 2852 C CA . MET A 1 370 ? -59.859 3.306 116.662 1.00 54.47 370 MET A CA 1
ATOM 2853 C C . MET A 1 370 ? -60.308 2.209 117.640 1.00 54.47 370 MET A C 1
ATOM 2855 O O . MET A 1 370 ? -61.506 2.058 117.891 1.00 54.47 370 MET A O 1
ATOM 2859 N N . ALA A 1 371 ? -59.369 1.493 118.266 1.00 59.62 371 ALA A N 1
ATOM 2860 C CA . ALA A 1 371 ? -59.663 0.411 119.211 1.00 59.62 371 ALA A CA 1
ATOM 2861 C C . ALA A 1 371 ? -60.334 0.909 120.509 1.00 59.62 371 ALA A C 1
ATOM 2863 O O . ALA A 1 371 ? -61.149 0.209 121.109 1.00 59.62 371 ALA A O 1
ATOM 2864 N N . GLN A 1 372 ? -60.054 2.147 120.915 1.00 55.91 372 GLN A N 1
ATOM 2865 C CA . GLN A 1 372 ? -60.549 2.728 122.166 1.00 55.91 372 GLN A CA 1
ATOM 2866 C C . GLN A 1 372 ? -62.050 3.074 122.123 1.00 55.91 372 GLN A C 1
ATOM 2868 O O . GLN A 1 372 ? -62.728 3.059 123.149 1.00 55.91 372 GLN A O 1
ATOM 2873 N N . ARG A 1 373 ? -62.601 3.330 120.928 1.00 63.88 373 ARG A N 1
ATOM 2874 C CA . ARG A 1 373 ? -64.008 3.732 120.729 1.00 63.88 373 ARG A CA 1
ATOM 2875 C C . ARG A 1 373 ? -64.991 2.557 120.752 1.00 63.88 373 ARG A C 1
ATOM 2877 O O . ARG A 1 373 ? -66.172 2.752 121.027 1.00 63.88 373 ARG A O 1
ATOM 2884 N N . ALA A 1 374 ? -64.520 1.334 120.512 1.00 56.94 374 ALA A N 1
ATOM 2885 C CA . ALA A 1 374 ? -65.374 0.155 120.359 1.00 56.94 374 ALA A CA 1
ATOM 2886 C C . ALA A 1 374 ? -66.019 -0.338 121.675 1.00 56.94 374 ALA A C 1
ATOM 2888 O O . ALA A 1 374 ? -67.105 -0.913 121.647 1.00 56.94 374 ALA A O 1
ATOM 2889 N N . SER A 1 375 ? -65.409 -0.072 122.837 1.00 57.28 375 SER A N 1
ATOM 2890 C CA . SER A 1 375 ? -65.908 -0.537 124.147 1.00 57.28 375 SER A CA 1
ATOM 2891 C C . SER A 1 375 ? -67.213 0.156 124.587 1.00 57.28 375 SER A C 1
ATOM 2893 O O . SER A 1 375 ? -68.080 -0.458 125.206 1.00 57.28 375 SER A O 1
ATOM 2895 N N . ALA A 1 376 ? -67.411 1.418 124.192 1.00 58.25 376 ALA A N 1
ATOM 2896 C CA . ALA A 1 376 ? -68.573 2.222 124.585 1.00 58.25 376 ALA A CA 1
ATOM 2897 C C . ALA A 1 376 ? -69.885 1.834 123.868 1.00 58.25 376 ALA A C 1
ATOM 2899 O O . ALA A 1 376 ? -70.972 2.162 124.344 1.00 58.25 376 ALA A O 1
ATOM 2900 N N . ASN A 1 377 ? -69.802 1.120 122.740 1.00 59.88 377 ASN A N 1
ATOM 2901 C CA . ASN A 1 377 ? -70.962 0.807 121.898 1.00 59.88 377 ASN A CA 1
ATOM 2902 C C . ASN A 1 377 ? -71.703 -0.483 122.299 1.00 59.88 377 ASN A C 1
ATOM 2904 O O . ASN A 1 377 ? -72.852 -0.666 121.904 1.00 59.88 377 ASN A O 1
ATOM 2908 N N . LYS A 1 378 ? -71.100 -1.358 123.115 1.00 55.22 378 LYS A N 1
ATOM 2909 C CA . LYS A 1 378 ? -71.668 -2.673 123.473 1.00 55.22 378 LYS A CA 1
ATOM 2910 C C . LYS A 1 378 ? -72.962 -2.589 124.303 1.00 55.22 378 LYS A C 1
ATOM 2912 O O . LYS A 1 378 ? -73.843 -3.418 124.130 1.00 55.22 378 LYS A O 1
ATOM 2917 N N . GLN A 1 379 ? -73.112 -1.571 125.152 1.00 54.12 379 GLN A N 1
ATOM 2918 C CA . GLN A 1 379 ? -74.240 -1.453 126.092 1.00 54.12 379 GLN A CA 1
ATOM 2919 C C . GLN A 1 379 ? -75.564 -1.008 125.436 1.00 54.12 379 GLN A C 1
ATOM 2921 O O . GLN A 1 379 ? -76.626 -1.164 126.028 1.00 54.12 379 GLN A O 1
ATOM 2926 N N . ARG A 1 380 ? -75.528 -0.422 124.230 1.00 55.69 380 ARG A N 1
ATOM 2927 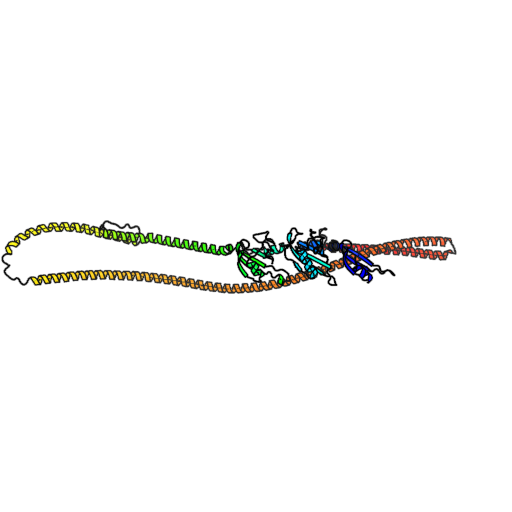C CA . ARG A 1 380 ? -76.731 0.136 123.574 1.00 55.69 380 ARG A CA 1
ATOM 2928 C C . ARG A 1 380 ? -77.468 -0.862 122.680 1.00 55.69 380 ARG A C 1
ATOM 2930 O O . ARG A 1 380 ? -78.625 -0.633 122.358 1.00 55.69 380 ARG A O 1
ATOM 2937 N N . ALA A 1 381 ? -76.820 -1.959 122.297 1.00 54.62 381 ALA A N 1
ATOM 2938 C CA . ALA A 1 381 ? -77.296 -2.840 121.232 1.00 54.62 381 ALA A CA 1
ATOM 2939 C C . ALA A 1 381 ? -78.362 -3.873 121.659 1.00 54.62 381 ALA A C 1
ATOM 2941 O O . ALA A 1 381 ? -78.955 -4.514 120.797 1.00 54.62 381 ALA A O 1
ATOM 2942 N N . GLU A 1 382 ? -78.636 -4.046 122.956 1.00 52.19 382 GLU A N 1
ATOM 2943 C CA . GLU A 1 382 ? -79.523 -5.121 123.439 1.00 52.19 382 GLU A CA 1
ATOM 2944 C C . GLU A 1 382 ? -81.032 -4.814 123.314 1.00 52.19 382 GLU A C 1
ATOM 2946 O O . GLU A 1 382 ? -81.831 -5.744 123.331 1.00 52.19 382 GLU A O 1
ATOM 2951 N N . ASN A 1 383 ? -81.447 -3.556 123.106 1.00 53.41 383 ASN A N 1
ATOM 2952 C CA . ASN A 1 383 ? -82.873 -3.174 123.141 1.00 53.41 383 ASN A CA 1
ATOM 2953 C C . ASN A 1 383 ? -83.548 -2.926 121.776 1.00 53.41 383 ASN A C 1
ATOM 2955 O O . ASN A 1 383 ? -84.774 -2.888 121.716 1.00 53.41 383 ASN A O 1
ATOM 2959 N N . GLU A 1 384 ? -82.815 -2.770 120.672 1.00 48.66 384 GLU A N 1
ATOM 2960 C CA . GLU A 1 384 ? -83.407 -2.293 119.401 1.00 48.66 384 GLU A CA 1
ATOM 2961 C C . GLU A 1 384 ? -83.771 -3.396 118.389 1.00 48.66 384 GLU A C 1
ATOM 2963 O O . GLU A 1 384 ? -84.368 -3.118 117.352 1.00 48.66 384 GLU A O 1
ATOM 2968 N N . VAL A 1 385 ? -83.477 -4.668 118.678 1.00 55.28 385 VAL A N 1
ATOM 2969 C CA . VAL A 1 385 ? -83.574 -5.765 117.688 1.00 55.28 385 VAL A CA 1
ATOM 2970 C C . VAL A 1 385 ? -85.014 -6.212 117.364 1.00 55.28 385 VAL A C 1
ATOM 2972 O O . VAL A 1 385 ? -85.227 -6.907 116.373 1.00 55.28 385 VAL A O 1
ATOM 2975 N N . GLN A 1 386 ? -86.042 -5.810 118.116 1.00 48.97 386 GLN A N 1
ATOM 2976 C CA . GLN A 1 386 ? -87.403 -6.327 117.887 1.00 48.97 386 GLN A CA 1
ATOM 2977 C C . GLN A 1 386 ? -88.250 -5.584 116.844 1.00 48.97 386 GLN A C 1
ATOM 2979 O O . GLN A 1 386 ? -89.308 -6.094 116.473 1.00 48.97 386 GLN A O 1
ATOM 2984 N N . GLN A 1 387 ? -87.816 -4.440 116.308 1.00 45.66 387 GLN A N 1
ATOM 2985 C CA . GLN A 1 387 ? -88.593 -3.732 115.289 1.00 45.66 387 GLN A CA 1
ATOM 2986 C C . GLN A 1 387 ? -87.885 -3.678 113.932 1.00 45.66 387 GLN A C 1
ATOM 2988 O O . GLN A 1 387 ? -86.920 -2.957 113.722 1.00 45.66 387 GLN A O 1
ATOM 2993 N N . ALA A 1 388 ? -88.504 -4.370 112.977 1.00 42.56 388 ALA A N 1
ATOM 2994 C CA . ALA A 1 388 ? -88.526 -4.007 111.561 1.00 42.56 388 ALA A CA 1
ATOM 2995 C C . ALA A 1 388 ? -87.349 -4.467 110.677 1.00 42.56 388 ALA A C 1
ATOM 2997 O O . ALA A 1 388 ? -86.713 -3.706 109.947 1.00 42.56 388 ALA A O 1
ATOM 2998 N N . VAL A 1 389 ? -87.198 -5.789 110.612 1.00 54.19 389 VAL A N 1
ATOM 2999 C CA . VAL A 1 389 ? -86.657 -6.537 109.466 1.00 54.19 389 VAL A CA 1
ATOM 3000 C C . VAL A 1 389 ? -87.560 -6.359 108.232 1.00 54.19 389 VAL A C 1
ATOM 3002 O O . VAL A 1 389 ? -88.347 -7.244 107.962 1.00 54.19 389 VAL A O 1
ATOM 3005 N N . LEU A 1 390 ? -87.493 -5.265 107.457 1.00 54.41 390 LEU A N 1
ATOM 3006 C CA . LEU A 1 390 ? -87.926 -5.308 106.030 1.00 54.41 390 LEU A CA 1
ATOM 3007 C C . LEU A 1 390 ? -87.510 -4.126 105.127 1.00 54.41 390 LEU A C 1
ATOM 3009 O O . LEU A 1 390 ? -87.686 -4.229 103.918 1.00 54.41 390 LEU A O 1
ATOM 3013 N N . THR A 1 391 ? -86.880 -3.057 105.629 1.00 50.22 391 THR A N 1
ATOM 3014 C CA . THR A 1 391 ? -86.600 -1.854 104.796 1.00 50.22 391 THR A CA 1
ATOM 3015 C C . THR A 1 391 ? -85.121 -1.666 104.391 1.00 50.22 391 THR A C 1
ATOM 3017 O O . THR A 1 391 ? -84.797 -0.758 103.634 1.00 50.22 391 THR A O 1
ATOM 3020 N N . SER A 1 392 ? -84.195 -2.534 104.822 1.00 50.44 392 SER A N 1
ATOM 3021 C CA . SER A 1 392 ? -82.740 -2.311 104.648 1.00 50.44 392 SER A CA 1
ATOM 3022 C C . SER A 1 392 ? -82.116 -2.908 103.363 1.00 50.44 392 SER A C 1
ATOM 3024 O O . SER A 1 392 ? -81.089 -2.431 102.883 1.00 50.44 392 SER A O 1
ATOM 3026 N N . SER A 1 393 ? -82.730 -3.913 102.723 1.00 53.69 393 SER A N 1
ATOM 3027 C CA . SER A 1 393 ? -82.111 -4.614 101.573 1.00 53.69 393 SER A CA 1
ATOM 3028 C C . SER A 1 393 ? -82.203 -3.865 100.231 1.00 53.69 393 SER A C 1
ATOM 3030 O O . SER A 1 393 ? -81.374 -4.082 99.345 1.00 53.69 393 SER A O 1
ATOM 3032 N N . LEU A 1 394 ? -83.175 -2.960 100.074 1.00 52.59 394 LEU A N 1
ATOM 3033 C CA . LEU A 1 394 ? -83.347 -2.141 98.865 1.00 52.59 394 LEU A CA 1
ATOM 3034 C C . LEU A 1 394 ? -82.339 -0.982 98.789 1.00 52.59 394 LEU A C 1
ATOM 3036 O O . LEU A 1 394 ? -81.855 -0.662 97.704 1.00 52.59 394 LEU A O 1
ATOM 3040 N N . VAL A 1 395 ? -81.954 -0.408 99.933 1.00 61.25 395 VAL A N 1
ATOM 3041 C CA . VAL A 1 395 ? -80.976 0.693 100.004 1.00 61.25 395 VAL A CA 1
ATOM 3042 C C . VAL A 1 395 ? -79.563 0.210 99.654 1.00 61.25 395 VAL A C 1
ATOM 3044 O O . VAL A 1 395 ? -78.836 0.905 98.948 1.00 61.25 395 VAL A O 1
ATOM 3047 N N . ILE A 1 396 ? -79.197 -1.016 100.042 1.00 61.19 396 ILE A N 1
ATOM 3048 C CA . ILE A 1 396 ? -77.895 -1.617 99.701 1.00 61.19 396 ILE A CA 1
ATOM 3049 C C . ILE A 1 396 ? -77.782 -1.880 98.186 1.00 61.19 396 ILE A C 1
ATOM 3051 O O . ILE A 1 396 ? -76.779 -1.509 97.578 1.00 61.19 396 ILE A O 1
ATOM 3055 N N . LYS A 1 397 ? -78.830 -2.422 97.540 1.00 55.78 397 LYS A N 1
ATOM 3056 C CA . LYS A 1 397 ? -78.849 -2.634 96.074 1.00 55.78 397 LYS A CA 1
ATOM 3057 C C . LYS A 1 397 ? -78.860 -1.326 95.273 1.00 55.78 397 LYS A C 1
ATOM 3059 O O . LYS A 1 397 ? -78.259 -1.260 94.200 1.00 55.78 397 LYS A O 1
ATOM 3064 N N . MET A 1 398 ? -79.503 -0.272 95.782 1.00 60.84 398 MET A N 1
ATOM 3065 C CA . MET A 1 398 ? -79.403 1.069 95.189 1.00 60.84 398 MET A CA 1
ATOM 3066 C C . MET A 1 398 ? -77.994 1.660 95.337 1.00 60.84 398 MET A C 1
ATOM 3068 O O . MET A 1 398 ? -77.513 2.282 94.393 1.00 60.84 398 MET A O 1
ATOM 3072 N N . GLY A 1 399 ? -77.307 1.418 96.459 1.00 73.75 399 GLY A N 1
ATOM 3073 C CA . GLY A 1 399 ? -75.908 1.812 96.661 1.00 73.75 399 GLY A CA 1
ATOM 3074 C C . GLY A 1 399 ? -74.937 1.117 95.698 1.00 73.75 399 GLY A C 1
ATOM 3075 O O . GLY A 1 399 ? -74.067 1.772 95.124 1.00 73.75 399 GLY A O 1
ATOM 3076 N N . GLU A 1 400 ? -75.123 -0.181 95.438 1.00 72.56 400 GLU A N 1
ATOM 3077 C CA . GLU A 1 400 ? -74.331 -0.916 94.439 1.00 72.56 400 GLU A CA 1
ATOM 3078 C C . GLU A 1 400 ? -74.557 -0.404 93.009 1.00 72.56 400 GLU A C 1
ATOM 3080 O O . GLU A 1 400 ? -73.592 -0.217 92.264 1.00 72.56 400 GLU A O 1
ATOM 3085 N N . ASN A 1 401 ? -75.806 -0.130 92.614 1.00 77.00 401 ASN A N 1
ATOM 3086 C CA . ASN A 1 401 ? -76.096 0.428 91.290 1.00 77.00 401 ASN A CA 1
ATOM 3087 C C . ASN A 1 401 ? -75.578 1.864 91.139 1.00 77.00 401 ASN A C 1
ATOM 3089 O O . ASN A 1 401 ? -75.004 2.188 90.101 1.00 77.00 401 ASN A O 1
ATOM 3093 N N . ALA A 1 402 ? -75.706 2.706 92.170 1.00 76.44 402 ALA A N 1
ATOM 3094 C CA . ALA A 1 402 ? -75.128 4.049 92.170 1.00 76.44 402 ALA A CA 1
ATOM 3095 C C . ALA A 1 402 ? -73.594 4.004 92.043 1.00 76.44 402 ALA A C 1
ATOM 3097 O O . ALA A 1 402 ? -73.021 4.768 91.270 1.00 76.44 402 ALA A O 1
ATOM 3098 N N . SER A 1 403 ? -72.933 3.057 92.719 1.00 80.06 403 SER A N 1
ATOM 3099 C CA . SER A 1 403 ? -71.486 2.838 92.599 1.00 80.06 403 SER A CA 1
ATOM 3100 C C . SER A 1 403 ? -71.070 2.347 91.202 1.00 80.06 403 SER A C 1
ATOM 3102 O O . SER A 1 403 ? -70.080 2.837 90.652 1.00 80.06 403 SER A O 1
ATOM 3104 N N . LYS A 1 404 ? -71.845 1.447 90.573 1.00 78.62 404 LYS A N 1
ATOM 3105 C CA . LYS A 1 404 ? -71.610 0.992 89.185 1.00 78.62 404 LYS A CA 1
ATOM 3106 C C . LYS A 1 404 ? -71.783 2.112 88.160 1.00 78.62 404 LYS A C 1
ATOM 3108 O O . LYS A 1 404 ? -70.976 2.221 87.236 1.00 78.62 404 LYS A O 1
ATOM 3113 N N . VAL A 1 405 ? -72.805 2.952 88.322 1.00 82.31 405 VAL A N 1
ATOM 3114 C CA . VAL A 1 405 ? -73.027 4.126 87.463 1.00 82.31 405 VAL A CA 1
ATOM 3115 C C . VAL A 1 405 ? -71.910 5.152 87.658 1.00 82.31 405 VAL A C 1
ATOM 3117 O O . VAL A 1 405 ? -71.389 5.658 86.669 1.00 82.31 405 VAL A O 1
ATOM 3120 N N . ALA A 1 406 ? -71.476 5.398 88.899 1.00 81.19 406 ALA A N 1
ATOM 3121 C CA . ALA A 1 406 ? -70.355 6.291 89.185 1.00 81.19 406 ALA A CA 1
ATOM 3122 C C . ALA A 1 406 ? -69.055 5.803 88.526 1.00 81.19 406 ALA A C 1
ATOM 3124 O O . ALA A 1 406 ? -68.425 6.582 87.821 1.00 81.19 406 ALA A O 1
ATOM 3125 N N . HIS A 1 407 ? -68.709 4.515 88.660 1.00 83.44 407 HIS A N 1
ATOM 3126 C CA . HIS A 1 407 ? -67.545 3.924 87.984 1.00 83.44 407 HIS A CA 1
ATOM 3127 C C . HIS A 1 407 ? -67.647 4.003 86.454 1.00 83.44 407 HIS A C 1
ATOM 3129 O O . HIS A 1 407 ? -66.659 4.296 85.782 1.00 83.44 407 HIS A O 1
ATOM 3135 N N . SER A 1 408 ? -68.842 3.780 85.898 1.00 83.81 408 SER A N 1
ATOM 3136 C CA . SER A 1 408 ? -69.073 3.895 84.452 1.00 83.81 408 SER A CA 1
ATOM 3137 C C . SER A 1 408 ? -68.896 5.339 83.966 1.00 83.81 408 SER A C 1
ATOM 3139 O O . SER A 1 408 ? -68.310 5.560 82.910 1.00 83.81 408 SER A O 1
ATOM 3141 N N . ALA A 1 409 ? -69.326 6.328 84.755 1.00 82.56 409 ALA A N 1
ATOM 3142 C CA . ALA A 1 409 ? -69.131 7.743 84.452 1.00 82.56 409 ALA A CA 1
ATOM 3143 C C . ALA A 1 409 ? -67.646 8.159 84.510 1.00 82.56 409 ALA A C 1
ATOM 3145 O O . ALA A 1 409 ? -67.202 8.934 83.659 1.00 82.56 409 ALA A O 1
ATOM 3146 N N . THR A 1 410 ? -66.850 7.627 85.449 1.00 85.50 410 THR A N 1
ATOM 3147 C CA . THR A 1 410 ? -65.393 7.864 85.482 1.00 85.50 410 THR A CA 1
ATOM 3148 C C . THR A 1 410 ? -64.692 7.238 84.279 1.00 85.50 410 THR A C 1
ATOM 3150 O O . THR A 1 410 ? -63.906 7.921 83.625 1.00 85.50 410 THR A O 1
ATOM 3153 N N . ALA A 1 411 ? -65.038 5.997 83.919 1.00 85.69 411 ALA A N 1
ATOM 3154 C CA . ALA A 1 411 ? -64.495 5.336 82.731 1.00 85.69 411 ALA A CA 1
ATOM 3155 C C . ALA A 1 411 ? -64.836 6.103 81.438 1.00 85.69 411 ALA A C 1
ATOM 3157 O O . ALA A 1 411 ? -63.998 6.252 80.549 1.00 85.69 411 ALA A O 1
ATOM 3158 N N . GLN A 1 412 ? -66.047 6.663 81.346 1.00 81.38 412 GLN A N 1
ATOM 3159 C CA . GLN A 1 412 ? -66.469 7.468 80.199 1.00 81.38 412 GLN A CA 1
ATOM 3160 C C . GLN A 1 412 ? -65.737 8.821 80.130 1.00 81.38 412 GLN A C 1
ATOM 3162 O O . GLN A 1 412 ? -65.388 9.276 79.041 1.00 81.38 412 GLN A O 1
ATOM 3167 N N . LYS A 1 413 ? -65.429 9.437 81.281 1.00 82.69 413 LYS A N 1
ATOM 3168 C CA . LYS A 1 413 ? -64.587 10.643 81.365 1.00 82.69 413 LYS A CA 1
ATOM 3169 C C . LYS A 1 413 ? -63.146 10.368 80.921 1.00 82.69 413 LYS A C 1
ATOM 3171 O O . LYS A 1 413 ? -62.561 11.185 80.212 1.00 82.69 413 LYS A O 1
ATOM 3176 N N . GLU A 1 414 ? -62.579 9.226 81.301 1.00 84.88 414 GLU A N 1
ATOM 3177 C CA . GLU A 1 414 ? -61.240 8.806 80.870 1.00 84.88 414 GLU A CA 1
ATOM 3178 C C . GLU A 1 414 ? -61.188 8.499 79.367 1.00 84.88 414 GLU A C 1
ATOM 3180 O O . GLU A 1 414 ? -60.260 8.942 78.687 1.00 84.88 414 GLU A O 1
ATOM 3185 N N . ALA A 1 415 ? -62.215 7.837 78.823 1.00 84.75 415 ALA A N 1
ATOM 3186 C CA . ALA A 1 415 ? -62.347 7.594 77.387 1.00 84.75 415 ALA A CA 1
ATOM 3187 C C . ALA A 1 415 ? -62.472 8.904 76.585 1.00 84.75 415 ALA A C 1
ATOM 3189 O O . ALA A 1 415 ? -61.814 9.062 75.557 1.00 84.75 415 ALA A O 1
ATOM 3190 N N . ALA A 1 416 ? -63.247 9.877 77.078 1.00 83.12 416 ALA A N 1
ATOM 3191 C CA . ALA A 1 416 ? -63.342 11.202 76.464 1.00 83.12 416 ALA A CA 1
ATOM 3192 C C . ALA A 1 416 ? -61.995 11.951 76.493 1.00 83.12 416 ALA A C 1
ATOM 3194 O O . ALA A 1 416 ? -61.604 12.565 75.501 1.00 83.12 416 ALA A O 1
ATOM 3195 N N . ALA A 1 417 ? -61.236 11.849 77.591 1.00 85.62 417 ALA A N 1
ATOM 3196 C CA . ALA A 1 417 ? -59.899 12.435 77.685 1.00 85.62 417 ALA A CA 1
ATOM 3197 C C . ALA A 1 417 ? -58.892 11.761 76.733 1.00 85.62 417 ALA A C 1
ATOM 3199 O O . ALA A 1 417 ? -58.065 12.449 76.135 1.00 85.62 417 ALA A O 1
ATOM 3200 N N . ALA A 1 418 ? -58.967 10.437 76.555 1.00 87.81 418 ALA A N 1
ATOM 3201 C CA . ALA A 1 418 ? -58.168 9.720 75.562 1.00 87.81 418 ALA A CA 1
ATOM 3202 C C . ALA A 1 418 ? -58.527 10.150 74.129 1.00 87.81 418 ALA A C 1
ATOM 3204 O O . ALA A 1 418 ? -57.628 10.424 73.336 1.00 87.81 418 ALA A O 1
ATOM 3205 N N . SER A 1 419 ? -59.825 10.299 73.836 1.00 85.19 419 SER A N 1
ATOM 3206 C CA . SER A 1 419 ? -60.315 10.777 72.540 1.00 85.19 419 SER A CA 1
ATOM 3207 C C . SER A 1 419 ? -59.807 12.186 72.213 1.00 85.19 419 SER A C 1
ATOM 3209 O O . SER A 1 419 ? -59.392 12.440 71.082 1.00 85.19 419 SER A O 1
ATOM 3211 N N . ASN A 1 420 ? -59.772 13.092 73.195 1.00 86.88 420 ASN A N 1
ATOM 3212 C CA . ASN A 1 420 ? -59.222 14.437 73.000 1.00 86.88 420 ASN A CA 1
ATOM 3213 C C . ASN A 1 420 ? -57.726 14.405 72.655 1.00 86.88 420 ASN A C 1
ATOM 3215 O O . ASN A 1 420 ? -57.313 15.095 71.729 1.00 86.88 420 ASN A O 1
ATOM 3219 N N . ARG A 1 421 ? -56.928 13.547 73.307 1.00 88.94 421 ARG A N 1
ATOM 3220 C CA . ARG A 1 421 ? -55.499 13.392 72.966 1.00 88.94 421 ARG A CA 1
ATOM 3221 C C . ARG A 1 421 ? -55.290 12.848 71.552 1.00 88.94 421 ARG A C 1
ATOM 3223 O O . ARG A 1 421 ? -54.379 13.286 70.858 1.00 88.94 421 ARG A O 1
ATOM 3230 N N . THR A 1 422 ? -56.130 11.916 71.095 1.00 87.94 422 THR A N 1
ATOM 3231 C CA . THR A 1 422 ? -56.077 11.450 69.697 1.00 87.94 422 THR A CA 1
ATOM 3232 C C . THR A 1 422 ? -56.456 12.544 68.705 1.00 87.94 422 THR A C 1
ATOM 3234 O O . THR A 1 422 ? -55.829 12.636 67.655 1.00 87.94 422 THR A O 1
ATOM 3237 N N . VAL A 1 423 ? -57.427 13.404 69.032 1.00 86.19 423 VAL A N 1
ATOM 3238 C CA . VAL A 1 423 ? -57.780 14.558 68.190 1.00 86.19 423 VAL A CA 1
ATOM 3239 C C . VAL A 1 423 ? -56.625 15.561 68.134 1.00 86.19 423 VAL A C 1
ATOM 3241 O O . VAL A 1 423 ? -56.272 16.000 67.046 1.00 86.19 423 VAL A O 1
ATOM 3244 N N . GLU A 1 424 ? -55.970 15.859 69.258 1.00 89.31 424 GLU A N 1
ATOM 3245 C CA . GLU A 1 424 ? -54.766 16.706 69.279 1.00 89.31 424 GLU A CA 1
ATOM 3246 C C . GLU A 1 424 ? -53.623 16.106 68.445 1.00 89.31 424 GLU A C 1
ATOM 3248 O O . GLU A 1 424 ? -52.987 16.813 67.663 1.00 89.31 424 GLU A O 1
ATOM 3253 N N . SER A 1 425 ? -53.398 14.790 68.541 1.00 90.50 425 SER A N 1
ATOM 3254 C CA . SER A 1 425 ? -52.407 14.095 67.713 1.00 90.50 425 SER A CA 1
ATOM 3255 C C . SER A 1 425 ? -52.749 14.158 66.223 1.00 90.50 425 SER A C 1
ATOM 3257 O O . SER A 1 425 ? -51.848 14.332 65.408 1.00 90.50 425 SER A O 1
ATOM 3259 N N . LEU A 1 426 ? -54.027 14.026 65.856 1.00 88.12 426 LEU A N 1
ATOM 3260 C CA . LEU A 1 426 ? -54.475 14.149 64.467 1.00 88.12 426 LEU A CA 1
ATOM 3261 C C . LEU A 1 426 ? -54.283 15.570 63.938 1.00 88.12 426 LEU A C 1
ATOM 3263 O O . LEU A 1 426 ? -53.820 15.730 62.815 1.00 88.12 426 LEU A O 1
ATOM 3267 N N . VAL A 1 427 ? -54.585 16.594 64.742 1.00 90.44 427 VAL A N 1
ATOM 3268 C CA . VAL A 1 427 ? -54.345 17.997 64.371 1.00 90.44 427 VAL A CA 1
ATOM 3269 C C . VAL A 1 427 ? -52.854 18.251 64.142 1.00 90.44 427 VAL A C 1
ATOM 3271 O O . VAL A 1 427 ? -52.501 18.912 63.170 1.00 90.44 427 VAL A O 1
ATOM 3274 N N . ARG A 1 428 ? -51.976 17.679 64.975 1.00 91.38 428 ARG A N 1
ATOM 3275 C CA . ARG A 1 428 ? -50.523 17.793 64.797 1.00 91.38 428 ARG A CA 1
ATOM 3276 C C . ARG A 1 428 ? -50.036 17.103 63.522 1.00 91.38 428 ARG A C 1
ATOM 3278 O O . ARG A 1 428 ? -49.357 17.740 62.732 1.00 91.38 428 ARG A O 1
ATOM 3285 N N . VAL A 1 429 ? -50.450 15.857 63.278 1.00 91.44 429 VAL A N 1
ATOM 3286 C CA . VAL A 1 429 ? -50.102 15.131 62.040 1.00 91.44 429 VAL A CA 1
ATOM 3287 C C . VAL A 1 429 ? -50.622 15.868 60.802 1.00 91.44 429 VAL A C 1
ATOM 3289 O O . VAL A 1 429 ? -49.925 15.941 59.799 1.00 91.44 429 VAL A O 1
ATOM 3292 N N . MET A 1 430 ? -51.821 16.453 60.863 1.00 86.94 430 MET A N 1
ATOM 3293 C CA . MET A 1 430 ? -52.343 17.287 59.774 1.00 86.94 430 MET A CA 1
ATOM 3294 C C . MET A 1 430 ? -51.524 18.569 59.567 1.00 86.94 430 MET A C 1
ATOM 3296 O O . MET A 1 430 ? -51.401 19.023 58.432 1.00 86.94 430 MET A O 1
ATOM 3300 N N . GLY A 1 431 ? -50.949 19.129 60.634 1.00 92.56 431 GLY A N 1
ATOM 3301 C CA . GLY A 1 431 ? -49.971 20.215 60.557 1.00 92.56 431 GLY A CA 1
ATOM 3302 C C . GLY A 1 431 ? -48.698 19.791 59.825 1.00 92.56 431 GLY A C 1
ATOM 3303 O O . GLY A 1 431 ? -48.329 20.437 58.849 1.00 92.56 431 GLY A O 1
ATOM 3304 N N . ASP A 1 432 ? -48.102 18.663 60.224 1.00 91.50 432 ASP A N 1
ATOM 3305 C CA . ASP A 1 432 ? -46.882 18.120 59.607 1.00 91.50 432 ASP A CA 1
ATOM 3306 C C . ASP A 1 432 ? -47.107 17.788 58.116 1.00 91.50 432 ASP A C 1
ATOM 3308 O O . ASP A 1 432 ? -46.280 18.093 57.261 1.00 91.50 432 ASP A O 1
ATOM 3312 N N . VAL A 1 433 ? -48.266 17.211 57.771 1.00 90.00 433 VAL A N 1
ATOM 3313 C CA . VAL A 1 433 ? -48.656 16.961 56.371 1.00 90.00 433 VAL A CA 1
ATOM 3314 C C . VAL A 1 433 ? -48.804 18.271 55.591 1.00 90.00 433 VAL A C 1
ATOM 3316 O O . VAL A 1 433 ? -48.434 18.324 54.419 1.00 90.00 433 VAL A O 1
ATOM 3319 N N . GLY A 1 434 ? -49.324 19.329 56.221 1.00 91.12 434 GLY A N 1
ATOM 3320 C CA . GLY A 1 434 ? -49.416 20.660 55.621 1.00 91.12 434 GLY A CA 1
ATOM 3321 C C . GLY A 1 434 ? -48.048 21.289 55.343 1.00 91.12 434 GLY A C 1
ATOM 3322 O O . GLY A 1 434 ? -47.860 21.880 54.281 1.00 91.12 434 GLY A O 1
ATOM 3323 N N . GLU A 1 435 ? -47.089 21.121 56.255 1.00 92.56 435 GLU A N 1
ATOM 3324 C CA . GLU A 1 435 ? -45.707 21.590 56.097 1.00 92.56 435 GLU A CA 1
ATOM 3325 C C . GLU A 1 435 ? -44.981 20.828 54.980 1.00 92.56 435 GLU A C 1
ATOM 3327 O O . GLU A 1 435 ? -44.461 21.445 54.052 1.00 92.56 435 GLU A O 1
ATOM 3332 N N . ILE A 1 436 ? -45.073 19.492 54.969 1.00 91.69 436 ILE A N 1
ATOM 3333 C CA . ILE A 1 436 ? -44.517 18.654 53.893 1.00 91.69 436 ILE A CA 1
ATOM 3334 C C . ILE A 1 436 ? -45.120 19.030 52.533 1.00 91.69 436 ILE A C 1
ATOM 3336 O O . ILE A 1 436 ? -44.406 19.107 51.534 1.00 91.69 436 ILE A O 1
ATOM 3340 N N . ALA A 1 437 ? -46.431 19.278 52.472 1.00 88.31 437 ALA A N 1
ATOM 3341 C CA . ALA A 1 437 ? -47.088 19.700 51.238 1.00 88.31 437 ALA A CA 1
ATOM 3342 C C . ALA A 1 437 ? -46.595 21.077 50.758 1.00 88.31 437 ALA A C 1
ATOM 3344 O O . ALA A 1 437 ? -46.468 21.291 49.550 1.00 88.31 437 ALA A O 1
ATOM 3345 N N . ALA A 1 438 ? -46.294 21.998 51.679 1.00 90.56 438 ALA A N 1
ATOM 3346 C 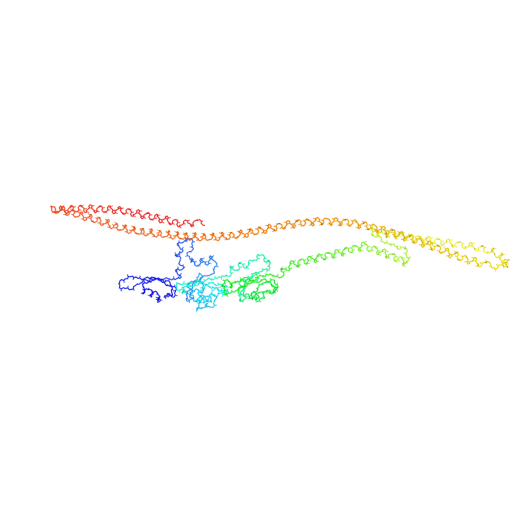CA . ALA A 1 438 ? -45.718 23.299 51.353 1.00 90.56 438 ALA A CA 1
ATOM 3347 C C . ALA A 1 438 ? -44.276 23.173 50.831 1.00 90.56 438 ALA A C 1
ATOM 3349 O O . ALA A 1 438 ? -43.942 23.777 49.810 1.00 90.56 438 ALA A O 1
ATOM 3350 N N . ASP A 1 439 ? -43.449 22.333 51.455 1.00 91.25 439 ASP A N 1
ATOM 3351 C CA . ASP A 1 439 ? -42.086 22.049 50.991 1.00 91.25 439 ASP A CA 1
ATOM 3352 C C . ASP A 1 439 ? -42.084 21.392 49.610 1.00 91.25 439 ASP A C 1
ATOM 3354 O O . ASP A 1 439 ? -41.346 21.799 48.710 1.00 91.25 439 ASP A O 1
ATOM 3358 N N . GLN A 1 440 ? -42.979 20.428 49.396 1.00 88.75 440 GLN A N 1
ATOM 3359 C CA . GLN A 1 440 ? -43.129 19.764 48.107 1.00 88.75 440 GLN A CA 1
ATOM 3360 C C . GLN A 1 440 ? -43.596 20.733 47.009 1.00 88.75 440 GLN A C 1
ATOM 3362 O O . GLN A 1 440 ? -43.174 20.606 45.857 1.00 88.75 440 GLN A O 1
ATOM 3367 N N . ALA A 1 441 ? -44.425 21.726 47.347 1.00 86.38 441 ALA A N 1
ATOM 3368 C CA . ALA A 1 441 ? -44.809 22.786 46.419 1.00 86.38 441 ALA A CA 1
ATOM 3369 C C . ALA A 1 441 ? -43.616 23.687 46.047 1.00 86.38 441 ALA A C 1
ATOM 3371 O O . ALA A 1 441 ? -43.449 24.013 44.871 1.00 86.38 441 ALA A O 1
ATOM 3372 N N . ASN A 1 442 ? -42.753 24.037 47.006 1.00 90.19 442 ASN A N 1
ATOM 3373 C CA . ASN A 1 442 ? -41.540 24.818 46.741 1.00 90.19 442 ASN A CA 1
ATOM 3374 C C . ASN A 1 442 ? -40.544 24.053 45.853 1.00 90.19 442 ASN A C 1
ATOM 3376 O O . ASN A 1 442 ? -40.015 24.611 44.890 1.00 90.19 442 ASN A O 1
ATOM 3380 N N . GLU A 1 443 ? -40.345 22.758 46.106 1.00 89.50 443 GLU A N 1
ATOM 3381 C CA . GLU A 1 443 ? -39.478 21.906 45.282 1.00 89.50 443 GLU A CA 1
ATOM 3382 C C . GLU A 1 443 ? -40.027 21.744 43.852 1.00 89.50 443 GLU A C 1
ATOM 3384 O O . GLU A 1 443 ? -39.276 21.738 42.869 1.00 89.50 443 GLU A O 1
ATOM 3389 N N . ALA A 1 444 ? -41.354 21.675 43.701 1.00 86.00 444 ALA A N 1
ATOM 3390 C CA . ALA A 1 444 ? -42.001 21.659 42.392 1.00 86.00 444 ALA A CA 1
ATOM 3391 C C . ALA A 1 444 ? -41.755 22.965 41.616 1.00 86.00 444 ALA A C 1
ATOM 3393 O O . ALA A 1 444 ? -41.478 22.914 40.417 1.00 86.00 444 ALA A O 1
ATOM 3394 N N . VAL A 1 445 ? -41.783 24.124 42.285 1.00 90.88 445 VAL A N 1
ATOM 3395 C CA . VAL A 1 445 ? -41.437 25.419 41.672 1.00 90.88 445 VAL A CA 1
ATOM 3396 C C . VAL A 1 445 ? -39.973 25.442 41.217 1.00 90.88 445 VAL A C 1
ATOM 3398 O O . VAL A 1 445 ? -39.705 25.805 40.071 1.00 90.88 445 VAL A O 1
ATOM 3401 N N . ALA A 1 446 ? -39.035 24.971 42.044 1.00 88.69 446 ALA A N 1
ATOM 3402 C CA . ALA A 1 446 ? -37.622 24.860 41.662 1.00 88.69 446 ALA A CA 1
ATOM 3403 C C . ALA A 1 446 ? -37.415 23.896 40.478 1.00 88.69 446 ALA A C 1
ATOM 3405 O O . ALA A 1 446 ? -36.602 24.134 39.581 1.00 88.69 446 ALA A O 1
ATOM 3406 N N . THR A 1 447 ? -38.190 22.812 40.428 1.00 87.81 447 THR A N 1
ATOM 3407 C CA . THR A 1 447 ? -38.176 21.873 39.301 1.00 87.81 447 THR A CA 1
ATOM 3408 C C . THR A 1 447 ? -38.689 22.532 38.019 1.00 87.81 447 THR A C 1
ATOM 3410 O O . THR A 1 447 ? -38.081 22.357 36.964 1.00 87.81 447 THR A O 1
ATOM 3413 N N . ILE A 1 448 ? -39.758 23.330 38.094 1.00 87.62 448 ILE A N 1
ATOM 3414 C CA . ILE A 1 448 ? -40.284 24.098 36.955 1.00 87.62 448 ILE A CA 1
ATOM 3415 C C . ILE A 1 448 ? -39.230 25.081 36.425 1.00 87.62 448 ILE A C 1
ATOM 3417 O O . ILE A 1 448 ? -39.050 25.179 35.211 1.00 87.62 448 ILE A O 1
ATOM 3421 N N . GLU A 1 449 ? -38.483 25.751 37.302 1.00 87.62 449 GLU A N 1
ATOM 3422 C CA . GLU A 1 449 ? -37.385 26.645 36.908 1.00 87.62 449 GLU A CA 1
ATOM 3423 C C . GLU A 1 449 ? -36.256 25.887 36.182 1.00 87.62 449 GLU A C 1
ATOM 3425 O O . GLU A 1 449 ? -35.789 26.304 35.116 1.00 87.62 449 GLU A O 1
ATOM 3430 N N . ARG A 1 450 ? -35.867 24.709 36.688 1.00 88.12 450 ARG A N 1
ATOM 3431 C CA . ARG A 1 450 ? -34.883 23.834 36.022 1.00 88.12 450 ARG A CA 1
ATOM 3432 C C . ARG A 1 450 ? -35.377 23.347 34.659 1.00 88.12 450 ARG A C 1
ATOM 3434 O O . ARG A 1 450 ? -34.601 23.310 33.708 1.00 88.12 450 ARG A O 1
ATOM 3441 N N . VAL A 1 451 ? -36.662 23.026 34.525 1.00 84.00 451 VAL A N 1
ATOM 3442 C CA . VAL A 1 451 ? -37.266 22.678 33.228 1.00 84.00 451 VAL A CA 1
ATOM 3443 C C . VAL A 1 451 ? -37.271 23.882 32.279 1.00 84.00 451 VAL A C 1
ATOM 3445 O O . VAL A 1 451 ? -36.990 23.712 31.094 1.00 84.00 451 VAL A O 1
ATOM 3448 N N . GLY A 1 452 ? -37.507 25.097 32.782 1.00 83.12 452 GLY A N 1
ATOM 3449 C CA . GLY A 1 452 ? -37.417 26.336 32.002 1.00 83.12 452 GLY A CA 1
ATOM 3450 C C . GLY A 1 452 ? -36.017 26.578 31.429 1.00 83.12 452 GLY A C 1
ATOM 3451 O O . GLY A 1 452 ? -35.865 26.747 30.219 1.00 83.12 452 GLY A O 1
ATOM 3452 N N . THR A 1 453 ? -34.979 26.494 32.268 1.00 88.62 453 THR A N 1
ATOM 3453 C CA . THR A 1 453 ? -33.572 26.626 31.826 1.00 88.62 453 THR A CA 1
ATOM 3454 C C . THR A 1 453 ? -33.146 25.502 30.871 1.00 88.62 453 THR A C 1
ATOM 3456 O O . THR A 1 453 ? -32.380 25.728 29.927 1.00 88.62 453 THR A O 1
ATOM 3459 N N . MET A 1 454 ? -33.685 24.291 31.047 1.00 80.44 454 MET A N 1
ATOM 3460 C CA . MET A 1 454 ? -33.501 23.189 30.101 1.00 80.44 454 MET A CA 1
ATOM 3461 C C . MET A 1 454 ? -34.185 23.473 28.754 1.00 80.44 454 MET A C 1
ATOM 3463 O O . MET A 1 454 ? -33.620 23.152 27.710 1.00 80.44 454 MET A O 1
ATOM 3467 N N . GLY A 1 455 ? -35.350 24.126 28.759 1.00 81.88 455 GLY A N 1
ATOM 3468 C CA . GLY A 1 455 ? -36.035 24.604 27.556 1.00 81.88 455 GLY A CA 1
ATOM 3469 C C . GLY A 1 455 ? -35.221 25.645 26.781 1.00 81.88 455 GLY A C 1
ATOM 3470 O O . GLY A 1 455 ? -35.054 25.510 25.569 1.00 81.88 455 GLY A O 1
ATOM 3471 N N . GLU A 1 456 ? -34.636 26.629 27.470 1.00 85.06 456 GLU A N 1
ATOM 3472 C CA . GLU A 1 456 ? -33.721 27.605 26.854 1.00 85.06 456 GLU A CA 1
ATOM 3473 C C . GLU A 1 456 ? -32.469 26.936 26.275 1.00 85.06 456 GLU A C 1
ATOM 3475 O O . GLU A 1 456 ? -32.047 27.237 25.154 1.00 85.06 456 GLU A O 1
ATOM 3480 N N . THR A 1 457 ? -31.893 25.981 27.009 1.00 86.50 457 THR A N 1
ATOM 3481 C CA . THR A 1 457 ? -30.741 25.202 26.539 1.00 86.50 457 THR A CA 1
ATOM 3482 C C . THR A 1 457 ? -31.106 24.387 25.298 1.00 86.50 457 THR A C 1
ATOM 3484 O O . THR A 1 457 ? -30.362 24.401 24.320 1.00 86.50 457 THR A O 1
ATOM 3487 N N . GLY A 1 458 ? -32.275 23.741 25.289 1.00 84.12 458 GLY A N 1
ATOM 3488 C CA . GLY A 1 458 ? -32.801 23.018 24.131 1.00 84.12 458 GLY A CA 1
ATOM 3489 C C . GLY A 1 458 ? -32.981 23.922 22.911 1.00 84.12 458 GLY A C 1
ATOM 3490 O O . GLY A 1 458 ? -32.522 23.578 21.822 1.00 84.12 458 GLY A O 1
ATOM 3491 N N . ALA A 1 459 ? -33.552 25.117 23.088 1.00 82.62 459 ALA A N 1
ATOM 3492 C CA . ALA A 1 459 ? -33.679 26.105 22.016 1.00 82.62 459 ALA A CA 1
ATOM 3493 C C . ALA A 1 459 ? -32.308 26.539 21.461 1.00 82.62 459 ALA A C 1
ATOM 3495 O O . ALA A 1 459 ? -32.130 26.662 20.247 1.00 82.62 459 ALA A O 1
ATOM 3496 N N . LYS A 1 460 ? -31.307 26.708 22.334 1.00 87.50 460 LYS A N 1
ATOM 3497 C CA . LYS A 1 460 ? -29.931 27.032 21.934 1.00 87.50 460 LYS A CA 1
ATOM 3498 C C . LYS A 1 460 ? -29.268 25.891 21.159 1.00 87.50 460 LYS A C 1
ATOM 3500 O O . LYS A 1 460 ? -28.605 26.153 20.160 1.00 87.50 460 LYS A O 1
ATOM 3505 N N . VAL A 1 461 ? -29.484 24.639 21.570 1.00 82.69 461 VAL A N 1
ATOM 3506 C CA . VAL A 1 461 ? -29.006 23.447 20.847 1.00 82.69 461 VAL A CA 1
ATOM 3507 C C . VAL A 1 461 ? -29.622 23.371 19.450 1.00 82.69 461 VAL A C 1
ATOM 3509 O O . VAL A 1 461 ? -28.893 23.139 18.490 1.00 82.69 461 VAL A O 1
ATOM 3512 N N . VAL A 1 462 ? -30.927 23.626 19.308 1.00 86.31 462 VAL A N 1
ATOM 3513 C CA . VAL A 1 462 ? -31.602 23.653 17.997 1.00 86.31 462 VAL A CA 1
ATOM 3514 C C . VAL A 1 462 ? -31.022 24.745 17.093 1.00 86.31 462 VAL A C 1
ATOM 3516 O O . VAL A 1 462 ? -30.724 24.478 15.932 1.00 86.31 462 VAL A O 1
ATOM 3519 N N . SER A 1 463 ? -30.799 25.950 17.626 1.00 89.31 463 SER A N 1
ATOM 3520 C CA . SER A 1 463 ? -30.183 27.058 16.881 1.00 89.31 463 SER A CA 1
ATOM 3521 C C . SER A 1 463 ? -28.766 26.718 16.395 1.00 89.31 463 SER A C 1
ATOM 3523 O O . SER A 1 463 ? -28.449 26.900 15.218 1.00 89.31 463 SER A O 1
ATOM 3525 N N . ILE A 1 464 ? -27.934 26.136 17.268 1.00 86.62 464 ILE A N 1
ATOM 3526 C CA . ILE A 1 464 ? -26.583 25.682 16.905 1.00 86.62 464 ILE A CA 1
ATOM 3527 C C . ILE A 1 464 ? -26.647 24.578 15.846 1.00 86.62 464 ILE A C 1
ATOM 3529 O O . ILE A 1 464 ? -25.896 24.630 14.876 1.00 86.62 464 ILE A O 1
ATOM 3533 N N . ALA A 1 465 ? -27.554 23.608 15.985 1.00 77.00 465 ALA A N 1
ATOM 3534 C CA . ALA A 1 465 ? -27.726 22.538 15.004 1.00 77.00 465 ALA A CA 1
ATOM 3535 C C . ALA A 1 465 ? -28.140 23.082 13.625 1.00 77.00 465 ALA A C 1
ATOM 3537 O O . ALA A 1 465 ? -27.653 22.602 12.602 1.00 77.00 465 ALA A O 1
ATOM 3538 N N . GLN A 1 466 ? -28.983 24.119 13.586 1.00 82.75 466 GLN A N 1
ATOM 3539 C CA . GLN A 1 466 ? -29.375 24.783 12.344 1.00 82.75 466 GLN A CA 1
ATOM 3540 C C . GLN A 1 466 ? -28.191 25.514 11.688 1.00 82.75 466 GLN A C 1
ATOM 3542 O O . GLN A 1 466 ? -27.933 25.306 10.503 1.00 82.75 466 GLN A O 1
ATOM 3547 N N . GLN A 1 467 ? -27.410 26.282 12.460 1.00 85.69 467 GLN A N 1
ATOM 3548 C CA . GLN A 1 467 ? -26.171 26.910 11.969 1.00 85.69 467 GLN A CA 1
ATOM 3549 C C . GLN A 1 467 ? -25.145 25.876 11.490 1.00 85.69 467 GLN A C 1
ATOM 3551 O O . GLN A 1 467 ? -24.446 26.081 10.498 1.00 85.69 467 GLN A O 1
ATOM 3556 N N . GLN A 1 468 ? -25.053 24.741 12.180 1.00 79.62 468 GLN A N 1
ATOM 3557 C CA . GLN A 1 468 ? -24.164 23.654 11.799 1.00 79.62 468 GLN A CA 1
ATOM 3558 C C . GLN A 1 468 ? -24.611 23.002 10.486 1.00 79.62 468 GLN A C 1
ATOM 3560 O O . GLN A 1 468 ? -23.765 22.692 9.652 1.00 79.62 468 GLN A O 1
ATOM 3565 N N . GLY A 1 469 ? -25.921 22.875 10.252 1.00 82.69 469 GLY A N 1
ATOM 3566 C CA . GLY A 1 469 ? -26.476 22.453 8.965 1.00 82.69 469 GLY A CA 1
ATOM 3567 C C . GLY A 1 469 ? -26.081 23.386 7.816 1.00 82.69 469 GLY A C 1
ATOM 3568 O O . GLY A 1 469 ? -25.629 22.919 6.772 1.00 82.69 469 GLY A O 1
ATOM 3569 N N . GLU A 1 470 ? -26.160 24.703 8.021 1.00 85.75 470 GLU A N 1
ATOM 3570 C CA . GLU A 1 470 ? -25.706 25.690 7.030 1.00 85.75 470 GLU A CA 1
ATOM 3571 C C . GLU A 1 470 ? -24.196 25.591 6.759 1.00 85.75 470 GLU A C 1
ATOM 3573 O O . GLU A 1 470 ? -23.768 25.625 5.602 1.00 85.75 470 GLU A O 1
ATOM 3578 N N . MET A 1 471 ? -23.379 25.391 7.801 1.00 83.94 471 MET A N 1
ATOM 3579 C CA . MET A 1 471 ? -21.944 25.140 7.636 1.00 83.94 471 MET A CA 1
ATOM 3580 C C . MET A 1 471 ? -21.669 23.861 6.844 1.00 83.94 471 MET A C 1
ATOM 3582 O O . MET A 1 471 ? -20.813 23.881 5.965 1.00 83.94 471 MET A O 1
ATOM 3586 N N . VAL A 1 472 ? -22.397 22.769 7.093 1.00 82.62 472 VAL A N 1
ATOM 3587 C CA . VAL A 1 472 ? -22.246 21.512 6.337 1.00 82.62 472 VAL A CA 1
ATOM 3588 C C . VAL A 1 472 ? -22.578 21.715 4.859 1.00 82.62 472 VAL A C 1
ATOM 3590 O O . VAL A 1 472 ? -21.848 21.221 3.999 1.00 82.62 472 VAL A O 1
ATOM 3593 N N . ILE A 1 473 ? -23.617 22.493 4.539 1.00 88.56 473 ILE A N 1
ATOM 3594 C CA . ILE A 1 473 ? -23.944 22.847 3.149 1.00 88.56 473 ILE A CA 1
ATOM 3595 C C . ILE A 1 473 ? -22.802 23.662 2.520 1.00 88.56 473 ILE A C 1
ATOM 3597 O O . ILE A 1 473 ? -22.385 23.379 1.397 1.00 88.56 473 ILE A O 1
ATOM 3601 N N . SER A 1 474 ? -22.247 24.635 3.250 1.00 87.69 474 SER A N 1
ATOM 3602 C CA . SER A 1 474 ? -21.113 25.450 2.788 1.00 87.69 474 SER A CA 1
ATOM 3603 C C . SER A 1 474 ? -19.841 24.623 2.552 1.00 87.69 474 SER A C 1
ATOM 3605 O O . SER A 1 474 ? -19.161 24.789 1.536 1.00 87.69 474 SER A O 1
ATOM 3607 N N . VAL A 1 475 ? -19.544 23.681 3.453 1.00 84.69 475 VAL A N 1
ATOM 3608 C CA . VAL A 1 475 ? -18.430 22.735 3.310 1.00 84.69 475 VAL A CA 1
ATOM 3609 C C . VAL A 1 475 ? -18.648 21.852 2.089 1.00 84.69 475 VAL A C 1
ATOM 3611 O O . VAL A 1 475 ? -17.748 21.754 1.266 1.00 84.69 475 VAL A O 1
ATOM 3614 N N . THR A 1 476 ? -19.848 21.295 1.915 1.00 84.56 476 THR A N 1
ATOM 3615 C CA . THR A 1 476 ? -20.186 20.451 0.756 1.00 84.56 476 THR A CA 1
ATOM 3616 C C . THR A 1 476 ? -19.967 21.204 -0.557 1.00 84.56 476 THR A C 1
ATOM 3618 O O . THR A 1 476 ? -19.293 20.700 -1.451 1.00 84.56 476 THR A O 1
ATOM 3621 N N . LYS A 1 477 ? -20.435 22.456 -0.642 1.00 88.31 477 LYS A N 1
ATOM 3622 C CA . LYS A 1 477 ? -20.203 23.323 -1.806 1.00 88.31 477 LYS A CA 1
ATOM 3623 C C . LYS A 1 477 ? -18.716 23.602 -2.041 1.00 88.31 477 LYS A C 1
ATOM 3625 O O . LYS A 1 477 ? -18.259 23.600 -3.180 1.00 88.31 477 LYS A O 1
ATOM 3630 N N . SER A 1 478 ? -17.951 23.825 -0.974 1.00 88.81 478 SER A N 1
ATOM 3631 C CA . SER A 1 478 ? -16.500 24.029 -1.067 1.00 88.81 478 SER A CA 1
ATOM 3632 C C . SER A 1 478 ? -15.788 22.760 -1.554 1.00 88.81 478 SER A C 1
ATOM 3634 O O . SER A 1 478 ? -14.857 22.844 -2.351 1.00 88.81 478 SER A O 1
ATOM 3636 N N . THR A 1 479 ? -16.245 21.577 -1.133 1.00 82.88 479 THR A N 1
ATOM 3637 C CA . THR A 1 479 ? -15.747 20.284 -1.622 1.00 82.88 479 THR A CA 1
ATOM 3638 C C . THR A 1 479 ? -16.073 20.081 -3.101 1.00 82.88 479 THR A C 1
ATOM 3640 O O . THR A 1 479 ? -15.194 19.673 -3.854 1.00 82.88 479 THR A O 1
ATOM 3643 N N . GLU A 1 480 ? -17.281 20.425 -3.555 1.00 85.62 480 GLU A N 1
ATOM 3644 C CA . GLU A 1 480 ? -17.638 20.393 -4.984 1.00 85.62 480 GLU A CA 1
ATOM 3645 C C . GLU A 1 480 ? -16.740 21.318 -5.820 1.00 85.62 480 GLU A C 1
ATOM 3647 O O . GLU A 1 480 ? -16.218 20.906 -6.857 1.00 85.62 480 GLU A O 1
ATOM 3652 N N . GLN A 1 481 ? -16.497 22.545 -5.346 1.00 87.88 481 GLN A N 1
ATOM 3653 C CA . GLN A 1 481 ? -15.579 23.484 -6.000 1.00 87.88 481 GLN A CA 1
ATOM 3654 C C . GLN A 1 481 ? -14.141 22.955 -6.042 1.00 87.88 481 GLN A C 1
ATOM 3656 O O . GLN A 1 481 ? -13.440 23.143 -7.033 1.00 87.88 481 GLN A O 1
ATOM 3661 N N . MET A 1 482 ? -13.702 22.264 -4.991 1.00 85.25 482 MET A N 1
ATOM 3662 C CA . MET A 1 482 ? -12.378 21.649 -4.934 1.00 85.25 482 MET A CA 1
ATOM 3663 C C . MET A 1 482 ? -12.236 20.509 -5.945 1.00 85.25 482 MET A C 1
ATOM 3665 O O . MET A 1 482 ? -11.223 20.436 -6.633 1.00 85.25 482 MET A O 1
ATOM 3669 N N . VAL A 1 483 ? -13.257 19.657 -6.086 1.00 88.19 483 VAL A N 1
ATOM 3670 C CA . VAL A 1 483 ? -13.275 18.591 -7.102 1.00 88.19 483 VAL A CA 1
ATOM 3671 C C . VAL A 1 483 ? -13.182 19.185 -8.511 1.00 88.19 483 VAL A C 1
ATOM 3673 O O . VAL A 1 483 ? -12.397 18.695 -9.320 1.00 88.19 483 VAL A O 1
ATOM 3676 N N . GLN A 1 484 ? -13.910 20.272 -8.790 1.00 90.19 484 GLN A N 1
ATOM 3677 C CA . GLN A 1 484 ? -13.798 20.985 -10.069 1.00 90.19 484 GLN A CA 1
ATOM 3678 C C . GLN A 1 484 ? -12.395 21.564 -10.295 1.00 90.19 484 GLN A C 1
ATOM 3680 O O . GLN A 1 484 ? -11.833 21.389 -11.372 1.00 90.19 484 GLN A O 1
ATOM 3685 N N . ALA A 1 485 ? -11.804 22.201 -9.281 1.00 86.94 485 ALA A N 1
ATOM 3686 C CA . ALA A 1 485 ? -10.456 22.759 -9.382 1.00 86.94 485 ALA A CA 1
ATOM 3687 C C . ALA A 1 485 ? -9.390 21.675 -9.625 1.00 86.94 485 ALA A C 1
ATOM 3689 O O . ALA A 1 485 ? -8.445 21.892 -10.382 1.00 86.94 485 ALA A O 1
ATOM 3690 N N . VAL A 1 486 ? -9.544 20.495 -9.015 1.00 85.88 486 VAL A N 1
ATOM 3691 C CA . VAL A 1 486 ? -8.649 19.350 -9.240 1.00 85.88 486 VAL A CA 1
ATOM 3692 C C . VAL A 1 486 ? -8.780 18.813 -10.668 1.00 85.88 486 VAL A C 1
ATOM 3694 O O . VAL A 1 486 ? -7.762 18.513 -11.290 1.00 85.88 486 VAL A O 1
ATOM 3697 N N . ASP A 1 487 ? -9.995 18.728 -11.218 1.00 88.00 487 ASP A N 1
ATOM 3698 C CA . ASP A 1 487 ? -10.202 18.319 -12.616 1.00 88.00 487 ASP A CA 1
ATOM 3699 C C . ASP A 1 487 ? -9.556 19.309 -13.601 1.00 88.00 487 ASP A C 1
ATOM 3701 O O . ASP A 1 487 ? -8.822 18.916 -14.510 1.00 88.00 487 ASP A O 1
ATOM 3705 N N . GLU A 1 488 ? -9.744 20.610 -13.371 1.00 89.25 488 GLU A N 1
ATOM 3706 C CA . GLU A 1 488 ? -9.151 21.666 -14.195 1.00 89.25 488 GLU A CA 1
ATOM 3707 C C . GLU A 1 488 ? -7.616 21.658 -14.114 1.00 89.25 488 GLU A C 1
ATOM 3709 O O . GLU A 1 488 ? -6.933 21.778 -15.134 1.00 89.25 488 GLU A O 1
ATOM 3714 N N . MET A 1 489 ? -7.062 21.409 -12.924 1.00 85.12 489 MET A N 1
ATOM 3715 C CA . MET A 1 489 ? -5.625 21.236 -12.720 1.00 85.12 489 MET A CA 1
ATOM 3716 C C . MET A 1 489 ? -5.083 20.006 -13.457 1.00 85.12 489 MET A C 1
ATOM 3718 O O . MET A 1 489 ? -4.054 20.111 -14.120 1.00 85.12 489 MET A O 1
ATOM 3722 N N . ASN A 1 490 ? -5.773 18.863 -13.412 1.00 86.81 490 ASN A N 1
ATOM 3723 C CA . ASN A 1 490 ? -5.361 17.666 -14.153 1.00 86.81 490 ASN A CA 1
ATOM 3724 C C . ASN A 1 490 ? -5.330 17.920 -15.665 1.00 86.81 490 ASN A C 1
ATOM 3726 O O . ASN A 1 490 ? -4.386 17.517 -16.347 1.00 86.81 490 ASN A O 1
ATOM 3730 N N . ARG A 1 491 ? -6.321 18.649 -16.194 1.00 92.62 491 ARG A N 1
ATOM 3731 C CA . ARG A 1 491 ? -6.342 19.064 -17.605 1.00 92.62 491 ARG A CA 1
ATOM 3732 C C . ARG A 1 491 ? -5.196 20.017 -17.940 1.00 92.62 491 ARG A C 1
ATOM 3734 O O . ARG A 1 491 ? -4.571 19.862 -18.987 1.00 92.62 491 ARG A O 1
ATOM 3741 N N . ALA A 1 492 ? -4.896 20.972 -17.061 1.00 88.88 492 ALA A N 1
ATOM 3742 C CA . ALA A 1 492 ? -3.778 21.895 -17.237 1.00 88.88 492 ALA A CA 1
ATOM 3743 C C . ALA A 1 492 ? -2.422 21.171 -17.220 1.00 88.88 492 ALA A C 1
ATOM 3745 O O . ALA A 1 492 ? -1.564 21.470 -18.048 1.00 88.88 492 ALA A O 1
ATOM 3746 N N . VAL A 1 493 ? -2.244 20.188 -16.330 1.00 86.50 493 VAL A N 1
ATOM 3747 C CA . VAL A 1 493 ? -1.040 19.345 -16.280 1.00 86.50 493 VAL A CA 1
ATOM 3748 C C . VAL A 1 493 ? -0.895 18.540 -17.568 1.00 86.50 493 VAL A C 1
ATOM 3750 O O . VAL A 1 493 ? 0.177 18.566 -18.161 1.00 86.50 493 VAL A O 1
ATOM 3753 N N . ALA A 1 494 ? -1.965 17.904 -18.055 1.00 89.94 494 ALA A N 1
ATOM 3754 C CA . ALA A 1 494 ? -1.926 17.151 -19.309 1.00 89.94 494 ALA A CA 1
ATOM 3755 C C . ALA A 1 494 ? -1.518 18.030 -20.508 1.00 89.94 494 ALA A C 1
ATOM 3757 O O . ALA A 1 494 ? -0.621 17.657 -21.264 1.00 89.94 494 ALA A O 1
ATOM 3758 N N . LEU A 1 495 ? -2.106 19.228 -20.632 1.00 91.06 495 LEU A N 1
ATOM 3759 C CA . LEU A 1 495 ? -1.739 20.205 -21.666 1.00 91.06 495 LEU A CA 1
ATOM 3760 C C . LEU A 1 495 ? -0.283 20.673 -21.531 1.00 91.06 495 LEU A C 1
ATOM 3762 O O . LEU A 1 495 ? 0.422 20.804 -22.530 1.00 91.06 495 LEU A O 1
ATOM 3766 N N . ALA A 1 496 ? 0.191 20.917 -20.307 1.00 87.75 496 ALA A N 1
ATOM 3767 C CA . ALA A 1 496 ? 1.573 21.317 -20.061 1.00 87.75 496 ALA A CA 1
ATOM 3768 C C . ALA A 1 496 ? 2.565 20.198 -20.415 1.00 87.75 496 ALA A C 1
ATOM 3770 O O . ALA A 1 496 ? 3.619 20.474 -20.989 1.00 87.75 496 ALA A O 1
ATOM 3771 N N . THR A 1 497 ? 2.226 18.940 -20.117 1.00 85.06 497 THR A N 1
ATOM 3772 C CA . THR A 1 497 ? 3.025 17.774 -20.507 1.00 85.06 497 THR A CA 1
ATOM 3773 C C . THR A 1 497 ? 3.095 17.647 -22.026 1.00 85.06 497 THR A C 1
ATOM 3775 O O . THR A 1 497 ? 4.196 17.540 -22.561 1.00 85.06 497 THR A O 1
ATOM 3778 N N . GLU A 1 498 ? 1.962 17.747 -22.725 1.00 88.75 498 GLU A N 1
ATOM 3779 C CA . GLU A 1 498 ? 1.910 17.710 -24.192 1.00 88.75 498 GLU A CA 1
ATOM 3780 C C . GLU A 1 498 ? 2.740 18.841 -24.821 1.00 88.75 498 GLU A C 1
ATOM 3782 O O . GLU A 1 498 ? 3.588 18.596 -25.683 1.00 88.75 498 GLU A O 1
ATOM 3787 N N . GLN A 1 499 ? 2.587 20.076 -24.333 1.00 87.44 499 GLN A N 1
ATOM 3788 C CA . GLN A 1 499 ? 3.372 21.224 -24.794 1.00 87.44 499 GLN A CA 1
ATOM 3789 C C . GLN A 1 499 ? 4.875 21.053 -24.517 1.00 87.44 499 GLN A C 1
ATOM 3791 O O . GLN A 1 499 ? 5.716 21.479 -25.319 1.00 87.44 499 GLN A O 1
ATOM 3796 N N . GLY A 1 500 ? 5.225 20.420 -23.394 1.00 87.38 500 GLY A N 1
ATOM 3797 C CA . GLY A 1 500 ? 6.594 20.050 -23.051 1.00 87.38 500 GLY A CA 1
ATOM 3798 C C . GLY A 1 500 ? 7.177 19.051 -24.049 1.00 87.38 500 GLY A C 1
ATOM 3799 O O . GLY A 1 500 ? 8.303 19.240 -24.514 1.00 87.38 500 GLY A O 1
ATOM 3800 N N . THR A 1 501 ? 6.396 18.043 -24.448 1.00 87.19 501 THR A N 1
ATOM 3801 C CA . THR A 1 501 ? 6.788 17.079 -25.483 1.00 87.19 501 THR A CA 1
ATOM 3802 C C . THR A 1 501 ? 6.997 17.769 -26.829 1.00 87.19 501 THR A C 1
ATOM 3804 O O . THR A 1 501 ? 8.056 17.596 -27.428 1.00 87.19 501 THR A O 1
ATOM 3807 N N . ILE A 1 502 ? 6.062 18.624 -27.264 1.00 90.44 502 ILE A N 1
ATOM 3808 C CA . ILE A 1 502 ? 6.191 19.400 -28.512 1.00 90.44 502 ILE A CA 1
ATOM 3809 C C . ILE A 1 502 ? 7.464 20.261 -28.499 1.00 90.44 502 ILE A C 1
ATOM 3811 O O . ILE A 1 502 ? 8.227 20.265 -29.466 1.00 90.44 502 ILE A O 1
ATOM 3815 N N . SER A 1 503 ? 7.730 20.966 -27.397 1.00 86.50 503 SER A N 1
ATOM 3816 C CA . SER A 1 503 ? 8.918 21.823 -27.268 1.00 86.50 503 SER A CA 1
ATOM 3817 C C . SER A 1 503 ? 10.217 21.012 -27.295 1.00 86.50 503 SER A C 1
ATOM 3819 O O . SER A 1 503 ? 11.202 21.446 -27.894 1.00 86.50 503 SER A O 1
ATOM 3821 N N . LEU A 1 504 ? 10.225 19.817 -26.693 1.00 81.25 504 LEU A N 1
ATOM 3822 C CA . LEU A 1 504 ? 11.371 18.911 -26.734 1.00 81.25 504 LEU A CA 1
ATOM 3823 C C . LEU A 1 504 ? 11.629 18.406 -28.159 1.00 81.25 504 LEU A C 1
ATOM 3825 O O . LEU A 1 504 ? 12.779 18.399 -28.597 1.00 81.25 504 LEU A O 1
ATOM 3829 N N . THR A 1 505 ? 10.579 18.040 -28.898 1.00 86.88 505 THR A N 1
ATOM 3830 C CA . THR A 1 505 ? 10.691 17.635 -30.305 1.00 86.88 505 THR A CA 1
ATOM 3831 C C . THR A 1 505 ? 11.222 18.777 -31.172 1.00 86.88 505 THR A C 1
ATOM 3833 O O . THR A 1 505 ? 12.194 18.580 -31.899 1.00 86.88 505 THR A O 1
ATOM 3836 N N . ALA A 1 506 ? 10.681 19.992 -31.036 1.00 85.00 506 ALA A N 1
ATOM 3837 C CA . ALA A 1 506 ? 11.167 21.164 -31.767 1.00 85.00 506 ALA A CA 1
ATOM 3838 C C . ALA A 1 506 ? 12.639 21.484 -31.441 1.00 85.00 506 ALA A C 1
ATOM 3840 O O . ALA A 1 506 ? 13.429 21.801 -32.332 1.00 85.00 506 ALA A O 1
ATOM 3841 N N . ALA A 1 507 ? 13.048 21.346 -30.175 1.00 82.62 507 ALA A N 1
ATOM 3842 C CA . ALA A 1 507 ? 14.443 21.509 -29.776 1.00 82.62 507 ALA A CA 1
ATOM 3843 C C . ALA A 1 507 ? 15.351 20.429 -30.393 1.00 82.62 507 ALA A C 1
ATOM 3845 O O . ALA A 1 507 ? 16.462 20.734 -30.827 1.00 82.62 507 ALA A O 1
ATOM 3846 N N . GLN A 1 508 ? 14.893 19.177 -30.471 1.00 81.88 508 GLN A N 1
ATOM 3847 C CA . GLN A 1 508 ? 15.629 18.089 -31.124 1.00 81.88 508 GLN A CA 1
ATOM 3848 C C . GLN A 1 508 ? 15.776 18.318 -32.634 1.00 81.88 508 GLN A C 1
ATOM 3850 O O . GLN A 1 508 ? 16.863 18.110 -33.178 1.00 81.88 508 GLN A O 1
ATOM 3855 N N . GLU A 1 509 ? 14.726 18.785 -33.309 1.00 83.25 509 GLU A N 1
ATOM 3856 C CA . GLU A 1 509 ? 14.784 19.169 -34.723 1.00 83.25 509 GLU A CA 1
ATOM 3857 C C . GLU A 1 509 ? 15.743 20.341 -34.950 1.00 83.25 509 GLU A C 1
ATOM 3859 O O . GLU A 1 509 ? 16.598 20.273 -35.836 1.00 83.25 509 GLU A O 1
ATOM 3864 N N . GLY A 1 510 ? 15.691 21.366 -34.094 1.00 84.88 510 GLY A N 1
ATOM 3865 C CA . GLY A 1 510 ? 16.641 22.478 -34.112 1.00 84.88 510 GLY A CA 1
ATOM 3866 C C . GLY A 1 510 ? 18.087 22.005 -33.948 1.00 84.88 510 GLY A C 1
ATOM 3867 O O . GLY A 1 510 ? 18.958 22.387 -34.729 1.00 84.88 510 GLY A O 1
ATOM 3868 N N . ARG A 1 511 ? 18.346 21.093 -33.000 1.00 81.62 511 ARG A N 1
ATOM 3869 C CA . ARG A 1 511 ? 19.672 20.477 -32.821 1.00 81.62 511 ARG A CA 1
ATOM 3870 C C . ARG A 1 511 ? 20.139 19.734 -34.071 1.00 81.62 511 ARG A C 1
ATOM 3872 O O . ARG A 1 511 ? 21.295 19.894 -34.457 1.00 81.62 511 ARG A O 1
ATOM 3879 N N . ARG A 1 512 ? 19.264 18.957 -34.720 1.00 84.00 512 ARG A N 1
ATOM 3880 C CA . ARG A 1 512 ? 19.590 18.261 -35.980 1.00 84.00 512 ARG A CA 1
ATOM 3881 C C . ARG A 1 512 ? 19.910 19.246 -37.105 1.00 84.00 512 ARG A C 1
ATOM 3883 O O . ARG A 1 512 ? 20.897 19.056 -37.810 1.00 84.00 512 ARG A O 1
ATOM 3890 N N . SER A 1 513 ? 19.129 20.316 -37.246 1.00 85.12 513 SER A N 1
ATOM 3891 C CA . SER A 1 513 ? 19.366 21.348 -38.265 1.00 85.12 513 SER A CA 1
ATOM 3892 C C . SER A 1 513 ? 20.695 22.081 -38.058 1.00 85.12 513 SER A C 1
ATOM 3894 O O . SER A 1 513 ? 21.398 22.371 -39.029 1.00 85.12 513 SER A O 1
ATOM 3896 N N . VAL A 1 514 ? 21.069 22.356 -36.806 1.00 84.56 514 VAL A N 1
ATOM 3897 C CA . VAL A 1 514 ? 22.373 22.948 -36.476 1.00 84.56 514 VAL A CA 1
ATOM 3898 C C . VAL A 1 514 ? 23.503 21.964 -36.781 1.00 84.56 514 VAL A C 1
ATOM 3900 O O . VAL A 1 514 ? 24.487 22.354 -37.401 1.00 84.56 514 VAL A O 1
ATOM 3903 N N . ALA A 1 515 ? 23.355 20.684 -36.421 1.00 81.75 515 ALA A N 1
ATOM 3904 C CA . ALA A 1 515 ? 24.355 19.658 -36.725 1.00 81.75 515 ALA A CA 1
ATOM 3905 C C . ALA A 1 515 ? 24.607 19.522 -38.239 1.00 81.75 515 ALA A C 1
ATOM 3907 O O . ALA A 1 515 ? 25.759 19.509 -38.666 1.00 81.75 515 ALA A O 1
ATOM 3908 N N . SER A 1 516 ? 23.544 19.520 -39.051 1.00 84.56 516 SER A N 1
ATOM 3909 C CA . SER A 1 516 ? 23.659 19.493 -40.517 1.00 84.56 516 SER A CA 1
ATOM 3910 C C . SER A 1 516 ? 24.345 20.748 -41.073 1.00 84.56 516 SER A C 1
ATOM 3912 O O . SER A 1 516 ? 25.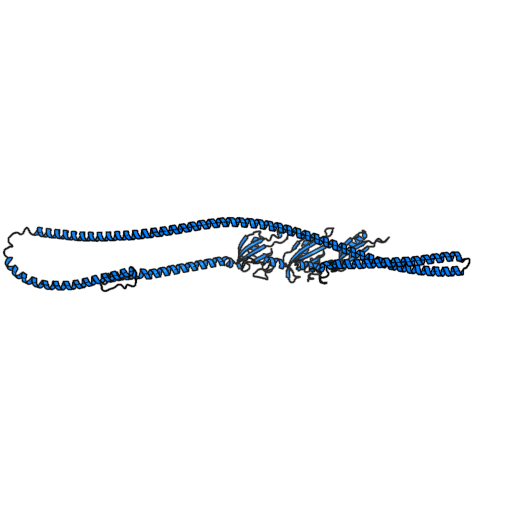167 20.656 -41.984 1.00 84.56 516 SER A O 1
ATOM 3914 N N . THR A 1 517 ? 24.082 21.921 -40.485 1.00 84.94 517 THR A N 1
ATOM 3915 C CA . THR A 1 517 ? 24.783 23.166 -40.846 1.00 84.94 517 THR A CA 1
ATOM 3916 C C . THR A 1 517 ? 26.291 23.071 -40.572 1.00 84.94 517 THR A C 1
ATOM 3918 O O . THR A 1 517 ? 27.086 23.453 -41.430 1.00 84.94 517 THR A O 1
ATOM 3921 N N . VAL A 1 518 ? 26.701 22.527 -39.418 1.00 84.06 518 VAL A N 1
ATOM 3922 C CA . VAL A 1 518 ? 28.125 22.329 -39.066 1.00 84.06 518 VAL A CA 1
ATOM 3923 C C . VAL A 1 518 ? 28.806 21.352 -40.024 1.00 84.06 518 VAL A C 1
ATOM 3925 O O . VAL A 1 518 ? 29.935 21.584 -40.455 1.00 84.06 518 VAL A O 1
ATOM 3928 N N . GLU A 1 519 ? 28.122 20.270 -40.392 1.00 84.88 519 GLU A N 1
ATOM 3929 C CA . GLU A 1 519 ? 28.628 19.309 -41.373 1.00 84.88 519 GLU A CA 1
ATOM 3930 C C . GLU A 1 519 ? 28.845 19.964 -42.746 1.00 84.88 519 GLU A C 1
ATOM 3932 O O . GLU A 1 519 ? 29.924 19.835 -43.328 1.00 84.88 519 GLU A O 1
ATOM 3937 N N . GLY A 1 520 ? 27.883 20.765 -43.214 1.00 86.94 520 GLY A N 1
ATOM 3938 C CA . GLY A 1 520 ? 28.032 21.553 -44.439 1.00 86.94 520 GLY A CA 1
ATOM 3939 C C . GLY A 1 520 ? 29.197 22.548 -44.376 1.00 86.94 520 GLY A C 1
ATOM 3940 O O . GLY A 1 520 ? 29.952 22.678 -45.338 1.00 86.94 520 GLY A O 1
ATOM 3941 N N . MET A 1 521 ? 29.403 23.212 -43.234 1.00 86.88 521 MET A N 1
ATOM 3942 C CA . MET A 1 521 ? 30.551 24.106 -43.033 1.00 86.88 521 MET A CA 1
ATOM 3943 C C . MET A 1 521 ? 31.891 23.360 -43.086 1.00 86.88 521 MET A C 1
ATOM 3945 O O . MET A 1 521 ? 32.843 23.875 -43.671 1.00 86.88 521 MET A O 1
ATOM 3949 N N . ARG A 1 522 ? 31.980 22.140 -42.538 1.00 84.00 522 ARG A N 1
ATOM 3950 C CA . ARG A 1 522 ? 33.187 21.301 -42.664 1.00 84.00 522 ARG A CA 1
ATOM 3951 C C . ARG A 1 522 ? 33.474 20.923 -44.114 1.00 84.00 522 ARG A C 1
ATOM 3953 O O . ARG A 1 522 ? 34.615 21.064 -44.543 1.00 84.00 522 ARG A O 1
ATOM 3960 N N . ALA A 1 523 ? 32.452 20.537 -44.877 1.00 87.44 523 ALA A N 1
ATOM 3961 C CA . ALA A 1 523 ? 32.607 20.230 -46.299 1.00 87.44 523 ALA A CA 1
ATOM 3962 C C . ALA A 1 523 ? 33.103 21.448 -47.107 1.00 87.44 523 ALA A C 1
ATOM 3964 O O . ALA A 1 523 ? 33.945 21.312 -47.994 1.00 87.44 523 ALA A O 1
ATOM 3965 N N . ILE A 1 524 ? 32.634 22.660 -46.777 1.00 87.44 524 ILE A N 1
ATOM 3966 C CA . ILE A 1 524 ? 33.128 23.900 -47.400 1.00 87.44 524 ILE A CA 1
ATOM 3967 C C . ILE A 1 524 ? 34.596 24.164 -47.032 1.00 87.44 524 ILE A C 1
ATOM 3969 O O . ILE A 1 524 ? 35.366 24.583 -47.899 1.00 87.44 524 ILE A O 1
ATOM 3973 N N . ALA A 1 525 ? 34.996 23.933 -45.777 1.00 84.31 525 ALA A N 1
ATOM 3974 C CA . ALA A 1 525 ? 36.386 24.098 -45.347 1.00 84.31 525 ALA A CA 1
ATOM 3975 C C . ALA A 1 525 ? 37.327 23.151 -46.110 1.00 84.31 525 ALA A C 1
ATOM 3977 O O . ALA A 1 525 ? 38.332 23.603 -46.654 1.00 84.31 525 ALA A O 1
ATOM 3978 N N . GLU A 1 526 ? 36.952 21.875 -46.229 1.00 87.38 526 GLU A N 1
ATOM 3979 C CA . GLU A 1 526 ? 37.709 20.869 -46.985 1.00 87.38 526 GLU A CA 1
ATOM 3980 C C . GLU A 1 526 ? 37.802 21.228 -48.477 1.00 87.38 526 GLU A C 1
ATOM 3982 O O . GLU A 1 526 ? 38.883 21.227 -49.064 1.00 87.38 526 GLU A O 1
ATOM 3987 N N . SER A 1 527 ? 36.686 21.635 -49.094 1.00 89.56 527 SER A N 1
ATOM 3988 C CA . SER A 1 527 ? 36.686 22.079 -50.493 1.00 89.56 527 SER A CA 1
ATOM 3989 C C . SER A 1 527 ? 37.551 23.329 -50.707 1.00 89.56 527 SER A C 1
ATOM 3991 O O . SER A 1 527 ? 38.225 23.453 -51.730 1.00 89.56 527 SER A O 1
ATOM 3993 N N . SER A 1 528 ? 37.589 24.243 -49.733 1.00 90.88 528 SER A N 1
ATOM 3994 C CA . SER A 1 528 ? 38.435 25.442 -49.783 1.00 90.88 528 SER A CA 1
ATOM 3995 C C . SER A 1 528 ? 39.926 25.098 -49.720 1.00 90.88 528 SER A C 1
ATOM 3997 O O . SER A 1 528 ? 40.725 25.716 -50.424 1.00 90.88 528 SER A O 1
ATOM 3999 N N . GLU A 1 529 ? 40.305 24.092 -48.929 1.00 87.44 529 GLU A N 1
ATOM 4000 C CA . GLU A 1 529 ? 41.679 23.580 -48.864 1.00 87.44 529 GLU A CA 1
ATOM 4001 C C . GLU A 1 529 ? 42.113 22.983 -50.210 1.00 87.44 529 GLU A C 1
ATOM 4003 O O . GLU A 1 529 ? 43.152 23.369 -50.751 1.00 87.44 529 GLU A O 1
ATOM 4008 N N . GLN A 1 530 ? 41.258 22.155 -50.819 1.00 87.88 530 GLN A N 1
ATOM 4009 C CA . GLN A 1 530 ? 41.495 21.588 -52.152 1.00 87.88 530 GLN A CA 1
ATOM 4010 C C . GLN A 1 530 ? 41.641 22.670 -53.232 1.00 87.88 530 GLN A C 1
ATOM 4012 O O . GLN A 1 530 ? 42.533 22.601 -54.079 1.00 87.88 530 GLN A O 1
ATOM 4017 N N . ILE A 1 531 ? 40.795 23.708 -53.206 1.00 90.12 531 ILE A N 1
ATOM 4018 C CA . ILE A 1 531 ? 40.916 24.837 -54.139 1.00 90.12 531 ILE A CA 1
ATOM 4019 C C . ILE A 1 531 ? 42.247 25.568 -53.922 1.00 90.12 531 ILE A C 1
ATOM 4021 O O . ILE A 1 531 ? 42.904 25.934 -54.896 1.00 90.12 531 ILE A O 1
ATOM 4025 N N . SER A 1 532 ? 42.670 25.768 -52.670 1.00 90.19 532 SER A N 1
ATOM 4026 C CA . SER A 1 532 ? 43.951 26.414 -52.370 1.00 90.19 532 SER A CA 1
ATOM 4027 C C . SER A 1 532 ? 45.140 25.634 -52.943 1.00 90.19 532 SER A C 1
ATOM 4029 O O . SER A 1 532 ? 46.067 26.253 -53.467 1.00 90.19 532 SER A O 1
ATOM 4031 N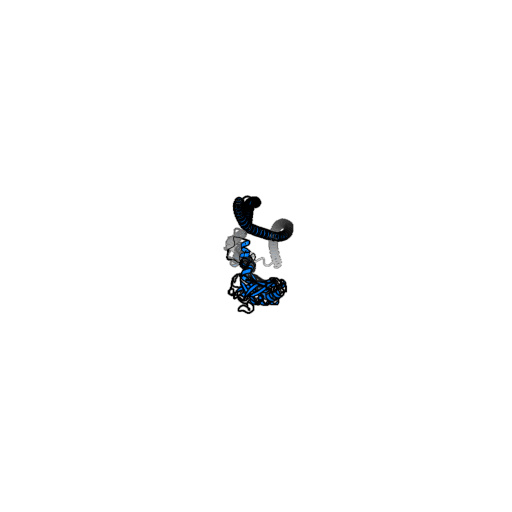 N . GLU A 1 533 ? 45.106 24.299 -52.895 1.00 89.50 533 GLU A N 1
ATOM 4032 C CA . GLU A 1 533 ? 46.133 23.434 -53.490 1.00 89.50 533 GLU A CA 1
ATOM 4033 C C . GLU A 1 533 ? 46.176 23.576 -55.022 1.00 89.50 533 GLU A C 1
ATOM 4035 O O . GLU A 1 533 ? 47.239 23.817 -55.600 1.00 89.50 533 GLU A O 1
ATOM 4040 N N . ILE A 1 534 ? 45.012 23.546 -55.683 1.00 90.06 534 ILE A N 1
ATOM 4041 C CA . ILE A 1 534 ? 44.897 23.732 -57.140 1.00 90.06 534 ILE A CA 1
ATOM 4042 C C . ILE A 1 534 ? 45.441 25.102 -57.570 1.00 90.06 534 ILE A C 1
ATOM 4044 O O . ILE A 1 534 ? 46.162 25.209 -58.564 1.00 90.06 534 ILE A O 1
ATOM 4048 N N . ILE A 1 535 ? 45.123 26.163 -56.824 1.00 91.88 535 ILE A N 1
ATOM 4049 C CA . ILE A 1 535 ? 45.620 27.515 -57.110 1.00 91.88 535 ILE A CA 1
ATOM 4050 C C . ILE A 1 535 ? 47.139 27.609 -56.900 1.00 91.88 535 ILE A C 1
ATOM 4052 O O . ILE A 1 535 ? 47.811 28.327 -57.647 1.00 91.88 535 ILE A O 1
ATOM 4056 N N . GLY A 1 536 ? 47.696 26.854 -55.948 1.00 90.19 536 GLY A N 1
ATOM 4057 C CA . GLY A 1 536 ? 49.141 26.681 -55.793 1.00 90.19 536 GLY A CA 1
ATOM 4058 C C . GLY A 1 536 ? 49.784 26.146 -57.074 1.00 90.19 536 GLY A C 1
ATOM 4059 O O . GLY A 1 536 ? 50.668 26.794 -57.633 1.00 90.19 536 GLY A O 1
ATOM 4060 N N . VAL A 1 537 ? 49.250 25.048 -57.616 1.00 91.94 537 VAL A N 1
ATOM 4061 C CA . VAL A 1 537 ? 49.714 24.462 -58.888 1.00 91.94 537 VAL A CA 1
ATOM 4062 C C . VAL A 1 537 ? 49.567 25.447 -60.055 1.00 91.94 537 VAL A C 1
ATOM 4064 O O . VAL A 1 537 ? 50.471 25.575 -60.876 1.00 91.94 537 VAL A O 1
ATOM 4067 N N . ILE A 1 538 ? 48.464 26.200 -60.133 1.00 90.44 538 ILE A N 1
ATOM 4068 C CA . ILE A 1 538 ? 48.273 27.229 -61.173 1.00 90.44 538 ILE A CA 1
ATOM 4069 C C . ILE A 1 538 ? 49.324 28.340 -61.056 1.00 90.44 538 ILE A C 1
ATOM 4071 O O . ILE A 1 538 ? 49.824 28.820 -62.075 1.00 90.44 538 ILE A O 1
ATOM 4075 N N . THR A 1 539 ? 49.678 28.738 -59.833 1.00 90.88 539 THR A N 1
ATOM 4076 C CA . THR A 1 539 ? 50.727 29.736 -59.586 1.00 90.88 539 THR A CA 1
ATOM 4077 C C . THR A 1 539 ? 52.085 29.217 -60.059 1.00 90.88 539 THR A C 1
ATOM 4079 O O . THR A 1 539 ? 52.788 29.937 -60.768 1.00 90.88 539 THR A O 1
ATOM 4082 N N . GLU A 1 540 ? 52.417 27.958 -59.759 1.00 91.00 540 GLU A N 1
ATOM 4083 C CA . GLU A 1 540 ? 53.641 27.302 -60.239 1.00 91.00 540 GLU A CA 1
ATOM 4084 C C . GLU A 1 540 ? 53.680 27.199 -61.771 1.00 91.00 540 GLU A C 1
ATOM 4086 O O . GLU A 1 540 ? 54.691 27.535 -62.391 1.00 91.00 540 GLU A O 1
ATOM 4091 N N . ILE A 1 541 ? 52.570 26.805 -62.408 1.00 89.75 541 ILE A N 1
ATOM 4092 C CA . ILE A 1 541 ? 52.454 26.745 -63.874 1.00 89.75 541 ILE A CA 1
ATOM 4093 C C . ILE A 1 541 ? 52.637 28.137 -64.482 1.00 89.75 541 ILE A C 1
ATOM 4095 O O . ILE A 1 541 ? 53.332 28.280 -65.490 1.00 89.75 541 ILE A O 1
ATOM 4099 N N . ALA A 1 542 ? 52.040 29.172 -63.891 1.00 90.88 542 ALA A N 1
ATOM 4100 C CA . ALA A 1 542 ? 52.190 30.545 -64.356 1.00 90.88 542 ALA A CA 1
ATOM 4101 C C . ALA A 1 542 ? 53.649 31.021 -64.241 1.00 90.88 542 ALA A C 1
ATOM 4103 O O . ALA A 1 542 ? 54.176 31.610 -65.183 1.00 90.88 542 ALA A O 1
ATOM 4104 N N . GLU A 1 543 ? 54.347 30.713 -63.146 1.00 88.38 543 GLU A N 1
ATOM 4105 C CA . GLU A 1 543 ? 55.769 31.042 -62.983 1.00 88.38 543 GLU A CA 1
ATOM 4106 C C . GLU A 1 543 ? 56.662 30.283 -63.976 1.00 88.38 543 GLU A C 1
ATOM 4108 O O . GLU A 1 543 ? 57.520 30.890 -64.623 1.00 88.38 543 GLU A O 1
ATOM 4113 N N . GLN A 1 544 ? 56.420 28.985 -64.185 1.00 90.62 544 GLN A N 1
ATOM 4114 C CA . GLN A 1 544 ? 57.123 28.193 -65.200 1.00 90.62 544 GLN A CA 1
ATOM 4115 C C . GLN A 1 544 ? 56.863 28.711 -66.617 1.00 90.62 544 GLN A C 1
ATOM 4117 O O . GLN A 1 544 ? 57.793 28.832 -67.414 1.00 90.62 544 GLN A O 1
ATOM 4122 N N . THR A 1 545 ? 55.616 29.065 -66.932 1.00 91.38 545 THR A N 1
ATOM 4123 C CA . THR A 1 545 ? 55.235 29.628 -68.235 1.00 91.38 545 THR A CA 1
ATOM 4124 C C . THR A 1 545 ? 55.907 30.979 -68.455 1.00 91.38 545 THR A C 1
ATOM 4126 O O . THR A 1 545 ? 56.384 31.251 -69.554 1.00 91.38 545 THR A O 1
ATOM 4129 N N . ASN A 1 546 ? 56.029 31.799 -67.408 1.00 89.12 546 ASN A N 1
ATOM 4130 C CA . ASN A 1 546 ? 56.756 33.063 -67.459 1.00 89.12 546 ASN A CA 1
ATOM 4131 C C . ASN A 1 546 ? 58.264 32.851 -67.706 1.00 89.12 546 ASN A C 1
ATOM 4133 O O . ASN A 1 546 ? 58.861 33.555 -68.518 1.00 89.12 546 ASN A O 1
ATOM 4137 N N . LEU A 1 547 ? 58.880 31.843 -67.076 1.00 88.00 547 LEU A N 1
ATOM 4138 C CA . LEU A 1 547 ? 60.282 31.471 -67.323 1.00 88.00 547 LEU A CA 1
ATOM 4139 C C . LEU A 1 547 ? 60.503 30.926 -68.743 1.00 88.00 547 LEU A C 1
ATOM 4141 O O . LEU A 1 547 ? 61.496 31.262 -69.390 1.00 88.00 547 LEU A O 1
ATOM 4145 N N . LEU A 1 548 ? 59.575 30.117 -69.260 1.00 87.44 548 LEU A N 1
ATOM 4146 C CA . LEU A 1 548 ? 59.606 29.620 -70.639 1.00 87.44 548 LEU A CA 1
ATOM 4147 C C . LEU A 1 548 ? 59.431 30.754 -71.653 1.00 87.44 548 LEU A C 1
ATOM 4149 O O . LEU A 1 548 ? 60.155 30.797 -72.647 1.00 87.44 548 LEU A O 1
ATOM 4153 N N . ALA A 1 549 ? 58.520 31.690 -71.384 1.00 89.12 549 ALA A N 1
ATOM 4154 C CA . ALA A 1 549 ? 58.315 32.887 -72.190 1.00 89.12 549 ALA A CA 1
ATOM 4155 C C . ALA A 1 549 ? 59.566 33.777 -72.209 1.00 89.12 549 ALA A C 1
ATOM 4157 O O . ALA A 1 549 ? 59.972 34.238 -73.272 1.00 89.12 549 ALA A O 1
ATOM 4158 N N . LEU A 1 550 ? 60.238 33.946 -71.066 1.00 84.75 550 LEU A N 1
ATOM 4159 C CA . LEU A 1 550 ? 61.504 34.674 -70.974 1.00 84.75 550 LEU A CA 1
ATOM 4160 C C . LEU A 1 550 ? 62.614 33.996 -71.792 1.00 84.75 550 LEU A C 1
ATOM 4162 O O . LEU A 1 550 ? 63.306 34.661 -72.563 1.00 84.75 550 LEU A O 1
ATOM 4166 N N . ASN A 1 551 ? 62.752 32.672 -71.685 1.00 84.69 551 ASN A N 1
ATOM 4167 C CA . ASN A 1 551 ? 63.712 31.903 -72.483 1.00 84.69 551 ASN A CA 1
ATOM 4168 C C . ASN A 1 551 ? 63.410 32.001 -73.989 1.00 84.69 551 ASN A C 1
ATOM 4170 O O . ASN A 1 551 ? 64.322 32.192 -74.794 1.00 84.69 551 ASN A O 1
ATOM 4174 N N . ALA A 1 552 ? 62.132 31.935 -74.374 1.00 83.94 552 ALA A N 1
ATOM 4175 C CA . ALA A 1 552 ? 61.694 32.113 -75.755 1.00 83.94 552 ALA A CA 1
ATOM 4176 C C . ALA A 1 552 ? 61.948 33.541 -76.269 1.00 83.94 552 ALA A C 1
ATOM 4178 O O . ALA A 1 552 ? 62.352 33.709 -77.418 1.00 83.94 552 ALA A O 1
ATOM 4179 N N . ALA A 1 553 ? 61.778 34.567 -75.428 1.00 83.94 553 ALA A N 1
ATOM 4180 C CA . ALA A 1 553 ? 62.091 35.955 -75.763 1.00 83.94 553 ALA A CA 1
ATOM 4181 C C . ALA A 1 553 ? 63.600 36.164 -75.994 1.00 83.94 553 ALA A C 1
ATOM 4183 O O . ALA A 1 553 ? 63.987 36.856 -76.938 1.00 83.94 553 ALA A O 1
ATOM 4184 N N . ILE A 1 554 ? 64.455 35.519 -75.188 1.00 83.25 554 ILE A N 1
ATOM 4185 C CA . ILE A 1 554 ? 65.917 35.529 -75.360 1.00 83.25 554 ILE A CA 1
ATOM 4186 C C . ILE A 1 554 ? 66.313 34.863 -76.686 1.00 83.25 554 ILE A C 1
ATOM 4188 O O . ILE A 1 554 ? 67.081 35.438 -77.459 1.00 83.25 554 ILE A O 1
ATOM 4192 N N . GLU A 1 555 ? 65.768 33.683 -76.991 1.00 82.00 555 GLU A N 1
ATOM 4193 C CA . GLU A 1 555 ? 66.109 32.959 -78.223 1.00 82.00 555 GLU A CA 1
ATOM 4194 C C . GLU A 1 555 ? 65.555 33.668 -79.476 1.00 82.00 555 GLU A C 1
ATOM 4196 O O . GLU A 1 555 ? 66.220 33.733 -80.513 1.00 82.00 555 GLU A O 1
ATOM 4201 N N . ALA A 1 556 ? 64.387 34.311 -79.366 1.00 82.25 556 ALA A N 1
ATOM 4202 C CA . ALA A 1 556 ? 63.831 35.165 -80.412 1.00 82.25 556 ALA A CA 1
ATOM 4203 C C . ALA A 1 556 ? 64.686 36.422 -80.668 1.00 82.25 556 ALA A C 1
ATOM 4205 O O . ALA A 1 556 ? 64.864 36.813 -81.825 1.00 82.25 556 ALA A O 1
ATOM 4206 N N . ALA A 1 557 ? 65.268 37.024 -79.623 1.00 78.75 557 ALA A N 1
ATOM 4207 C CA . ALA A 1 557 ? 66.238 38.113 -79.763 1.00 78.75 557 ALA A CA 1
ATOM 4208 C C . ALA A 1 557 ? 67.544 37.636 -80.429 1.00 78.75 557 ALA A C 1
ATOM 4210 O O . ALA A 1 557 ? 68.135 38.359 -81.234 1.00 78.75 557 ALA A O 1
ATOM 4211 N N . ARG A 1 558 ? 67.960 36.393 -80.154 1.00 80.06 558 ARG A N 1
ATOM 4212 C CA . ARG A 1 558 ? 69.155 35.753 -80.727 1.00 80.06 558 ARG A CA 1
ATOM 4213 C C . ARG A 1 558 ? 69.008 35.413 -82.216 1.00 80.06 558 ARG A C 1
ATOM 4215 O O . ARG A 1 558 ? 69.979 35.523 -82.960 1.00 80.06 558 ARG A O 1
ATOM 4222 N N . ALA A 1 559 ? 67.800 35.068 -82.667 1.00 78.25 559 ALA A N 1
ATOM 4223 C CA . ALA A 1 559 ? 67.473 34.762 -84.067 1.00 78.25 559 ALA A CA 1
ATOM 4224 C C . ALA A 1 559 ? 67.358 36.000 -84.993 1.00 78.25 559 ALA A C 1
ATOM 4226 O O . ALA A 1 559 ? 67.124 35.866 -86.200 1.00 78.25 559 ALA A O 1
ATOM 4227 N N . GLY A 1 560 ? 67.520 37.219 -84.463 1.00 74.06 560 GLY A N 1
ATOM 4228 C CA . GLY A 1 560 ? 67.602 38.452 -85.252 1.00 74.06 560 GLY A CA 1
ATOM 4229 C C . GLY A 1 560 ? 66.347 38.746 -86.089 1.00 74.06 560 GLY A C 1
ATOM 4230 O O . GLY A 1 560 ? 65.225 38.737 -85.585 1.00 74.06 560 GLY A O 1
ATOM 4231 N N . ALA A 1 561 ? 66.512 39.038 -87.387 1.00 70.19 561 ALA A N 1
ATOM 4232 C CA . ALA A 1 561 ? 65.411 39.460 -88.267 1.00 70.19 561 ALA A CA 1
ATOM 4233 C C . ALA A 1 561 ? 64.291 38.409 -88.424 1.00 70.19 561 ALA A C 1
ATOM 4235 O O . ALA A 1 561 ? 63.140 38.789 -88.634 1.00 70.19 561 ALA A O 1
ATOM 4236 N N . HIS A 1 562 ? 64.606 37.117 -88.270 1.00 67.56 562 HIS A N 1
ATOM 4237 C CA . HIS A 1 562 ? 63.646 36.011 -88.372 1.00 67.56 562 HIS A CA 1
ATOM 4238 C C . HIS A 1 562 ? 62.876 35.739 -87.063 1.00 67.56 562 HIS A C 1
ATOM 4240 O O . HIS A 1 562 ? 61.831 35.096 -87.097 1.00 67.56 562 HIS A O 1
ATOM 4246 N N . GLY A 1 563 ? 63.345 36.255 -85.918 1.00 76.19 563 GLY A N 1
ATOM 4247 C CA . GLY A 1 563 ? 62.743 36.039 -84.594 1.00 76.19 563 GLY A CA 1
ATOM 4248 C C . GLY A 1 563 ? 61.734 37.104 -84.150 1.00 76.19 563 GLY A C 1
ATOM 4249 O O . GLY A 1 563 ? 61.069 36.924 -83.134 1.00 76.19 563 GLY A O 1
ATOM 4250 N N . LYS A 1 564 ? 61.565 38.202 -84.904 1.00 74.31 564 LYS A N 1
ATOM 4251 C CA . LYS A 1 564 ? 60.721 39.346 -84.496 1.00 74.31 564 LYS A CA 1
ATOM 4252 C C . LYS A 1 564 ? 59.263 38.976 -84.198 1.00 74.31 564 LYS A C 1
ATOM 4254 O O . LYS A 1 564 ? 58.699 39.502 -83.247 1.00 74.31 564 LYS A O 1
ATOM 4259 N N . GLY A 1 565 ? 58.663 38.071 -84.978 1.00 76.94 565 GLY A N 1
ATOM 4260 C CA . GLY A 1 565 ? 57.298 37.588 -84.726 1.00 76.94 565 GLY A CA 1
ATOM 4261 C C . GLY A 1 565 ? 57.195 36.729 -83.461 1.00 76.94 565 GLY A C 1
ATOM 4262 O O . GLY A 1 565 ? 56.262 36.892 -82.681 1.00 76.94 565 GLY A O 1
ATOM 4263 N N . PHE A 1 566 ? 58.192 35.876 -83.211 1.00 79.62 566 PHE A N 1
ATOM 4264 C CA . PHE A 1 566 ? 58.261 35.035 -82.011 1.00 79.62 566 PHE A CA 1
ATOM 4265 C C . PHE A 1 566 ? 58.539 35.842 -80.738 1.00 79.62 566 PHE A C 1
ATOM 4267 O O . PHE A 1 566 ? 57.997 35.510 -79.690 1.00 79.62 566 PHE A O 1
ATOM 4274 N N . ALA A 1 567 ? 59.313 36.928 -80.826 1.00 81.44 567 ALA A N 1
ATOM 4275 C CA . ALA A 1 567 ? 59.581 37.813 -79.693 1.00 81.44 567 ALA A CA 1
ATOM 4276 C C . ALA A 1 567 ? 58.303 38.494 -79.175 1.00 81.44 567 ALA A C 1
ATOM 4278 O O . ALA A 1 567 ? 58.109 38.584 -77.967 1.00 81.44 567 ALA A O 1
ATOM 4279 N N . VAL A 1 568 ? 57.409 38.922 -80.078 1.00 83.38 568 VAL A N 1
ATOM 4280 C CA . VAL A 1 568 ? 56.115 39.521 -79.701 1.00 83.38 568 VAL A CA 1
ATOM 4281 C C . VAL A 1 568 ? 55.216 38.491 -79.018 1.00 83.38 568 VAL A C 1
ATOM 4283 O O . VAL A 1 568 ? 54.610 38.792 -77.996 1.00 83.38 568 VAL A O 1
ATOM 4286 N N . VAL A 1 569 ? 55.162 37.261 -79.541 1.00 84.81 569 VAL A N 1
ATOM 4287 C CA . VAL A 1 569 ? 54.382 36.178 -78.920 1.00 84.81 569 VAL A CA 1
ATOM 4288 C C . VAL A 1 569 ? 54.945 35.815 -77.542 1.00 84.81 569 VAL A C 1
ATOM 4290 O O . VAL A 1 569 ? 54.175 35.637 -76.607 1.00 84.81 569 VAL A O 1
ATOM 4293 N N . ALA A 1 570 ? 56.269 35.745 -77.387 1.00 87.56 570 ALA A N 1
ATOM 4294 C CA . ALA A 1 570 ? 56.907 35.448 -76.107 1.00 87.56 570 ALA A CA 1
ATOM 4295 C C . ALA A 1 570 ? 56.653 36.542 -75.050 1.00 87.56 570 ALA A C 1
ATOM 4297 O O . ALA A 1 570 ? 56.338 36.212 -73.909 1.00 87.56 570 ALA A O 1
ATOM 4298 N N . ASP A 1 571 ? 56.714 37.825 -75.423 1.00 86.50 571 ASP A N 1
ATOM 4299 C CA . ASP A 1 571 ? 56.377 38.941 -74.522 1.00 86.50 571 ASP A CA 1
ATOM 4300 C C . ASP A 1 571 ? 54.895 38.909 -74.098 1.00 86.50 571 ASP A C 1
ATOM 4302 O O . ASP A 1 571 ? 54.573 39.096 -72.923 1.00 86.50 571 ASP A O 1
ATOM 4306 N N . GLU A 1 572 ? 53.985 38.588 -75.025 1.00 90.25 572 GLU A N 1
ATOM 4307 C CA . GLU A 1 572 ? 52.551 38.471 -74.729 1.00 90.25 572 GLU A CA 1
ATOM 4308 C C . GLU A 1 572 ? 52.244 37.267 -73.816 1.00 90.25 572 GLU A C 1
ATOM 4310 O O . GLU A 1 572 ? 51.465 37.387 -72.869 1.00 90.25 572 GLU A O 1
ATOM 4315 N N . VAL A 1 573 ? 52.904 36.120 -74.033 1.00 90.25 573 VAL A N 1
ATOM 4316 C CA . VAL A 1 573 ? 52.781 34.932 -73.166 1.00 90.25 573 VAL A CA 1
ATOM 4317 C C . VAL A 1 573 ? 53.360 35.201 -71.774 1.00 90.25 573 VAL A C 1
ATOM 4319 O O . VAL A 1 573 ? 52.750 34.802 -70.784 1.00 90.25 573 VAL A O 1
ATOM 4322 N N . GLY A 1 574 ? 54.481 35.922 -71.669 1.00 89.31 574 GLY A N 1
ATOM 4323 C CA . GLY A 1 574 ? 55.061 36.327 -70.383 1.00 89.31 574 GLY A CA 1
ATOM 4324 C C . GLY A 1 574 ? 54.131 37.251 -69.593 1.00 89.31 574 GLY A C 1
ATOM 4325 O O . GLY A 1 574 ? 53.834 36.994 -68.426 1.00 89.31 574 GLY A O 1
ATOM 4326 N N . LYS A 1 575 ? 53.562 38.271 -70.249 1.00 88.00 575 LYS A N 1
ATOM 4327 C CA . LYS A 1 575 ? 52.547 39.151 -69.641 1.00 88.00 575 LYS A CA 1
ATOM 4328 C C . LYS A 1 575 ? 51.297 38.385 -69.210 1.00 88.00 575 LYS A C 1
ATOM 4330 O O . LYS A 1 575 ? 50.766 38.652 -68.131 1.00 88.00 575 LYS A O 1
ATOM 4335 N N . LEU A 1 576 ? 50.825 37.429 -70.014 1.00 89.00 576 LEU A N 1
ATOM 4336 C CA . LEU A 1 576 ? 49.684 36.580 -69.662 1.00 89.00 576 LEU A CA 1
ATOM 4337 C C . LEU A 1 576 ? 49.990 35.694 -68.446 1.00 89.00 576 LEU A C 1
ATOM 4339 O O . LEU A 1 576 ? 49.153 35.571 -67.551 1.00 89.00 576 LEU A O 1
ATOM 4343 N N . ALA A 1 577 ? 51.190 35.120 -68.385 1.00 90.19 577 ALA A N 1
ATOM 4344 C CA . ALA A 1 577 ? 51.652 34.308 -67.268 1.00 90.19 577 ALA A CA 1
ATOM 4345 C C . ALA A 1 577 ? 51.777 35.136 -65.975 1.00 90.19 577 ALA A C 1
ATOM 4347 O O . ALA A 1 577 ? 51.265 34.732 -64.932 1.00 90.19 577 ALA A O 1
ATOM 4348 N N . GLN A 1 578 ? 52.341 36.346 -66.049 1.00 88.56 578 GLN A N 1
ATOM 4349 C CA . GLN A 1 578 ? 52.412 37.269 -64.914 1.00 88.56 578 GLN A CA 1
ATOM 4350 C C . GLN A 1 578 ? 51.014 37.667 -64.412 1.00 88.56 578 GLN A C 1
ATOM 4352 O O . GLN A 1 578 ? 50.751 37.590 -63.212 1.00 88.56 578 GLN A O 1
ATOM 4357 N N . ARG A 1 579 ? 50.087 38.006 -65.321 1.00 89.25 579 ARG A N 1
ATOM 4358 C CA . ARG A 1 579 ? 48.683 38.294 -64.972 1.00 89.25 579 ARG A CA 1
ATOM 4359 C C . ARG A 1 579 ? 47.972 37.088 -64.356 1.00 89.25 579 ARG A C 1
ATOM 4361 O O . ARG A 1 579 ? 47.159 37.265 -63.455 1.00 89.25 579 ARG A O 1
ATOM 4368 N N . SER A 1 580 ? 48.278 35.876 -64.820 1.00 91.31 580 SER A N 1
ATOM 4369 C CA . SER A 1 580 ? 47.707 34.634 -64.281 1.00 91.31 580 SER A CA 1
ATOM 4370 C C . SER A 1 580 ? 48.219 34.343 -62.869 1.00 91.31 580 SER A C 1
ATOM 4372 O O . SER A 1 580 ? 47.425 33.991 -62.004 1.00 91.31 580 SER A O 1
ATOM 4374 N N . SER A 1 581 ? 49.511 34.569 -62.604 1.00 90.75 581 SER A N 1
ATOM 4375 C CA . SER A 1 581 ? 50.097 34.464 -61.257 1.00 90.75 581 SER A CA 1
ATOM 4376 C C . SER A 1 581 ? 49.501 35.501 -60.297 1.00 90.75 581 SER A C 1
ATOM 4378 O O . SER A 1 581 ? 49.166 35.185 -59.156 1.00 90.75 581 SER A O 1
ATOM 4380 N N . GLU A 1 582 ? 49.305 36.739 -60.757 1.00 90.12 582 GLU A N 1
ATOM 4381 C CA . GLU A 1 582 ? 48.701 37.799 -59.945 1.00 90.12 582 GLU A CA 1
ATOM 4382 C C . GLU A 1 582 ? 47.221 37.515 -59.627 1.00 90.12 582 GLU A C 1
ATOM 4384 O O . GLU A 1 582 ? 46.803 37.656 -58.477 1.00 90.12 582 GLU A O 1
ATOM 4389 N N . ALA A 1 583 ? 46.446 37.026 -60.601 1.00 89.69 583 ALA A N 1
ATOM 4390 C CA . ALA A 1 583 ? 45.069 36.581 -60.386 1.00 89.69 583 ALA A CA 1
ATOM 4391 C C . ALA A 1 583 ? 44.990 35.361 -59.449 1.00 89.69 583 ALA A C 1
ATOM 4393 O O . ALA A 1 583 ? 44.145 35.331 -58.555 1.00 89.69 583 ALA A O 1
ATOM 4394 N N . ALA A 1 584 ? 45.895 34.388 -59.598 1.00 91.00 584 ALA A N 1
ATOM 4395 C CA . ALA A 1 584 ? 45.985 33.233 -58.709 1.00 91.00 584 ALA A CA 1
ATOM 4396 C C . ALA A 1 584 ? 46.249 33.666 -57.256 1.00 91.00 584 ALA A C 1
ATOM 4398 O O . ALA A 1 584 ? 45.521 33.249 -56.360 1.00 91.00 584 ALA A O 1
ATOM 4399 N N . LYS A 1 585 ? 47.183 34.603 -57.025 1.00 88.44 585 LYS A N 1
ATOM 4400 C CA . LYS A 1 585 ? 47.447 35.180 -55.692 1.00 88.44 585 LYS A CA 1
ATOM 4401 C C . LYS A 1 585 ? 46.220 35.867 -55.084 1.00 88.44 585 LYS A C 1
ATOM 4403 O O . LYS A 1 585 ? 45.977 35.730 -53.885 1.00 88.44 585 LYS A O 1
ATOM 4408 N N . GLN A 1 586 ? 45.429 36.581 -55.888 1.00 88.69 586 GLN A N 1
ATOM 4409 C CA . GLN A 1 586 ? 44.174 37.185 -55.420 1.00 88.69 586 GLN A CA 1
ATOM 4410 C C . GLN A 1 586 ? 43.135 36.122 -55.031 1.00 88.69 586 GLN A C 1
ATOM 4412 O O . GLN A 1 586 ? 42.482 36.259 -53.997 1.00 88.69 586 GLN A O 1
ATOM 4417 N N . ILE A 1 587 ? 43.014 35.040 -55.809 1.00 90.75 587 ILE A N 1
ATOM 4418 C CA . ILE A 1 587 ? 42.120 33.919 -55.484 1.00 90.75 587 ILE A CA 1
ATOM 4419 C C . ILE A 1 587 ? 42.578 33.221 -54.199 1.00 90.75 587 ILE A C 1
ATOM 4421 O O . ILE A 1 587 ? 41.746 32.966 -53.331 1.00 90.75 587 ILE A O 1
ATOM 4425 N N . THR A 1 588 ? 43.882 32.984 -54.016 1.00 90.12 588 THR A N 1
ATOM 4426 C CA . THR A 1 588 ? 44.427 32.430 -52.765 1.00 90.12 588 THR A CA 1
ATOM 4427 C C . THR A 1 588 ? 44.013 33.266 -51.557 1.00 90.12 588 THR A C 1
ATOM 4429 O O . THR A 1 588 ? 43.598 32.712 -50.540 1.00 90.12 588 THR A O 1
ATOM 4432 N N . GLN A 1 589 ? 44.075 34.598 -51.661 1.00 91.06 589 GLN A N 1
ATOM 4433 C CA . GLN A 1 589 ? 43.664 35.478 -50.567 1.00 91.06 589 GLN A CA 1
ATOM 4434 C C . GLN A 1 589 ? 42.157 35.371 -50.273 1.00 91.06 589 GLN A C 1
ATOM 4436 O O . GLN A 1 589 ? 41.777 35.269 -49.109 1.00 91.06 589 GLN A O 1
ATOM 4441 N N . LEU A 1 590 ? 41.303 35.320 -51.302 1.00 89.19 590 LEU A N 1
ATOM 4442 C CA . LEU A 1 590 ? 39.852 35.150 -51.130 1.00 89.19 590 LEU A CA 1
ATOM 4443 C C . LEU A 1 590 ? 39.486 33.800 -50.498 1.00 89.19 590 LEU A C 1
ATOM 4445 O O . LEU A 1 590 ? 38.613 33.743 -49.632 1.00 89.19 590 LEU A O 1
ATOM 4449 N N . ILE A 1 591 ? 40.164 32.722 -50.897 1.00 90.62 591 ILE A N 1
ATOM 4450 C CA . ILE A 1 591 ? 39.971 31.386 -50.318 1.00 90.62 591 ILE A CA 1
ATOM 4451 C C . ILE A 1 591 ? 40.426 31.358 -48.859 1.00 90.62 591 ILE A C 1
ATOM 4453 O O . ILE A 1 591 ? 39.718 30.829 -48.004 1.00 90.62 591 ILE A O 1
ATOM 4457 N N . LYS A 1 592 ? 41.552 32.004 -48.541 1.00 87.69 592 LYS A N 1
ATOM 4458 C CA . LYS A 1 592 ? 42.035 32.142 -47.163 1.00 87.69 592 LYS A CA 1
ATOM 4459 C C . LYS A 1 592 ? 41.042 32.901 -46.278 1.00 87.69 592 LYS A C 1
ATOM 4461 O O . LYS A 1 592 ? 40.754 32.464 -45.165 1.00 87.69 592 LYS A O 1
ATOM 4466 N N . ASP A 1 593 ? 40.476 33.998 -46.774 1.00 88.81 593 ASP A N 1
ATOM 4467 C CA . ASP A 1 593 ? 39.459 34.762 -46.045 1.00 88.81 593 ASP A CA 1
ATOM 4468 C C . ASP A 1 593 ? 38.154 33.961 -45.876 1.00 88.81 593 ASP A C 1
ATOM 4470 O O . ASP A 1 593 ? 37.531 34.007 -44.813 1.00 88.81 593 ASP A O 1
ATOM 4474 N N . SER A 1 594 ? 37.762 33.176 -46.886 1.00 86.62 594 SER A N 1
ATOM 4475 C CA . SER A 1 594 ? 36.616 32.261 -46.808 1.00 86.62 594 SER A CA 1
ATOM 4476 C C . SER A 1 594 ? 36.831 31.171 -45.751 1.00 86.62 594 SER A C 1
ATOM 4478 O O . SER A 1 594 ? 35.975 30.982 -44.886 1.00 86.62 594 SER A O 1
ATOM 4480 N N . SER A 1 595 ? 38.009 30.541 -45.736 1.00 86.69 595 SER A N 1
ATOM 4481 C CA . SER A 1 595 ? 38.389 29.540 -44.735 1.00 86.69 595 SER A CA 1
ATOM 4482 C C . SER A 1 595 ? 38.356 30.106 -43.314 1.00 86.69 595 SER A C 1
ATOM 4484 O O . SER A 1 595 ? 37.856 29.451 -42.401 1.00 86.69 595 SER A O 1
ATOM 4486 N N . ASN A 1 596 ? 38.843 31.335 -43.116 1.00 87.38 596 ASN A N 1
ATOM 4487 C CA . ASN A 1 596 ? 38.801 31.997 -41.811 1.00 87.38 596 ASN A CA 1
ATOM 4488 C C . ASN A 1 596 ? 37.358 32.251 -41.344 1.00 87.38 596 ASN A C 1
ATOM 4490 O O . ASN A 1 596 ? 37.036 31.996 -40.185 1.00 87.38 596 ASN A O 1
ATOM 4494 N N . ARG A 1 597 ? 36.469 32.697 -42.244 1.00 85.94 597 ARG A N 1
ATOM 4495 C CA . ARG A 1 597 ? 35.044 32.916 -41.933 1.00 85.94 597 ARG A CA 1
ATOM 4496 C C . ARG A 1 597 ? 34.311 31.622 -41.581 1.00 85.94 597 ARG A C 1
ATOM 4498 O O . ARG A 1 597 ? 33.479 31.620 -40.679 1.00 85.94 597 ARG A O 1
ATOM 4505 N N . VAL A 1 598 ? 34.625 30.523 -42.264 1.00 88.19 598 VAL A N 1
ATOM 4506 C CA . VAL A 1 598 ? 34.065 29.199 -41.946 1.00 88.19 598 VAL A CA 1
ATOM 4507 C C . VAL A 1 598 ? 34.555 28.713 -40.578 1.00 88.19 598 VAL A C 1
ATOM 4509 O O . VAL A 1 598 ? 33.759 28.217 -39.783 1.00 88.19 598 VAL A O 1
ATOM 4512 N N . ALA A 1 599 ? 35.837 28.912 -40.258 1.00 83.56 599 ALA A N 1
ATOM 4513 C CA . ALA A 1 599 ? 36.388 28.569 -38.947 1.00 83.56 599 ALA A CA 1
ATOM 4514 C C . ALA A 1 599 ? 35.736 29.372 -37.803 1.00 83.56 599 ALA A C 1
ATOM 4516 O O . ALA A 1 599 ? 35.422 28.811 -36.752 1.00 83.56 599 ALA A O 1
ATOM 4517 N N . GLU A 1 600 ? 35.478 30.664 -38.014 1.00 85.88 600 GLU A N 1
ATOM 4518 C CA . GLU A 1 600 ? 34.750 31.509 -37.062 1.00 85.88 600 GLU A CA 1
ATOM 4519 C C . GLU A 1 600 ? 33.288 31.058 -36.890 1.00 85.88 600 GLU A C 1
ATOM 4521 O O . GLU A 1 600 ? 32.807 30.941 -35.761 1.00 85.88 600 GLU A O 1
ATOM 4526 N N . GLY A 1 601 ? 32.604 30.716 -37.989 1.00 84.69 601 GLY A N 1
ATOM 4527 C CA . GLY A 1 601 ? 31.242 30.171 -37.964 1.00 84.69 601 GLY A CA 1
ATOM 4528 C C . GLY A 1 601 ? 31.133 28.852 -37.192 1.00 84.69 601 GLY A C 1
ATOM 4529 O O . GLY A 1 601 ? 30.222 28.688 -36.376 1.00 84.69 601 GLY A O 1
ATOM 4530 N N . ASN A 1 602 ? 32.100 27.947 -37.370 1.00 82.50 602 ASN A N 1
ATOM 4531 C CA . ASN A 1 602 ? 32.180 26.704 -36.598 1.00 82.50 602 ASN A CA 1
ATOM 4532 C C . ASN A 1 602 ? 32.348 26.985 -35.099 1.00 82.50 602 ASN A C 1
ATOM 4534 O O . ASN A 1 602 ? 31.632 26.407 -34.285 1.00 82.50 602 ASN A O 1
ATOM 4538 N N . LYS A 1 603 ? 33.229 27.923 -34.727 1.00 82.62 603 LYS A N 1
ATOM 4539 C CA . LYS A 1 603 ? 33.450 28.294 -33.322 1.00 82.62 603 LYS A CA 1
ATOM 4540 C C . LYS A 1 603 ? 32.188 28.860 -32.660 1.00 82.62 603 LYS A C 1
ATOM 4542 O O . LYS A 1 603 ? 31.834 28.431 -31.566 1.00 82.62 603 LYS A O 1
ATOM 4547 N N . LEU A 1 604 ? 31.492 29.787 -33.323 1.00 80.44 604 LEU A N 1
ATOM 4548 C CA . LEU A 1 604 ? 30.242 30.371 -32.813 1.00 80.44 604 LEU A CA 1
ATOM 4549 C C . LEU A 1 604 ? 29.130 29.321 -32.666 1.00 80.44 604 LEU A C 1
ATOM 4551 O O . LEU A 1 604 ? 28.325 29.379 -31.732 1.00 80.44 604 LEU A O 1
ATOM 4555 N N . THR A 1 605 ? 29.093 28.343 -33.571 1.00 79.56 605 THR A N 1
ATOM 4556 C CA . THR A 1 605 ? 28.114 27.252 -33.524 1.00 79.56 605 THR A CA 1
ATOM 4557 C C . THR A 1 605 ? 28.425 26.262 -32.397 1.00 79.56 605 THR A C 1
ATOM 4559 O O . THR A 1 605 ? 27.514 25.867 -31.670 1.00 79.56 605 THR A O 1
ATOM 4562 N N . ASP A 1 606 ? 29.701 25.937 -32.173 1.00 73.81 606 ASP A N 1
ATOM 4563 C CA . ASP A 1 606 ? 30.158 25.113 -31.045 1.00 73.81 606 ASP A CA 1
ATOM 4564 C C . ASP A 1 606 ? 29.886 25.783 -29.686 1.00 73.81 606 ASP A C 1
ATOM 4566 O O . ASP A 1 606 ? 29.483 25.121 -28.727 1.00 73.81 606 ASP A O 1
ATOM 4570 N N . GLU A 1 607 ? 30.077 27.101 -29.585 1.00 75.56 607 GLU A N 1
ATOM 4571 C CA . GLU A 1 607 ? 29.716 27.876 -28.391 1.00 75.56 607 GLU A CA 1
ATOM 4572 C C . GLU A 1 607 ? 28.196 27.855 -28.158 1.00 75.56 607 GLU A C 1
ATOM 4574 O O . GLU A 1 607 ? 27.743 27.579 -27.044 1.00 75.56 607 GLU A O 1
ATOM 4579 N N . SER A 1 608 ? 27.404 28.026 -29.221 1.00 68.19 608 SER A N 1
ATOM 4580 C CA . SER A 1 608 ? 25.935 27.959 -29.165 1.00 68.19 608 SER A CA 1
ATOM 4581 C C . SER A 1 608 ? 25.416 26.575 -28.749 1.00 68.19 608 SER A C 1
ATOM 4583 O O . SER A 1 608 ? 24.401 26.482 -28.059 1.00 68.19 608 SER A O 1
ATOM 4585 N N . GLN A 1 609 ? 26.119 25.493 -29.106 1.00 66.12 609 GLN A N 1
ATOM 4586 C CA . GLN A 1 609 ? 25.801 24.138 -28.638 1.00 66.12 609 GLN A CA 1
ATOM 4587 C C . GLN A 1 609 ? 26.144 23.912 -27.155 1.00 66.12 609 GLN A C 1
ATOM 4589 O O . GLN A 1 609 ? 25.518 23.069 -26.512 1.00 66.12 609 GLN A O 1
ATOM 4594 N N . LYS A 1 610 ? 27.108 24.654 -26.592 1.00 64.75 610 LYS A N 1
ATOM 4595 C CA . LYS A 1 610 ? 27.551 24.514 -25.190 1.00 64.75 610 LYS A CA 1
ATOM 4596 C C . LYS A 1 610 ? 26.764 25.377 -24.198 1.00 64.75 610 LYS A C 1
ATOM 4598 O O . LYS A 1 610 ? 26.626 24.975 -23.042 1.00 64.75 610 LYS A O 1
ATOM 4603 N N . SER A 1 611 ? 26.216 26.521 -24.616 1.00 51.53 611 SER A N 1
ATOM 4604 C CA . SER A 1 611 ? 25.490 27.450 -23.729 1.00 51.53 611 SER A CA 1
ATOM 4605 C C . SER A 1 611 ? 24.294 26.876 -22.940 1.00 51.53 611 SER A C 1
ATOM 4607 O O . SER A 1 611 ? 24.089 27.341 -21.818 1.00 51.53 611 SER A O 1
ATOM 4609 N N . PRO A 1 612 ? 23.516 25.876 -23.404 1.00 53.75 612 PRO A N 1
ATOM 4610 C CA . PRO A 1 612 ? 22.404 25.346 -22.606 1.00 53.75 612 PRO A CA 1
ATOM 4611 C C . PRO A 1 612 ? 22.837 24.593 -21.336 1.00 53.75 612 PRO A C 1
ATOM 4613 O O . PRO A 1 612 ? 22.032 24.438 -20.422 1.00 53.75 612 PRO A O 1
ATOM 4616 N N . ASN A 1 613 ? 24.092 24.134 -21.254 1.00 44.12 613 ASN A N 1
ATOM 4617 C CA . ASN A 1 613 ? 24.564 23.258 -20.174 1.00 44.12 613 ASN A CA 1
ATOM 4618 C C . ASN A 1 613 ? 25.166 23.991 -18.963 1.00 44.12 613 ASN A C 1
ATOM 4620 O O . ASN A 1 613 ? 25.591 23.328 -18.023 1.00 44.12 613 ASN A O 1
ATOM 4624 N N . GLN A 1 614 ? 25.208 25.328 -18.953 1.00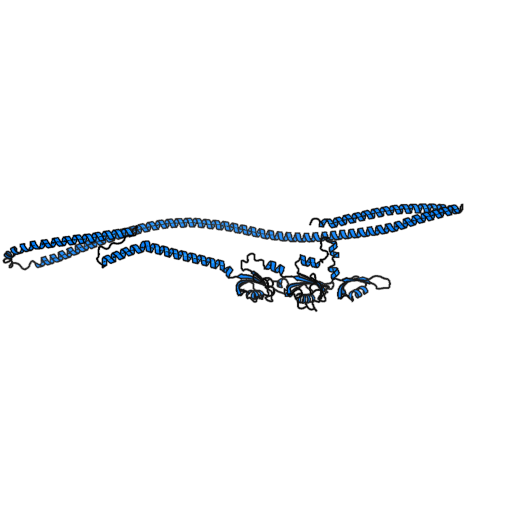 39.38 614 GLN A N 1
ATOM 4625 C CA . GLN A 1 614 ? 25.830 26.092 -17.857 1.00 39.38 614 GLN A CA 1
ATOM 4626 C C . GLN A 1 614 ? 24.854 26.675 -16.819 1.00 39.38 614 GLN A C 1
ATOM 4628 O O . GLN A 1 614 ? 25.316 27.189 -15.808 1.00 39.38 614 GLN A O 1
ATOM 4633 N N . ASN A 1 615 ? 23.535 26.572 -17.021 1.00 39.72 615 ASN A N 1
ATOM 4634 C CA . ASN A 1 615 ? 22.521 27.118 -16.100 1.00 39.72 615 ASN A CA 1
ATOM 4635 C C . ASN A 1 615 ? 21.588 26.046 -15.502 1.00 39.72 615 ASN A C 1
ATOM 4637 O O . ASN A 1 615 ? 20.432 26.341 -15.194 1.00 39.72 615 ASN A O 1
ATOM 4641 N N . ARG A 1 616 ? 22.066 24.807 -15.356 1.00 34.12 616 ARG A N 1
ATOM 4642 C CA . ARG A 1 616 ? 21.345 23.744 -14.645 1.00 34.12 616 ARG A CA 1
ATOM 4643 C C . ARG A 1 616 ? 21.974 23.443 -13.299 1.00 34.12 616 ARG A C 1
ATOM 4645 O O . ARG A 1 616 ? 23.219 23.347 -13.263 1.00 34.12 616 ARG A O 1
#

Radius of gyration: 65.91 Å; Cα contacts (8 Å, |Δi|>4): 663; chains: 1; bounding box: 158×63×214 Å

Secondary structure (DSSP, 8-state):
--HHHHHHHHTT--EEEEEE-TTSSEEEEEEEEEEETTEEEEEEEEEEHHHHHH-THHHHTT-TTS-TT--HHHHHHHHHT-SEEEEEETTSBEEEESS--TTTTSBTTTSTTTTSHHHHHHHHHHHH-S-EEEEEEEEGGGTTEEEEEEEEEEE-TTS-EEEEEEEEE-SHHHHHHHT--TTSTTT-EEEEEETTSBBSS-BTTBTT-BTT-B---HHHHHHHTT--EEEEEE-TTS-EEEEEEEE--GGGGT-SS-EEEEEEEEHHHHHHHHHHHHHHHHHHHHHHHHHHHHHHHHHIIIIIHHHHHHHHHHHHHHHH--TT-------SSHHHHHHHHHHHHHHHHHHHHHHHHHHHHHHHHHTTTTGGGGGGGGGGTTSSTTS-TTSSHHHHHHHHHHHHHHHHHHHHHHHHHHHHHHHHHHHHHHHHHHHHHHHHHHHHHHHHHHHHHHHHHHHHHHHHHHHHHHHHHHHHHHHHHHHHHHHHHHHHHHHHHHHHHHHHHHHHHHHHHHHHHHHHHHHHHHHHHHHHHHHHHHHHHHHHHHHHHHHHHHHHHHTGGGTHHHHHHHHHHHHHHHHHHHHHHHHHHHHHHHHHHHHHHHHHHHHHHHGGGG--

Mean predicted aligned error: 20.37 Å

Sequence (616 aa):
THKTARNTLEKAETGYDVSLGSTGLLELIVHQPISIPGLNWGVLTTANMEELLTSNQAIQSVNSTLDADEDFMQKYIQTYGYEDIYLIGADGKIFYSAKRGPDHNTNIINGKFNDTGLGRLINRVVNSQTIDFEDFSNYRPANNAPSMFAAEPILDKNGKIEFIVAVRLSTNQLNEIMTDRTGLGESGETFLVGQDLLMRTESRFDPNSILVRKLDTVAVNASFAGKTGVVYAPDYRNIPVIVAYTQTGLKKQGFNFEWTNIAKFDESEANRPITNFQNQMLLLAVIIIVAVILTALLVAGAVAKPILNISDSIRKISTERDLTHTVTVSAKDEIGVMGLALNAMLQVVHDTFTIMHEGVRKVATGAVDMAQRASANKQRAENEVQQAVLTSSLVIKMGENASKVAHSATAQKEAAAASNRTVESLVRVMGDVGEIAADQANEAVATIERVGTMGETGAKVVSIAQQQGEMVISVTKSTEQMVQAVDEMNRAVALATEQGTISLTAAQEGRRSVASTVEGMRAIAESSEQISEIIGVITEIAEQTNLLALNAAIEAARAGAHGKGFAVVADEVGKLAQRSSEAAKQITQLIKDSSNRVAEGNKLTDESQKSPNQNR

pLDDT: mean 83.47, std 13.03, range [34.12, 97.69]